Protein AF-A0A7Y2SP32-F1 (afdb_monomer)

pLDDT: mean 80.78, std 18.38, range [32.19, 97.75]

Structure (mmCIF, N/CA/C/O backbone):
data_AF-A0A7Y2SP32-F1
#
_entry.id   AF-A0A7Y2SP32-F1
#
loop_
_atom_site.group_PDB
_atom_site.id
_atom_site.type_symbol
_atom_site.label_atom_id
_atom_site.label_alt_id
_atom_site.label_comp_id
_atom_site.label_asym_id
_atom_site.label_entity_id
_atom_site.label_seq_id
_atom_site.pdbx_PDB_ins_code
_atom_site.Cartn_x
_atom_site.Cartn_y
_atom_site.Cartn_z
_atom_site.occupancy
_atom_site.B_iso_or_equiv
_atom_site.auth_seq_id
_atom_site.auth_comp_id
_atom_site.auth_asym_id
_atom_site.auth_atom_id
_atom_site.pdbx_PDB_model_num
ATOM 1 N N . MET A 1 1 ? 59.368 -7.830 -117.334 1.00 45.44 1 MET A N 1
ATOM 2 C CA . MET A 1 1 ? 60.168 -7.898 -116.094 1.00 45.44 1 MET A CA 1
ATOM 3 C C . MET A 1 1 ? 60.024 -6.565 -115.381 1.00 45.44 1 MET A C 1
ATOM 5 O O . MET A 1 1 ? 60.649 -5.606 -115.809 1.00 45.44 1 MET A O 1
ATOM 9 N N . THR A 1 2 ? 59.193 -6.497 -114.339 1.00 43.03 2 THR A N 1
ATOM 10 C CA . THR A 1 2 ? 59.169 -5.353 -113.416 1.00 43.03 2 THR A CA 1
ATOM 11 C C . THR A 1 2 ? 58.967 -5.885 -111.996 1.00 43.03 2 THR A C 1
ATOM 13 O O . THR A 1 2 ? 57.915 -6.411 -111.658 1.00 43.03 2 THR A O 1
ATOM 16 N N . LEU A 1 3 ? 60.082 -5.845 -111.267 1.00 46.28 3 LEU A N 1
ATOM 17 C CA . LEU A 1 3 ? 60.360 -5.918 -109.828 1.00 46.28 3 LEU A CA 1
ATOM 18 C C . LEU A 1 3 ? 59.193 -6.161 -108.850 1.00 46.28 3 LEU A C 1
ATOM 20 O O . LEU A 1 3 ? 58.381 -5.281 -108.582 1.00 46.28 3 LEU A O 1
ATOM 24 N N . PHE A 1 4 ? 59.235 -7.328 -108.206 1.00 51.97 4 PHE A N 1
ATOM 25 C CA . PHE A 1 4 ? 58.578 -7.614 -106.931 1.00 51.97 4 PHE A CA 1
ATOM 26 C C . PHE A 1 4 ? 59.480 -7.061 -105.808 1.00 51.97 4 PHE A C 1
ATOM 28 O O . PHE A 1 4 ? 60.613 -7.521 -105.658 1.00 51.97 4 PHE A O 1
ATOM 35 N N . GLN A 1 5 ? 59.037 -6.043 -105.062 1.00 58.94 5 GLN A N 1
ATOM 36 C CA . GLN A 1 5 ? 59.791 -5.529 -103.909 1.00 58.94 5 GLN A CA 1
ATOM 37 C C . GLN A 1 5 ? 59.700 -6.502 -102.716 1.00 58.94 5 GLN A C 1
ATOM 39 O O . GLN A 1 5 ? 58.598 -6.940 -102.381 1.00 58.94 5 GLN A O 1
ATOM 44 N N . PRO A 1 6 ? 60.815 -6.824 -102.030 1.00 54.59 6 PRO A N 1
ATOM 45 C CA . PRO A 1 6 ? 60.780 -7.611 -100.804 1.00 54.59 6 PRO A CA 1
ATOM 46 C C . PRO A 1 6 ? 60.393 -6.726 -99.607 1.00 54.59 6 PRO A C 1
ATOM 48 O O . PRO A 1 6 ? 61.141 -5.828 -99.215 1.00 54.59 6 PRO A O 1
ATOM 51 N N . PHE A 1 7 ? 59.237 -6.996 -98.997 1.00 56.47 7 PHE A N 1
ATOM 52 C CA . PHE A 1 7 ? 58.879 -6.432 -97.692 1.00 56.47 7 PHE A CA 1
ATOM 53 C C . PHE A 1 7 ? 59.910 -6.875 -96.639 1.00 56.47 7 PHE A C 1
ATOM 55 O O . PHE A 1 7 ? 60.102 -8.072 -96.413 1.00 56.47 7 PHE A O 1
ATOM 62 N N . HIS A 1 8 ? 60.585 -5.921 -95.991 1.00 68.19 8 HIS A N 1
ATOM 63 C CA . HIS A 1 8 ? 61.550 -6.205 -94.929 1.00 68.19 8 HIS A CA 1
ATOM 64 C C . HIS A 1 8 ? 60.809 -6.609 -93.641 1.00 68.19 8 HIS A C 1
ATOM 66 O O . HIS A 1 8 ? 59.943 -5.897 -93.140 1.00 68.19 8 HIS A O 1
ATOM 72 N N . SER A 1 9 ? 61.164 -7.763 -93.062 1.00 68.56 9 SER A N 1
ATOM 73 C CA . SER A 1 9 ? 60.551 -8.307 -91.829 1.00 68.56 9 SER A CA 1
ATOM 74 C C . SER A 1 9 ? 60.704 -7.419 -90.578 1.00 68.56 9 SER A C 1
ATOM 76 O O . SER A 1 9 ? 60.091 -7.691 -89.540 1.00 68.56 9 SER A O 1
ATOM 78 N N . ALA A 1 10 ? 61.556 -6.395 -90.648 1.00 72.25 10 ALA A N 1
ATOM 79 C CA . ALA A 1 10 ? 61.728 -5.377 -89.617 1.00 72.25 10 ALA A CA 1
ATOM 80 C C . ALA A 1 10 ? 60.571 -4.363 -89.644 1.00 72.25 10 ALA A C 1
ATOM 82 O O . ALA A 1 10 ? 59.935 -4.158 -88.613 1.00 72.25 10 ALA A O 1
ATOM 83 N N . ASP A 1 11 ? 60.210 -3.859 -90.826 1.00 76.44 11 ASP A N 1
ATOM 84 C CA . ASP A 1 11 ? 59.156 -2.851 -91.014 1.00 76.44 11 ASP A CA 1
ATOM 85 C C . ASP A 1 11 ? 57.781 -3.382 -90.591 1.00 76.44 11 ASP A C 1
ATOM 87 O O . ASP A 1 11 ? 57.001 -2.696 -89.932 1.00 76.44 11 ASP A O 1
ATOM 91 N N . VAL A 1 12 ? 57.498 -4.655 -90.891 1.00 77.50 12 VAL A N 1
ATOM 92 C CA . VAL A 1 12 ? 56.254 -5.317 -90.462 1.00 77.50 12 VAL A CA 1
ATOM 93 C C . VAL A 1 12 ? 56.204 -5.470 -88.936 1.00 77.50 12 VAL A C 1
ATOM 95 O O . VAL A 1 12 ? 55.158 -5.247 -88.328 1.00 77.50 12 VAL A O 1
ATOM 98 N N . ARG A 1 13 ? 57.324 -5.814 -88.284 1.00 79.62 13 ARG A N 1
ATOM 99 C CA . ARG A 1 13 ? 57.393 -5.922 -86.814 1.00 79.62 13 ARG A CA 1
ATOM 100 C C . ARG A 1 13 ? 57.235 -4.568 -86.131 1.00 79.62 13 ARG A C 1
ATOM 102 O O . ARG A 1 13 ? 56.581 -4.492 -85.091 1.00 79.62 13 ARG A O 1
ATOM 109 N N . GLU A 1 14 ? 57.799 -3.515 -86.707 1.00 82.88 14 GLU A N 1
ATOM 110 C CA . GLU A 1 14 ? 57.664 -2.158 -86.190 1.00 82.88 14 GLU A CA 1
ATOM 111 C C . GLU A 1 14 ? 56.228 -1.637 -86.337 1.00 82.88 14 GLU A C 1
ATOM 113 O O . GLU A 1 14 ? 55.655 -1.143 -85.360 1.00 82.88 14 GLU A O 1
ATOM 118 N N . ALA A 1 15 ? 55.601 -1.856 -87.498 1.00 80.25 15 ALA A N 1
ATOM 119 C CA . ALA A 1 15 ? 54.203 -1.511 -87.748 1.00 80.25 15 ALA A CA 1
ATOM 120 C C . ALA A 1 15 ? 53.242 -2.251 -86.798 1.00 80.25 15 ALA A C 1
ATOM 122 O O . ALA A 1 15 ? 52.386 -1.629 -86.164 1.00 80.25 15 ALA A O 1
ATOM 123 N N . VAL A 1 16 ? 53.427 -3.564 -86.611 1.00 85.12 16 VAL A N 1
ATOM 124 C CA . VAL A 1 16 ? 52.640 -4.361 -85.652 1.00 85.12 16 VAL A CA 1
ATOM 125 C C . VAL A 1 16 ? 52.886 -3.895 -84.213 1.00 85.12 16 VAL A C 1
ATOM 127 O O . VAL A 1 16 ? 51.941 -3.762 -83.435 1.00 85.12 16 VAL A O 1
ATOM 130 N N . GLY A 1 17 ? 54.131 -3.578 -83.846 1.00 86.94 17 GLY A N 1
ATOM 131 C CA . GLY A 1 17 ? 54.472 -3.033 -82.530 1.00 86.94 17 GLY A CA 1
ATOM 132 C C . GLY A 1 17 ? 53.805 -1.683 -82.252 1.00 86.94 17 GLY A C 1
ATOM 133 O O . GLY A 1 17 ? 53.307 -1.457 -81.146 1.00 86.94 17 GLY A O 1
ATOM 134 N N . HIS A 1 18 ? 53.738 -0.804 -83.254 1.00 89.12 18 HIS A N 1
ATOM 135 C CA . HIS A 1 18 ? 53.011 0.461 -83.173 1.00 89.12 18 HIS A CA 1
ATOM 136 C C . HIS A 1 18 ? 51.502 0.232 -82.994 1.00 89.12 18 HIS A C 1
ATOM 138 O O . HIS A 1 18 ? 50.888 0.832 -82.111 1.00 89.12 18 HIS A O 1
ATOM 144 N N . GLN A 1 19 ? 50.914 -0.699 -83.750 1.00 88.75 19 GLN A N 1
ATOM 145 C CA . GLN A 1 19 ? 49.490 -1.028 -83.667 1.00 88.75 19 GLN A CA 1
ATOM 146 C C . GLN A 1 19 ? 49.105 -1.658 -82.316 1.00 88.75 19 GLN A C 1
ATOM 148 O O . GLN A 1 19 ? 48.086 -1.291 -81.733 1.00 88.75 19 GLN A O 1
ATOM 153 N N . ILE A 1 20 ? 49.946 -2.537 -81.755 1.00 89.75 20 ILE A N 1
ATOM 154 C CA . ILE A 1 20 ? 49.746 -3.118 -80.415 1.00 89.75 20 ILE A CA 1
ATOM 155 C C . ILE A 1 20 ? 49.847 -2.043 -79.326 1.00 89.75 20 ILE A C 1
ATOM 157 O O . ILE A 1 20 ? 49.042 -2.049 -78.392 1.00 89.75 20 ILE A O 1
ATOM 161 N N . ARG A 1 21 ? 50.809 -1.111 -79.424 1.00 92.44 21 ARG A N 1
ATOM 162 C CA . ARG A 1 21 ? 50.914 0.021 -78.486 1.00 92.44 21 ARG A CA 1
ATOM 163 C C . ARG A 1 21 ? 49.684 0.924 -78.565 1.00 92.44 21 ARG A C 1
ATOM 165 O O . ARG A 1 21 ? 49.129 1.247 -77.519 1.00 92.44 21 ARG A O 1
ATOM 172 N N . GLY A 1 22 ? 49.222 1.251 -79.773 1.00 92.31 22 GLY A N 1
ATOM 173 C CA . GLY A 1 22 ? 47.998 2.026 -79.989 1.00 92.31 22 GLY A CA 1
ATOM 174 C C . GLY A 1 22 ? 46.764 1.343 -79.397 1.00 92.31 22 GLY A C 1
ATOM 175 O O . GLY A 1 22 ? 46.031 1.956 -78.627 1.00 92.31 22 GLY A O 1
ATOM 176 N N . TYR A 1 23 ? 46.582 0.045 -79.661 1.00 92.38 23 TYR A N 1
ATOM 177 C CA . TYR A 1 23 ? 45.478 -0.733 -79.094 1.00 92.38 23 TYR A CA 1
ATOM 178 C C . TYR A 1 23 ? 45.548 -0.827 -77.562 1.00 92.38 23 TYR A C 1
ATOM 180 O O . TYR A 1 23 ? 44.532 -0.684 -76.884 1.00 92.38 23 TYR A O 1
ATOM 188 N N . ARG A 1 24 ? 46.743 -1.033 -76.989 1.00 93.81 24 ARG A N 1
ATOM 189 C CA . ARG A 1 24 ? 46.937 -1.088 -75.531 1.00 93.81 24 ARG A CA 1
ATOM 190 C C . ARG A 1 24 ? 46.587 0.243 -74.869 1.00 93.81 24 ARG A C 1
ATOM 192 O O . ARG A 1 24 ? 45.892 0.226 -73.859 1.00 93.81 24 ARG A O 1
ATOM 199 N N . MET A 1 25 ? 47.029 1.359 -75.447 1.00 92.56 25 MET A N 1
ATOM 200 C CA . MET A 1 25 ? 46.707 2.701 -74.955 1.00 92.56 25 MET A CA 1
ATOM 201 C C . MET A 1 25 ? 45.206 2.986 -75.061 1.00 92.56 25 MET A C 1
ATOM 203 O O . MET A 1 25 ? 44.600 3.391 -74.077 1.00 92.56 25 MET A O 1
ATOM 207 N N . ALA A 1 26 ? 44.576 2.678 -76.199 1.00 92.00 26 ALA A N 1
ATOM 208 C CA . ALA A 1 26 ? 43.133 2.850 -76.378 1.00 92.00 26 ALA A CA 1
ATOM 209 C C . ALA A 1 26 ? 42.317 2.012 -75.379 1.00 92.00 26 ALA A C 1
ATOM 211 O O . ALA A 1 26 ? 41.352 2.496 -74.793 1.00 92.00 26 ALA A O 1
ATOM 212 N N . ARG A 1 27 ? 42.731 0.764 -75.124 1.00 93.56 27 ARG A N 1
ATOM 213 C CA . ARG A 1 27 ? 42.086 -0.106 -74.132 1.00 93.56 27 ARG A CA 1
ATOM 214 C C . ARG A 1 27 ? 42.298 0.384 -72.697 1.00 93.56 27 ARG A C 1
ATOM 216 O O . ARG A 1 27 ? 41.386 0.262 -71.884 1.00 93.56 27 ARG A O 1
ATOM 223 N N . GLN A 1 28 ? 43.478 0.913 -72.373 1.00 95.00 28 GLN A N 1
ATOM 224 C CA . GLN A 1 28 ? 43.745 1.525 -71.068 1.00 95.00 28 GLN A CA 1
ATOM 225 C C . GLN A 1 28 ? 42.902 2.781 -70.857 1.00 95.00 28 GLN A C 1
ATOM 227 O O . GLN A 1 28 ? 42.325 2.930 -69.784 1.00 95.00 28 GLN A O 1
ATOM 232 N N . GLN A 1 29 ? 42.776 3.623 -71.884 1.00 93.94 29 GLN A N 1
ATOM 233 C CA . GLN A 1 29 ? 41.938 4.815 -71.839 1.00 93.94 29 GLN A CA 1
ATOM 234 C C . GLN A 1 29 ? 40.465 4.445 -71.644 1.00 93.94 29 GLN A C 1
ATOM 236 O O . GLN A 1 29 ? 39.856 4.897 -70.685 1.00 93.94 29 GLN A O 1
ATOM 241 N N . ALA A 1 30 ? 39.928 3.518 -72.444 1.00 93.19 30 ALA A N 1
ATOM 242 C CA . ALA A 1 30 ? 38.546 3.058 -72.294 1.00 93.19 30 ALA A CA 1
ATOM 243 C C . ALA A 1 30 ? 38.266 2.465 -70.898 1.00 93.19 30 ALA A C 1
ATOM 245 O O . ALA A 1 30 ? 37.205 2.692 -70.321 1.00 93.19 30 ALA A O 1
ATOM 246 N N . ALA A 1 31 ? 39.225 1.730 -70.321 1.00 93.94 31 ALA A N 1
ATOM 247 C CA . ALA A 1 31 ? 39.107 1.219 -68.957 1.00 93.94 31 ALA A CA 1
ATOM 248 C C . ALA A 1 31 ? 39.168 2.332 -67.894 1.00 93.94 31 ALA A C 1
ATOM 250 O O . ALA A 1 31 ? 38.503 2.221 -66.864 1.00 93.94 31 ALA A O 1
ATOM 251 N N . ALA A 1 32 ? 39.957 3.387 -68.114 1.00 93.75 32 ALA A N 1
ATOM 252 C CA . ALA A 1 32 ? 40.012 4.551 -67.234 1.00 93.75 32 ALA A CA 1
ATOM 253 C C . ALA A 1 32 ? 38.702 5.351 -67.288 1.00 93.75 32 ALA A C 1
ATOM 255 O O . ALA A 1 32 ? 38.135 5.639 -66.235 1.00 93.75 32 ALA A O 1
ATOM 256 N N . ASP A 1 33 ? 38.179 5.602 -68.488 1.00 95.12 33 ASP A N 1
ATOM 257 C CA . ASP A 1 33 ? 36.913 6.306 -68.705 1.00 95.12 33 ASP A CA 1
ATOM 258 C C . ASP A 1 33 ? 35.748 5.530 -68.059 1.00 95.12 33 ASP A C 1
ATOM 260 O O . ASP A 1 33 ? 34.938 6.094 -67.322 1.00 95.12 33 ASP A O 1
ATOM 264 N N . GLN A 1 34 ? 35.712 4.202 -68.234 1.00 95.50 34 GLN A N 1
ATOM 265 C CA . GLN A 1 34 ? 34.709 3.347 -67.594 1.00 95.50 34 GLN A CA 1
ATOM 266 C C . GLN A 1 34 ? 34.819 3.365 -66.060 1.00 95.50 34 GLN A C 1
ATOM 268 O O . GLN A 1 34 ? 33.800 3.397 -65.372 1.00 95.50 34 GLN A O 1
ATOM 273 N N . ARG A 1 35 ? 36.038 3.364 -65.499 1.00 96.06 35 ARG A N 1
ATOM 274 C CA . ARG A 1 35 ? 36.241 3.481 -64.044 1.00 96.06 35 ARG A CA 1
ATOM 275 C C . ARG A 1 35 ? 35.763 4.825 -63.510 1.00 96.06 35 ARG A C 1
ATOM 277 O O . ARG A 1 35 ? 35.131 4.846 -62.461 1.00 96.06 35 ARG A O 1
ATOM 284 N N . GLN A 1 36 ? 36.043 5.918 -64.216 1.00 95.94 36 GLN A N 1
ATOM 285 C CA . GLN A 1 36 ? 35.578 7.250 -63.828 1.00 95.94 36 GLN A CA 1
ATOM 286 C C . GLN A 1 36 ? 34.051 7.336 -63.848 1.00 95.94 36 GLN A C 1
ATOM 288 O O . GLN A 1 36 ? 33.459 7.835 -62.896 1.00 95.94 36 GLN A O 1
ATOM 293 N N . PHE A 1 37 ? 33.410 6.780 -64.877 1.00 95.62 37 PHE A N 1
ATOM 294 C CA . PHE A 1 37 ? 31.953 6.736 -64.970 1.00 95.62 37 PHE A CA 1
ATOM 295 C C . PHE A 1 37 ? 31.308 5.930 -63.831 1.00 95.62 37 PHE A C 1
ATOM 297 O O . PHE A 1 37 ? 30.354 6.393 -63.209 1.00 95.62 37 PHE A O 1
ATOM 304 N N . LEU A 1 38 ? 31.849 4.747 -63.515 1.00 96.25 38 LEU A N 1
ATOM 305 C CA . LEU A 1 38 ? 31.359 3.935 -62.396 1.00 96.25 38 LEU A CA 1
ATOM 306 C C . LEU A 1 38 ? 31.604 4.610 -61.040 1.00 96.25 38 LEU A C 1
ATOM 308 O O . LEU A 1 38 ? 30.746 4.538 -60.168 1.00 96.25 38 LEU A O 1
ATOM 312 N N . ALA A 1 39 ? 32.744 5.284 -60.863 1.00 95.75 39 ALA A N 1
ATOM 313 C CA . ALA A 1 39 ? 33.034 6.035 -59.645 1.00 95.75 39 ALA A CA 1
ATOM 314 C C . ALA A 1 39 ? 32.066 7.214 -59.457 1.00 95.75 39 ALA A C 1
ATOM 316 O O . ALA A 1 39 ? 31.611 7.446 -58.341 1.00 95.75 39 ALA A O 1
ATOM 317 N N . ALA A 1 40 ? 31.710 7.914 -60.539 1.00 95.00 40 ALA A N 1
ATOM 318 C CA . ALA A 1 40 ? 30.721 8.987 -60.501 1.00 95.00 40 ALA A CA 1
ATOM 319 C C . ALA A 1 40 ? 29.329 8.468 -60.099 1.00 95.00 40 ALA A C 1
ATOM 321 O O . ALA A 1 40 ? 28.718 9.024 -59.193 1.00 95.00 40 ALA A O 1
ATOM 322 N N . GLN A 1 41 ? 28.868 7.359 -60.691 1.00 96.56 41 GLN A N 1
ATOM 323 C CA . GLN A 1 41 ? 27.5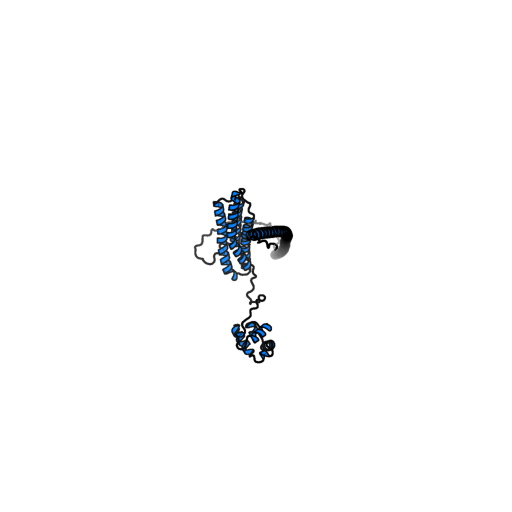97 6.734 -60.294 1.00 96.56 41 GLN A CA 1
ATOM 324 C C . GLN A 1 41 ? 27.610 6.220 -58.850 1.00 96.56 41 GLN A C 1
ATOM 326 O O . GLN A 1 41 ? 26.620 6.355 -58.138 1.00 96.56 41 GLN A O 1
ATOM 331 N N . ALA A 1 42 ? 28.719 5.629 -58.399 1.00 95.75 42 ALA A N 1
ATOM 332 C CA . ALA A 1 42 ? 28.845 5.167 -57.019 1.00 95.75 42 ALA A CA 1
ATOM 333 C C . ALA A 1 42 ? 28.791 6.336 -56.023 1.00 95.75 42 ALA A C 1
ATOM 335 O O . ALA A 1 42 ? 28.157 6.211 -54.979 1.00 95.75 42 ALA A O 1
ATOM 336 N N . ALA A 1 43 ? 29.412 7.473 -56.358 1.00 95.56 43 ALA A N 1
ATOM 337 C CA . ALA A 1 43 ? 29.337 8.688 -55.552 1.00 95.56 43 ALA A CA 1
ATOM 338 C C . ALA A 1 43 ? 27.908 9.252 -55.500 1.00 95.56 43 ALA A C 1
ATOM 340 O O . ALA A 1 43 ? 27.433 9.586 -54.421 1.00 95.56 43 ALA A O 1
ATOM 341 N N . GLU A 1 44 ? 27.200 9.282 -56.631 1.00 96.31 44 GLU A N 1
ATOM 342 C CA . GLU A 1 44 ? 25.799 9.718 -56.690 1.00 96.31 44 GLU A CA 1
ATOM 343 C C . GLU A 1 44 ? 24.883 8.817 -55.847 1.00 96.31 44 GLU A C 1
ATOM 345 O O . GLU A 1 44 ? 24.091 9.308 -55.044 1.00 96.31 44 GLU A O 1
ATOM 350 N N . LEU A 1 45 ? 25.040 7.492 -55.954 1.00 97.44 45 LEU A N 1
ATOM 351 C CA . LEU A 1 45 ? 24.303 6.541 -55.118 1.00 97.44 45 LEU A CA 1
ATOM 352 C C . LEU A 1 45 ? 24.631 6.706 -53.631 1.00 97.44 45 LEU A C 1
ATOM 354 O O . LEU A 1 45 ? 23.729 6.631 -52.800 1.00 97.44 45 LEU A O 1
ATOM 358 N N . HIS A 1 46 ? 25.899 6.934 -53.283 1.00 97.69 46 HIS A N 1
ATOM 359 C CA . HIS A 1 46 ? 26.295 7.204 -51.902 1.00 97.69 46 HIS A CA 1
ATOM 360 C C . HIS A 1 46 ? 25.636 8.474 -51.358 1.00 97.69 46 HIS A C 1
ATOM 362 O O . HIS A 1 46 ? 25.112 8.429 -50.249 1.00 97.69 46 HIS A O 1
ATOM 368 N N . ASP A 1 47 ? 25.597 9.561 -52.129 1.00 97.19 47 ASP A N 1
ATOM 369 C CA . ASP A 1 47 ? 24.922 10.800 -51.727 1.00 97.19 47 ASP A CA 1
ATOM 370 C C . ASP A 1 47 ? 23.412 10.592 -51.554 1.00 97.19 47 ASP A C 1
ATOM 372 O O . ASP A 1 47 ? 22.827 11.047 -50.569 1.00 97.19 47 ASP A O 1
ATOM 376 N N . MET A 1 48 ? 22.773 9.845 -52.461 1.00 97.06 48 MET A N 1
ATOM 377 C CA . MET A 1 48 ? 21.355 9.496 -52.339 1.00 97.06 48 MET A CA 1
ATOM 378 C C . MET A 1 48 ? 21.068 8.677 -51.076 1.00 97.06 48 MET A C 1
ATOM 380 O O . MET A 1 48 ? 20.107 8.966 -50.364 1.00 97.06 48 MET A O 1
ATOM 384 N N . VAL A 1 49 ? 21.895 7.669 -50.784 1.00 97.75 49 VAL A N 1
ATOM 385 C CA . VAL A 1 49 ? 21.750 6.836 -49.581 1.00 97.75 49 VAL A CA 1
ATOM 386 C C . VAL A 1 49 ? 22.025 7.650 -48.321 1.00 97.75 49 VAL A C 1
ATOM 388 O O . VAL A 1 49 ? 21.261 7.550 -47.366 1.00 97.75 49 VAL A O 1
ATOM 391 N N . ALA A 1 50 ? 23.067 8.484 -48.311 1.00 96.25 50 ALA A N 1
ATOM 392 C CA . ALA A 1 50 ? 23.387 9.350 -47.180 1.00 96.25 50 ALA A CA 1
ATOM 393 C C . ALA A 1 50 ? 22.232 10.309 -46.869 1.00 96.25 50 ALA A C 1
ATOM 395 O O . ALA A 1 50 ? 21.855 10.461 -45.708 1.00 96.25 50 ALA A O 1
ATOM 396 N N . LYS A 1 51 ? 21.618 10.889 -47.907 1.00 96.69 51 LYS A N 1
ATOM 397 C CA . LYS A 1 51 ? 20.430 11.727 -47.758 1.00 96.69 51 LYS A CA 1
ATOM 398 C C . LYS A 1 51 ? 19.239 10.943 -47.206 1.00 96.69 51 LYS A C 1
ATOM 400 O O . LYS A 1 51 ? 18.635 11.381 -46.237 1.00 96.69 51 LYS A O 1
ATOM 405 N N . ALA A 1 52 ? 18.938 9.771 -47.765 1.00 96.12 52 ALA A N 1
ATOM 406 C CA . ALA A 1 52 ? 17.828 8.944 -47.292 1.00 96.12 52 ALA A CA 1
ATOM 407 C C . ALA A 1 52 ? 18.004 8.501 -45.827 1.00 96.12 52 ALA A C 1
ATOM 409 O O . ALA A 1 52 ? 17.034 8.458 -45.075 1.00 96.12 52 ALA A O 1
ATOM 410 N N . LEU A 1 53 ? 19.236 8.195 -45.408 1.00 96.12 53 LEU A N 1
ATOM 411 C CA . LEU A 1 53 ? 19.543 7.868 -44.014 1.00 96.12 53 LEU A CA 1
ATOM 412 C C . LEU A 1 53 ? 19.378 9.079 -43.090 1.00 96.12 53 LEU A C 1
ATOM 414 O O . LEU A 1 53 ? 18.845 8.918 -41.998 1.00 96.12 53 LEU A O 1
ATOM 418 N N . ALA A 1 54 ? 19.795 10.271 -43.523 1.00 96.12 54 ALA A N 1
ATOM 419 C CA . ALA A 1 54 ? 19.599 11.500 -42.757 1.00 96.12 54 ALA A CA 1
ATOM 420 C C . ALA A 1 54 ? 18.108 11.848 -42.601 1.00 96.12 54 ALA A C 1
ATOM 422 O O . ALA A 1 54 ? 17.673 12.194 -41.505 1.00 96.12 54 ALA A O 1
ATOM 423 N N . ASP A 1 55 ? 17.320 11.693 -43.669 1.00 96.69 55 ASP A N 1
ATOM 424 C CA . ASP A 1 55 ? 15.869 11.897 -43.634 1.00 96.69 55 ASP A CA 1
ATOM 425 C C . ASP A 1 55 ? 15.206 10.888 -42.674 1.00 96.69 55 ASP A C 1
ATOM 427 O O . ASP A 1 55 ? 14.411 11.269 -41.818 1.00 96.69 55 ASP A O 1
ATOM 431 N N . MET A 1 56 ? 15.601 9.609 -42.731 1.00 97.19 56 MET A N 1
ATOM 432 C CA . MET A 1 56 ? 15.069 8.573 -41.837 1.00 97.19 56 MET A CA 1
ATOM 433 C C . MET A 1 56 ? 15.445 8.802 -40.364 1.00 97.19 56 MET A C 1
ATOM 435 O O . MET A 1 56 ? 14.626 8.551 -39.482 1.00 97.19 56 MET A O 1
ATOM 439 N N . ASP A 1 57 ? 16.658 9.279 -40.075 1.00 95.31 57 ASP A N 1
ATOM 440 C CA . ASP A 1 57 ? 17.085 9.629 -38.712 1.00 95.31 57 ASP A CA 1
ATOM 441 C C . ASP A 1 57 ? 16.299 10.835 -38.166 1.00 95.31 57 ASP A C 1
ATOM 443 O O . ASP A 1 57 ? 15.845 10.841 -37.016 1.00 95.31 57 ASP A O 1
ATOM 447 N N . SER A 1 58 ? 16.039 11.826 -39.024 1.00 95.62 58 SER A N 1
ATOM 448 C CA . SER A 1 58 ? 15.157 12.951 -38.704 1.00 95.62 58 SER A CA 1
ATOM 449 C C . SER A 1 58 ? 13.724 12.490 -38.408 1.00 95.62 58 SER A C 1
ATOM 451 O O . SER A 1 58 ? 13.120 12.940 -37.436 1.00 95.62 58 SER A O 1
ATOM 453 N N . ASP A 1 59 ? 13.173 11.569 -39.199 1.00 96.81 59 ASP A N 1
ATOM 454 C CA . ASP A 1 59 ? 11.819 11.046 -38.980 1.00 96.81 59 ASP A CA 1
ATOM 455 C C . ASP A 1 59 ? 11.729 10.206 -37.695 1.00 96.81 59 ASP A C 1
ATOM 457 O O . ASP A 1 59 ? 10.773 10.325 -36.922 1.00 96.81 59 ASP A O 1
ATOM 461 N N . LEU A 1 60 ? 12.742 9.375 -37.427 1.00 95.31 60 LEU A N 1
ATOM 462 C CA . LEU A 1 60 ? 12.811 8.560 -36.213 1.00 95.31 60 LEU A CA 1
ATOM 463 C C . LEU A 1 60 ? 12.942 9.423 -34.957 1.00 95.31 60 LEU A C 1
ATOM 465 O O . LEU A 1 60 ? 12.257 9.159 -33.965 1.00 95.31 60 LEU A O 1
ATOM 469 N N . SER A 1 61 ? 13.780 10.462 -34.989 1.00 95.44 61 SER A N 1
ATOM 470 C CA . SER A 1 61 ? 13.919 11.395 -33.867 1.00 95.44 61 SER A CA 1
ATOM 471 C C . SER A 1 61 ? 12.624 12.171 -33.616 1.00 95.44 61 SER A C 1
ATOM 473 O O . SER A 1 61 ? 12.155 12.200 -32.475 1.00 95.44 61 SER A O 1
ATOM 475 N N . ALA A 1 62 ? 11.968 12.674 -34.666 1.00 94.94 62 ALA A N 1
ATOM 476 C CA . ALA A 1 62 ? 10.668 13.333 -34.558 1.00 94.94 62 ALA A CA 1
ATOM 477 C C . ALA A 1 62 ? 9.581 12.399 -33.991 1.00 94.94 62 ALA A C 1
ATOM 479 O O . ALA A 1 62 ? 8.813 12.787 -33.106 1.00 94.94 62 ALA A O 1
ATOM 480 N N . SER A 1 63 ? 9.537 11.139 -34.437 1.00 94.12 63 SER A N 1
ATOM 481 C CA . SER A 1 63 ? 8.614 10.134 -33.897 1.00 94.12 63 SER A CA 1
ATOM 482 C C . SER A 1 63 ? 8.901 9.825 -32.424 1.00 94.12 63 SER A C 1
ATOM 484 O O . SER A 1 63 ? 7.968 9.700 -31.626 1.00 94.12 63 SER A O 1
ATOM 486 N N . ALA A 1 64 ? 10.173 9.711 -32.034 1.00 94.38 64 ALA A N 1
ATOM 487 C CA . ALA A 1 64 ? 10.560 9.465 -30.647 1.00 94.38 64 ALA A CA 1
ATOM 488 C C . ALA A 1 64 ? 10.172 10.638 -29.732 1.00 94.38 64 ALA A C 1
ATOM 490 O O . ALA A 1 64 ? 9.687 10.425 -28.620 1.00 94.38 64 ALA A O 1
ATOM 491 N N . GLU A 1 65 ? 10.338 11.878 -30.191 1.00 96.44 65 GLU A N 1
ATOM 492 C CA . GLU A 1 65 ? 9.880 13.070 -29.471 1.00 96.44 65 GLU A CA 1
ATOM 493 C C . GLU A 1 65 ? 8.356 13.113 -29.340 1.00 96.44 65 GLU A C 1
ATOM 495 O O . GLU A 1 65 ? 7.842 13.338 -28.243 1.00 96.44 65 GLU A O 1
ATOM 500 N N . ALA A 1 66 ? 7.620 12.810 -30.412 1.00 95.75 66 ALA A N 1
ATOM 501 C CA . ALA A 1 66 ? 6.163 12.731 -30.372 1.00 95.75 66 ALA A CA 1
ATOM 502 C C . ALA A 1 66 ? 5.671 11.677 -29.363 1.00 95.75 66 ALA A C 1
ATOM 504 O O . ALA A 1 66 ? 4.763 11.949 -28.574 1.00 95.75 66 ALA A O 1
ATOM 505 N N . GLN A 1 67 ? 6.305 10.499 -29.326 1.00 96.12 67 GLN A N 1
ATOM 506 C CA . GLN A 1 67 ? 5.997 9.452 -28.349 1.00 96.12 67 GLN A CA 1
ATOM 507 C C . GLN A 1 67 ? 6.300 9.889 -26.913 1.00 96.12 67 GLN A C 1
ATOM 509 O O . GLN A 1 67 ? 5.475 9.671 -26.026 1.00 96.12 67 GLN A O 1
ATOM 514 N N . ARG A 1 68 ? 7.445 10.542 -26.672 1.00 96.62 68 ARG A N 1
ATOM 515 C CA . ARG A 1 68 ? 7.787 11.084 -25.346 1.00 96.62 68 ARG A CA 1
ATOM 516 C C . ARG A 1 68 ? 6.759 12.112 -24.884 1.00 96.62 68 ARG A C 1
ATOM 518 O O . ARG A 1 68 ? 6.273 12.009 -23.762 1.00 96.62 68 ARG A O 1
ATOM 525 N N . ASN A 1 69 ? 6.375 13.043 -25.755 1.00 96.69 69 ASN A N 1
ATOM 526 C CA . ASN A 1 69 ? 5.371 14.060 -25.441 1.00 96.69 69 ASN A CA 1
ATOM 527 C C . ASN A 1 69 ? 4.000 13.435 -25.139 1.00 96.69 69 ASN A C 1
ATOM 529 O O . ASN A 1 69 ? 3.306 13.857 -24.210 1.00 96.69 69 ASN A O 1
ATOM 533 N N . HIS A 1 70 ? 3.621 12.393 -25.884 1.00 96.81 70 HIS A N 1
ATOM 534 C CA . HIS A 1 70 ? 2.379 11.666 -25.646 1.00 96.81 70 HIS A CA 1
ATOM 535 C C . HIS A 1 70 ? 2.381 10.950 -24.288 1.00 96.81 70 HIS A C 1
ATOM 537 O O . HIS A 1 70 ? 1.438 11.106 -23.511 1.00 96.81 70 HIS A O 1
ATOM 543 N N . LEU A 1 71 ? 3.456 10.223 -23.964 1.00 95.88 71 LEU A N 1
ATOM 544 C CA . LEU A 1 71 ? 3.597 9.552 -22.670 1.00 95.88 71 LEU A CA 1
ATOM 545 C C . LEU A 1 71 ? 3.616 10.551 -21.511 1.00 95.88 71 LEU A C 1
ATOM 547 O O . LEU A 1 71 ? 2.954 10.315 -20.504 1.00 95.88 71 LEU A O 1
ATOM 551 N N . GLN A 1 72 ? 4.301 11.685 -21.669 1.00 95.00 72 GLN A N 1
ATOM 552 C CA . GLN A 1 72 ? 4.316 12.740 -20.658 1.00 95.00 72 GLN A CA 1
ATOM 553 C C . GLN A 1 72 ? 2.904 13.272 -20.384 1.00 95.00 72 GLN A C 1
ATOM 555 O O . GLN A 1 72 ? 2.499 13.384 -19.232 1.00 95.00 72 GLN A O 1
ATOM 560 N N . THR A 1 73 ? 2.115 13.493 -21.439 1.00 97.50 73 THR A N 1
ATOM 561 C CA . THR A 1 73 ? 0.713 13.921 -21.314 1.00 97.50 73 THR A CA 1
ATOM 562 C C . THR A 1 73 ? -0.131 12.903 -20.540 1.00 97.50 73 THR A C 1
ATOM 564 O O . THR A 1 73 ? -0.936 13.282 -19.686 1.00 97.50 73 THR A O 1
ATOM 567 N N . ILE A 1 74 ? 0.057 11.604 -20.805 1.00 95.88 74 ILE A N 1
ATOM 568 C CA . ILE A 1 74 ? -0.642 10.530 -20.082 1.00 95.88 74 ILE A CA 1
ATOM 569 C C . ILE A 1 74 ? -0.250 10.535 -18.602 1.00 95.88 74 ILE A C 1
ATOM 571 O O . ILE A 1 74 ? -1.126 10.472 -17.743 1.00 95.88 74 ILE A O 1
ATOM 575 N N . VAL A 1 75 ? 1.046 10.636 -18.297 1.00 95.81 75 VAL A N 1
ATOM 576 C CA . VAL A 1 75 ? 1.552 10.663 -16.917 1.00 95.81 75 VAL A CA 1
ATOM 577 C C . VAL A 1 75 ? 1.009 11.869 -16.153 1.00 95.81 75 VAL A C 1
ATOM 579 O O . VAL A 1 75 ? 0.553 11.714 -15.021 1.00 95.81 75 VAL A O 1
ATOM 582 N N . ASP A 1 76 ? 0.999 13.052 -16.768 1.00 93.88 76 ASP A N 1
ATOM 583 C CA . ASP A 1 76 ? 0.479 14.268 -16.140 1.00 93.88 76 ASP A CA 1
ATOM 584 C C . ASP A 1 76 ? -1.031 14.168 -15.875 1.00 93.88 76 ASP A C 1
ATOM 586 O O . ASP A 1 76 ? -1.503 14.565 -14.807 1.00 93.88 76 ASP A O 1
ATOM 590 N N . THR A 1 77 ? -1.778 13.567 -16.807 1.00 95.75 77 THR A N 1
ATOM 591 C CA . THR A 1 77 ? -3.215 13.297 -16.637 1.00 95.75 77 THR A CA 1
ATOM 592 C C . THR A 1 77 ? -3.453 12.319 -15.489 1.00 95.75 77 THR A C 1
ATOM 594 O O . THR A 1 77 ? -4.206 12.624 -14.570 1.00 95.75 77 THR A O 1
ATOM 597 N N . LEU A 1 78 ? -2.740 11.190 -15.473 1.00 93.38 78 LEU A N 1
ATOM 598 C CA . LEU A 1 78 ? -2.859 10.190 -14.414 1.00 93.38 78 LEU A CA 1
ATOM 599 C C . LEU A 1 78 ? -2.513 10.783 -13.041 1.00 93.38 78 LEU A C 1
ATOM 601 O O . LEU A 1 78 ? -3.204 10.536 -12.055 1.00 93.38 78 LEU A O 1
ATOM 605 N N . ARG A 1 79 ? -1.453 11.596 -12.966 1.00 93.56 79 ARG A N 1
ATOM 606 C CA . ARG A 1 79 ? -1.042 12.271 -11.730 1.00 93.56 79 ARG A CA 1
ATOM 607 C C . ARG A 1 79 ? -2.137 13.198 -11.209 1.00 93.56 79 ARG A C 1
ATOM 609 O O . ARG A 1 79 ? -2.359 13.246 -9.999 1.00 93.56 79 ARG A O 1
ATOM 616 N N . LYS A 1 80 ? -2.804 13.926 -12.105 1.00 93.62 80 LYS A N 1
ATOM 617 C CA . LYS A 1 80 ? -3.936 14.784 -11.756 1.00 93.62 80 LYS A CA 1
ATOM 618 C C . LYS A 1 80 ? -5.116 13.962 -11.237 1.00 93.62 80 LYS A C 1
ATOM 620 O O . LYS A 1 80 ? -5.600 14.252 -10.149 1.00 93.62 80 LYS A O 1
ATOM 625 N N . ASP A 1 81 ? -5.506 12.906 -11.944 1.00 93.12 81 ASP A N 1
ATOM 626 C CA . ASP A 1 81 ? -6.637 12.056 -11.553 1.00 93.12 81 ASP A CA 1
ATOM 627 C C . ASP A 1 81 ? -6.410 11.397 -10.183 1.00 93.12 81 ASP A C 1
ATOM 629 O O . ASP A 1 81 ? -7.309 11.354 -9.342 1.00 93.12 81 ASP A O 1
ATOM 633 N N . VAL A 1 82 ? -5.183 10.937 -9.911 1.00 93.31 82 VAL A N 1
ATOM 634 C CA . VAL A 1 82 ? -4.805 10.394 -8.597 1.00 93.31 82 VAL A CA 1
ATOM 635 C C . VAL A 1 82 ? -4.883 11.469 -7.511 1.00 93.31 82 VAL A C 1
ATOM 637 O O . VAL A 1 82 ? -5.379 11.192 -6.418 1.00 93.31 82 VAL A O 1
ATOM 640 N N . ALA A 1 83 ? -4.425 12.693 -7.785 1.00 87.50 83 ALA A N 1
ATOM 641 C CA . ALA A 1 83 ? -4.520 13.796 -6.831 1.00 87.50 83 ALA A CA 1
ATOM 642 C C . ALA A 1 83 ? -5.983 14.151 -6.514 1.00 87.50 83 ALA A C 1
ATOM 644 O O . ALA A 1 83 ? -6.327 14.319 -5.341 1.00 87.50 83 ALA A O 1
ATOM 645 N N . ASP A 1 84 ? -6.846 14.189 -7.530 1.00 92.62 84 ASP A N 1
ATOM 646 C CA . ASP A 1 84 ? -8.276 14.458 -7.379 1.00 92.62 84 ASP A CA 1
ATOM 647 C C . ASP A 1 84 ? -8.975 13.343 -6.578 1.00 92.62 84 ASP A C 1
ATOM 649 O O . ASP A 1 84 ? -9.758 13.624 -5.664 1.00 92.62 84 ASP A O 1
ATOM 653 N N . LEU A 1 85 ? -8.631 12.074 -6.830 1.00 93.44 85 LEU A N 1
ATOM 654 C CA . LEU A 1 85 ? -9.151 10.925 -6.082 1.00 93.44 85 LEU A CA 1
ATOM 655 C C . LEU A 1 85 ? -8.728 10.971 -4.609 1.00 93.44 85 LEU A C 1
ATOM 657 O O . LEU A 1 85 ? -9.566 10.820 -3.717 1.00 93.44 85 LEU A O 1
ATOM 661 N N . LEU A 1 86 ? -7.443 11.211 -4.331 1.00 90.25 86 LEU A N 1
ATOM 662 C CA . LEU A 1 86 ? -6.937 11.324 -2.960 1.00 90.25 86 LEU A CA 1
ATOM 663 C C . LEU A 1 86 ? -7.575 12.504 -2.223 1.00 90.25 86 LEU A C 1
ATOM 665 O O . LEU A 1 86 ? -7.919 12.383 -1.043 1.00 90.25 86 LEU A O 1
ATOM 669 N N . HIS A 1 87 ? -7.783 13.627 -2.915 1.00 91.38 87 HIS A N 1
ATOM 670 C CA . HIS A 1 87 ? -8.505 14.761 -2.358 1.00 91.38 87 HIS A CA 1
ATOM 671 C C . HIS A 1 87 ? -9.937 14.361 -1.978 1.00 91.38 87 HIS A C 1
ATOM 673 O O . HIS A 1 87 ? -10.329 14.588 -0.831 1.00 91.38 87 HIS A O 1
ATOM 679 N N . GLY A 1 88 ? -10.661 13.689 -2.880 1.00 91.75 88 GLY A N 1
ATOM 680 C CA . GLY A 1 88 ? -12.015 13.177 -2.653 1.00 91.75 88 GLY A CA 1
ATOM 681 C C . GLY A 1 88 ? -12.119 12.180 -1.493 1.00 91.75 88 GLY A C 1
ATOM 682 O O . GLY A 1 88 ? -13.006 12.290 -0.650 1.00 91.75 88 GLY A O 1
ATOM 683 N N . LEU A 1 89 ? -11.172 11.246 -1.372 1.00 89.81 89 LEU A N 1
ATOM 684 C CA . LEU A 1 89 ? -11.126 10.325 -0.230 1.00 89.81 89 LEU A CA 1
ATOM 685 C C . LEU A 1 89 ? -10.855 11.061 1.087 1.00 89.81 89 LEU A C 1
ATOM 687 O O . LEU A 1 89 ? -11.433 10.731 2.124 1.00 89.81 89 LEU A O 1
ATOM 691 N N . SER A 1 90 ? -9.983 12.073 1.070 1.00 86.38 90 SER A N 1
ATOM 692 C CA . SER A 1 90 ? -9.665 12.853 2.270 1.00 86.38 90 SER A CA 1
ATOM 693 C C . SER A 1 90 ? -10.853 13.684 2.762 1.00 86.38 90 SER A C 1
ATOM 695 O O . SER A 1 90 ? -10.991 13.899 3.969 1.00 86.38 90 SER A O 1
ATOM 697 N N . THR A 1 91 ? -11.682 14.192 1.846 1.00 92.44 91 THR A N 1
ATOM 698 C CA . THR A 1 91 ? -12.873 14.981 2.173 1.00 92.44 91 THR A CA 1
ATOM 699 C C . THR A 1 91 ? -13.991 14.078 2.675 1.00 92.44 91 THR A C 1
ATOM 701 O O . THR A 1 91 ? -14.546 14.365 3.733 1.00 92.44 91 THR A O 1
ATOM 704 N N . ASP A 1 92 ? -14.244 12.949 2.009 1.00 92.06 92 ASP A N 1
ATOM 705 C CA . ASP A 1 92 ? -15.220 11.940 2.442 1.00 92.06 92 ASP A CA 1
ATOM 706 C C . ASP A 1 92 ? -14.875 11.379 3.830 1.00 92.06 92 ASP A C 1
ATOM 708 O O . ASP A 1 92 ? -15.714 11.358 4.731 1.00 92.06 92 ASP A O 1
ATOM 712 N N . ARG A 1 93 ? -13.603 11.033 4.070 1.00 92.25 93 ARG A N 1
ATOM 713 C CA . ARG A 1 93 ? -13.160 10.577 5.394 1.00 92.25 93 ARG A CA 1
ATOM 714 C C . ARG A 1 93 ? -13.419 11.626 6.478 1.00 92.25 93 ARG A C 1
ATOM 716 O O . ARG A 1 93 ? -13.895 11.268 7.552 1.00 92.25 93 ARG A O 1
ATOM 723 N N . ARG A 1 94 ? -13.125 12.905 6.209 1.00 89.50 94 ARG A N 1
ATOM 724 C CA . ARG A 1 94 ? -13.379 14.007 7.156 1.00 89.50 94 ARG A CA 1
ATOM 725 C C . ARG A 1 94 ? -14.872 14.186 7.434 1.00 89.50 94 ARG A C 1
ATOM 727 O O . ARG A 1 94 ? -15.242 14.334 8.598 1.00 89.50 94 ARG A O 1
ATOM 734 N N . ALA A 1 95 ? -15.711 14.115 6.402 1.00 88.00 95 ALA A N 1
ATOM 735 C CA . ALA A 1 95 ? -17.162 14.194 6.544 1.00 88.00 95 ALA A CA 1
ATOM 736 C C . ALA A 1 95 ? -17.696 13.063 7.438 1.00 88.00 95 ALA A C 1
ATOM 738 O O . ALA A 1 95 ? -18.312 13.337 8.462 1.00 88.00 95 ALA A O 1
ATOM 739 N N . ARG A 1 96 ? -17.327 11.805 7.158 1.00 90.62 96 ARG A N 1
ATOM 740 C CA . ARG A 1 96 ? -17.754 10.650 7.970 1.00 90.62 96 ARG A CA 1
ATOM 741 C C . ARG A 1 96 ? -17.318 10.750 9.428 1.00 90.62 96 ARG A C 1
ATOM 743 O O . ARG A 1 96 ? -18.072 10.389 10.327 1.00 90.62 96 ARG A O 1
ATOM 750 N N . THR A 1 97 ? -16.102 11.238 9.687 1.00 93.06 97 THR A N 1
ATOM 751 C CA . THR A 1 97 ? -15.645 11.440 11.070 1.00 93.06 97 THR A CA 1
ATOM 752 C C . THR A 1 97 ? -16.439 12.524 11.793 1.00 93.06 97 THR A C 1
ATOM 754 O O . THR A 1 97 ? -16.727 12.357 12.976 1.00 93.06 97 THR A O 1
ATOM 757 N N . ALA A 1 98 ? -16.818 13.600 11.097 1.00 86.81 98 ALA A N 1
ATOM 758 C CA . ALA A 1 98 ? -17.652 14.653 11.664 1.00 86.81 98 ALA A CA 1
ATOM 759 C C . ALA A 1 98 ? -19.069 14.137 11.959 1.00 86.81 98 ALA A C 1
ATOM 761 O O . ALA A 1 98 ? -19.578 14.365 13.056 1.00 86.81 98 ALA A O 1
ATOM 762 N N . ASP A 1 99 ? -19.653 13.357 11.046 1.00 92.94 99 ASP A N 1
ATOM 763 C CA . ASP A 1 99 ? -20.975 12.749 11.225 1.00 92.94 99 ASP A CA 1
ATOM 764 C C . ASP A 1 99 ? -21.008 11.807 12.437 1.00 92.94 99 ASP A C 1
ATOM 766 O O . ASP A 1 99 ? -21.887 11.923 13.291 1.00 92.94 99 ASP A O 1
ATOM 770 N N . LEU A 1 100 ? -20.011 10.925 12.580 1.00 91.31 100 LEU A N 1
ATOM 771 C CA . LEU A 1 100 ? -19.897 10.028 13.738 1.00 91.31 100 LEU A CA 1
ATOM 772 C C . LEU A 1 100 ? -19.732 10.794 15.058 1.00 91.31 100 LEU A C 1
ATOM 774 O O . LEU A 1 100 ? -20.308 10.414 16.079 1.00 91.31 100 LEU A O 1
ATOM 778 N N . GLN A 1 101 ? -18.950 11.878 15.063 1.00 90.25 101 GLN A N 1
ATOM 779 C CA . GLN A 1 101 ? -18.805 12.731 16.245 1.00 90.25 101 GLN A CA 1
ATOM 780 C C . GLN A 1 101 ? -20.124 13.417 16.604 1.00 90.25 101 GLN A C 1
ATOM 782 O O . GLN A 1 101 ? -20.492 13.460 17.780 1.00 90.25 101 GLN A O 1
ATOM 787 N N . GLN A 1 102 ? -20.853 13.911 15.604 1.00 93.00 102 GLN A N 1
ATOM 788 C CA . GLN A 1 102 ? -22.155 14.532 15.801 1.00 93.00 102 GLN A CA 1
ATOM 789 C C . GLN A 1 102 ? -23.182 13.527 16.338 1.00 93.00 102 GLN A C 1
ATOM 791 O O . GLN A 1 102 ? -23.907 13.860 17.277 1.00 93.00 102 GLN A O 1
ATOM 796 N N . GLN A 1 103 ? -23.204 12.300 15.810 1.00 93.38 103 GLN A N 1
ATOM 797 C CA . GLN A 1 103 ? -24.068 11.218 16.291 1.00 93.38 103 GLN A CA 1
ATOM 798 C C . GLN A 1 103 ? -23.781 10.879 17.755 1.00 93.38 103 GLN A C 1
ATOM 800 O O . GLN A 1 103 ? -24.686 10.955 18.581 1.00 93.38 103 GLN A O 1
ATOM 805 N N . ARG A 1 104 ? -22.517 10.638 18.126 1.00 93.00 104 ARG A N 1
ATOM 806 C CA . ARG A 1 104 ? -22.150 10.376 19.531 1.00 93.00 104 ARG A CA 1
ATOM 807 C C . ARG A 1 104 ? -22.513 11.538 20.454 1.00 93.00 104 ARG A C 1
ATOM 809 O O . ARG A 1 104 ? -22.975 11.332 21.573 1.00 93.00 104 ARG A O 1
ATOM 816 N N . ALA A 1 105 ? -22.317 12.777 20.005 1.00 92.12 105 ALA A N 1
ATOM 817 C CA . ALA A 1 105 ? -22.698 13.954 20.781 1.00 92.12 105 ALA A CA 1
ATOM 818 C C . ALA A 1 105 ? -24.222 14.084 20.946 1.00 92.12 105 ALA A C 1
ATOM 820 O O . ALA A 1 105 ? -24.679 14.671 21.929 1.00 92.12 105 ALA A O 1
ATOM 821 N N . GLN A 1 106 ? -25.004 13.587 19.985 1.00 94.56 106 GLN A N 1
ATOM 822 C CA . GLN A 1 106 ? -26.459 13.487 20.076 1.00 94.56 106 GLN A CA 1
ATOM 823 C C . GLN A 1 106 ? -26.857 12.405 21.088 1.00 94.56 106 GLN A C 1
ATOM 825 O O . GLN A 1 106 ? -27.541 12.718 22.055 1.00 94.56 106 GLN A O 1
ATOM 830 N N . GLU A 1 107 ? -26.323 11.190 20.953 1.00 94.56 107 GLU A N 1
ATOM 831 C CA . GLU A 1 107 ? -26.588 10.066 21.862 1.00 94.56 107 GLU A CA 1
ATOM 832 C C . GLU A 1 107 ? -26.255 10.410 23.319 1.00 94.56 107 GLU A C 1
ATOM 834 O O . GLU A 1 107 ? -27.037 10.132 24.224 1.00 94.56 107 GLU A O 1
ATOM 839 N N . LEU A 1 108 ? -25.125 11.082 23.566 1.00 97.06 108 LEU A N 1
ATOM 840 C CA . LEU A 1 108 ? -24.756 11.530 24.912 1.00 97.06 108 LEU A CA 1
ATOM 841 C C . LEU A 1 108 ? -25.717 12.586 25.468 1.00 97.06 108 LEU A C 1
ATOM 843 O O . LEU A 1 108 ? -25.940 12.625 26.680 1.00 97.06 108 LEU A O 1
ATOM 847 N N . ARG A 1 109 ? -26.265 13.463 24.618 1.00 97.00 109 ARG A N 1
ATOM 848 C CA . ARG A 1 109 ? -27.289 14.432 25.036 1.00 97.00 109 ARG A CA 1
ATOM 849 C C . ARG A 1 109 ? -28.588 13.718 25.388 1.00 97.00 109 ARG A C 1
ATOM 851 O O . ARG A 1 109 ? -29.135 13.986 26.455 1.00 97.00 109 ARG A O 1
ATOM 858 N N . ASP A 1 110 ? -29.013 12.776 24.557 1.00 96.81 110 ASP A N 1
ATOM 859 C CA . ASP A 1 110 ? -30.241 12.011 24.765 1.00 96.81 110 ASP A CA 1
ATOM 860 C C . ASP A 1 110 ? -30.142 11.138 26.025 1.00 96.81 110 ASP A C 1
ATOM 862 O O . ASP A 1 110 ? -31.046 11.148 26.861 1.00 96.81 110 ASP A O 1
ATOM 866 N N . LEU A 1 111 ? -29.001 10.473 26.243 1.00 94.94 111 LEU A N 1
ATOM 867 C CA . LEU A 1 111 ? -28.745 9.685 27.450 1.00 94.94 111 LEU A CA 1
ATOM 868 C C . LEU A 1 111 ? -28.751 10.560 28.709 1.00 94.94 111 LEU A C 1
ATOM 870 O O . LEU A 1 111 ? -29.364 10.195 29.711 1.00 94.94 111 LEU A O 1
ATOM 874 N N . ARG A 1 112 ? -28.101 11.732 28.670 1.00 96.75 112 ARG A N 1
ATOM 875 C CA . ARG A 1 112 ? -28.128 12.684 29.794 1.00 96.75 112 ARG A CA 1
ATOM 876 C C . ARG A 1 112 ? -29.543 13.148 30.100 1.00 96.75 112 ARG A C 1
ATOM 878 O O . ARG A 1 112 ? -29.903 13.216 31.272 1.00 96.75 112 ARG A O 1
ATOM 885 N N . GLN A 1 113 ? -30.339 13.433 29.072 1.00 96.50 113 GLN A N 1
ATOM 886 C CA . GLN A 1 113 ? -31.733 13.818 29.252 1.00 96.50 113 GLN A CA 1
ATOM 887 C C . GLN A 1 113 ? -32.547 12.676 29.869 1.00 96.50 113 GLN A C 1
ATOM 889 O O . GLN A 1 113 ? -33.331 12.908 30.785 1.00 96.50 113 GLN A O 1
ATOM 894 N N . HIS A 1 114 ? -32.329 11.440 29.418 1.00 96.62 114 HIS A N 1
ATOM 895 C CA . HIS A 1 114 ? -33.006 10.268 29.961 1.00 96.62 114 HIS A CA 1
ATOM 896 C C . HIS A 1 114 ? -32.674 10.046 31.444 1.00 96.62 114 HIS A C 1
ATOM 898 O O . HIS A 1 114 ? -33.578 9.866 32.257 1.00 96.62 114 HIS A O 1
ATOM 904 N N . VAL A 1 115 ? -31.393 10.142 31.819 1.00 97.12 115 VAL A N 1
ATOM 905 C CA . VAL A 1 115 ? -30.955 10.051 33.222 1.00 97.12 115 VAL A CA 1
ATOM 906 C C . VAL A 1 115 ? -31.546 11.185 34.059 1.00 97.12 115 VAL A C 1
ATOM 908 O O . VAL A 1 115 ? -32.006 10.939 35.170 1.00 97.12 115 VAL A O 1
ATOM 911 N N . ALA A 1 116 ? -31.567 12.415 33.538 1.00 94.31 116 ALA A N 1
ATOM 912 C CA . ALA A 1 116 ? -32.156 13.553 34.240 1.00 94.31 116 ALA A CA 1
ATOM 913 C C . ALA A 1 116 ? -33.652 13.339 34.519 1.00 94.31 116 ALA A C 1
ATOM 915 O O . ALA A 1 116 ? -34.100 13.593 35.636 1.00 94.31 116 ALA A O 1
ATOM 916 N N . ASN A 1 117 ? -34.398 12.816 33.541 1.00 96.31 117 ASN A N 1
ATOM 917 C CA . ASN A 1 117 ? -35.811 12.482 33.709 1.00 96.31 117 ASN A CA 1
ATOM 918 C C . ASN A 1 117 ? -36.000 11.382 34.767 1.00 96.31 117 ASN A C 1
ATOM 920 O O . ASN A 1 117 ? -36.757 11.579 35.710 1.00 96.31 117 ASN A O 1
ATOM 924 N N . TYR A 1 118 ? -35.242 10.282 34.678 1.00 94.75 118 TYR A N 1
ATOM 925 C CA . TYR A 1 118 ? -35.323 9.174 35.638 1.00 94.75 118 TYR A CA 1
ATOM 926 C C . TYR A 1 118 ? -35.004 9.607 37.077 1.00 94.75 118 TYR A C 1
ATOM 928 O O . TYR A 1 118 ? -35.680 9.209 38.023 1.00 94.75 118 TYR A O 1
ATOM 936 N N . LEU A 1 119 ? -33.978 10.446 37.262 1.00 94.62 119 LEU A N 1
ATOM 937 C CA . LEU A 1 119 ? -33.652 11.002 38.577 1.00 94.62 119 LEU A CA 1
ATOM 938 C C . LEU A 1 119 ? -34.753 11.938 39.091 1.00 94.62 119 LEU A C 1
ATOM 940 O O . LEU A 1 119 ? -35.032 11.936 40.291 1.00 94.62 119 LEU A O 1
ATOM 944 N N . GLY A 1 120 ? -35.378 12.706 38.194 1.00 95.19 120 GLY A N 1
ATOM 945 C CA . GLY A 1 120 ? -36.568 13.502 38.482 1.00 95.19 120 GLY A CA 1
ATOM 946 C C . GLY A 1 120 ? -37.703 12.640 39.028 1.00 95.19 120 GLY A C 1
ATOM 947 O O . GLY A 1 120 ? -38.161 12.882 40.145 1.00 95.19 120 GLY A O 1
ATOM 948 N N . ASP A 1 121 ? -38.075 11.590 38.301 1.00 95.44 121 ASP A N 1
ATOM 949 C CA . ASP A 1 121 ? -39.136 10.659 38.694 1.00 95.44 121 ASP A CA 1
ATOM 950 C C . ASP A 1 121 ? -38.839 9.999 40.051 1.00 95.44 121 ASP A C 1
ATOM 952 O O . ASP A 1 121 ? -39.663 10.044 40.964 1.00 95.44 121 ASP A O 1
ATOM 956 N N . LEU A 1 122 ? -37.615 9.492 40.249 1.00 94.56 122 LEU A N 1
ATOM 957 C CA . LEU A 1 122 ? -37.207 8.870 41.514 1.00 94.56 122 LEU A CA 1
ATOM 958 C C . LEU A 1 122 ? -37.278 9.853 42.698 1.00 94.56 122 LEU A C 1
ATOM 960 O O . LEU A 1 122 ? -37.611 9.479 43.825 1.00 94.56 122 LEU A O 1
ATOM 964 N N . SER A 1 123 ? -36.920 11.120 42.468 1.00 91.12 123 SER A N 1
ATOM 965 C CA . SER A 1 123 ? -37.000 12.164 43.493 1.00 91.12 123 SER A CA 1
ATOM 966 C C . SER A 1 123 ? -38.442 12.518 43.854 1.00 91.12 123 SER A C 1
ATOM 968 O O . SER A 1 123 ? -38.726 12.724 45.035 1.00 91.12 123 SER A O 1
ATOM 970 N N . ALA A 1 124 ? -39.346 12.517 42.871 1.00 93.44 124 ALA A N 1
ATOM 971 C CA . ALA A 1 124 ? -40.773 12.711 43.085 1.00 93.44 124 ALA A CA 1
ATOM 972 C C . ALA A 1 124 ? -41.364 11.542 43.890 1.00 93.44 124 ALA A C 1
ATOM 974 O O . ALA A 1 124 ? -41.978 11.771 44.929 1.00 93.44 124 ALA A O 1
ATOM 975 N N . GLU A 1 125 ? -41.056 10.295 43.515 1.00 94.62 125 GLU A N 1
ATOM 976 C CA . GLU A 1 125 ? -41.489 9.106 44.264 1.00 94.62 125 GLU A CA 1
ATOM 977 C C . GLU A 1 125 ? -41.009 9.132 45.723 1.00 94.62 125 GLU A C 1
ATOM 979 O O . GLU A 1 125 ? -41.752 8.801 46.652 1.00 94.62 125 GLU A O 1
ATOM 984 N N . ARG A 1 126 ? -39.758 9.551 45.959 1.00 93.06 126 ARG A N 1
ATOM 985 C CA . ARG A 1 126 ? -39.226 9.708 47.321 1.00 93.06 126 ARG A CA 1
ATOM 986 C C . ARG A 1 126 ? -39.956 10.792 48.109 1.00 93.06 126 ARG A C 1
ATOM 988 O O . ARG A 1 126 ? -40.176 10.599 49.306 1.00 93.06 126 ARG A O 1
ATOM 995 N N . ALA A 1 127 ? -40.318 11.904 47.473 1.00 91.62 127 ALA A N 1
ATOM 996 C CA . ALA A 1 127 ? -41.090 12.966 48.109 1.00 91.62 127 ALA A CA 1
ATOM 997 C C . ALA A 1 127 ? -42.497 12.479 48.493 1.00 91.62 127 ALA A C 1
ATOM 999 O O . ALA A 1 127 ? -42.918 12.699 49.630 1.00 91.62 127 ALA A O 1
ATOM 1000 N N . ASP A 1 128 ? -43.166 11.736 47.609 1.00 93.69 128 ASP A N 1
ATOM 1001 C CA . ASP A 1 128 ? -44.486 11.149 47.866 1.00 93.69 128 ASP A CA 1
ATOM 1002 C C . ASP A 1 128 ? -44.443 10.134 49.018 1.00 93.69 128 ASP A C 1
ATOM 1004 O O . ASP A 1 128 ? -45.273 10.172 49.931 1.00 93.69 128 ASP A O 1
ATOM 1008 N N . MET A 1 129 ? -43.429 9.258 49.040 1.00 90.75 129 MET A N 1
ATOM 1009 C CA . MET A 1 129 ? -43.225 8.319 50.148 1.00 90.75 129 MET A CA 1
ATOM 1010 C C . MET A 1 129 ? -42.970 9.037 51.476 1.00 90.75 129 MET A C 1
ATOM 1012 O O . MET A 1 129 ? -43.512 8.630 52.506 1.00 90.75 129 MET A O 1
ATOM 1016 N N . ALA A 1 130 ? -42.160 10.099 51.474 1.00 90.56 130 ALA A N 1
ATOM 1017 C CA . ALA A 1 130 ? -41.895 10.890 52.671 1.00 90.56 130 ALA A CA 1
ATOM 1018 C C . ALA A 1 130 ? -43.165 11.598 53.168 1.00 90.56 130 ALA A C 1
ATOM 1020 O O . ALA A 1 130 ? -43.444 11.569 54.368 1.00 90.56 130 ALA A O 1
ATOM 1021 N N . ALA A 1 131 ? -43.965 12.175 52.266 1.00 89.56 131 ALA A N 1
ATOM 1022 C CA . ALA A 1 131 ? -45.247 12.791 52.599 1.00 89.56 131 ALA A CA 1
ATOM 1023 C C . ALA A 1 131 ? -46.208 11.773 53.237 1.00 89.56 131 ALA A C 1
ATOM 1025 O O . ALA A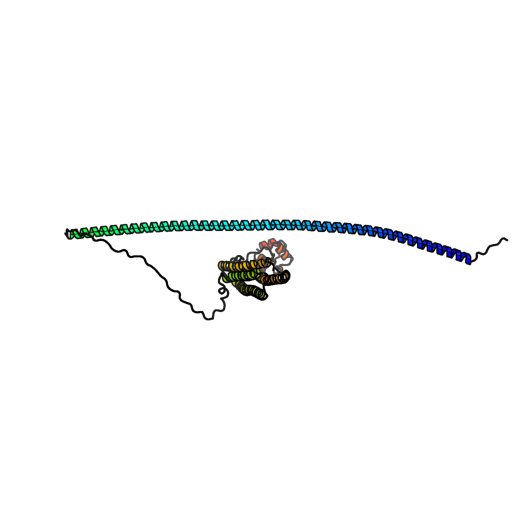 1 131 ? -46.713 12.001 54.336 1.00 89.56 131 ALA A O 1
ATOM 1026 N N . ALA A 1 132 ? -46.353 10.589 52.633 1.00 92.25 132 ALA A N 1
ATOM 1027 C CA . ALA A 1 132 ? -47.190 9.520 53.174 1.00 92.25 132 ALA A CA 1
ATOM 1028 C C . ALA A 1 132 ? -46.720 9.022 54.557 1.00 92.25 132 ALA A C 1
ATOM 1030 O O . ALA A 1 132 ? -47.539 8.651 55.402 1.00 92.25 132 ALA A O 1
ATOM 1031 N N . GLN A 1 133 ? -45.407 9.001 54.818 1.00 92.12 133 GLN A N 1
ATOM 1032 C CA . GLN A 1 133 ? -44.867 8.676 56.144 1.00 92.12 133 GLN A CA 1
ATOM 1033 C C . GLN A 1 133 ? -45.214 9.750 57.182 1.00 92.12 133 GLN A C 1
ATOM 1035 O O . GLN A 1 133 ? -45.616 9.409 58.298 1.00 92.12 133 GLN A O 1
ATOM 1040 N N . TRP A 1 134 ? -45.092 11.030 56.822 1.00 86.94 134 TRP A N 1
ATOM 1041 C CA . TRP A 1 134 ? -45.470 12.144 57.693 1.00 86.94 134 TRP A CA 1
ATOM 1042 C C . TRP A 1 134 ? -46.957 12.126 58.049 1.00 86.94 134 TRP A C 1
ATOM 1044 O O . TRP A 1 134 ? -47.290 12.308 59.223 1.00 86.94 134 TRP A O 1
ATOM 1054 N N . ASP A 1 135 ? -47.830 11.823 57.089 1.00 93.12 135 ASP A N 1
ATOM 1055 C CA . ASP A 1 135 ? -49.271 11.691 57.321 1.00 93.12 135 ASP A CA 1
ATOM 1056 C C . ASP A 1 135 ? -49.602 10.542 58.280 1.00 93.12 135 ASP A C 1
ATOM 1058 O O . ASP A 1 135 ? -50.407 10.700 59.197 1.00 93.12 135 ASP A O 1
ATOM 1062 N N . ARG A 1 136 ? -48.934 9.388 58.151 1.00 91.50 136 ARG A N 1
ATOM 1063 C CA . ARG A 1 136 ? -49.122 8.285 59.113 1.00 91.50 136 ARG A CA 1
ATOM 1064 C C . ARG A 1 136 ? -48.679 8.666 60.520 1.00 91.50 136 ARG A C 1
ATOM 1066 O O . ARG A 1 136 ? -49.377 8.360 61.483 1.00 91.50 136 ARG A O 1
ATOM 1073 N N . LEU A 1 137 ? -47.520 9.311 60.649 1.00 91.31 137 LEU A N 1
ATOM 1074 C CA . LEU A 1 137 ? -46.987 9.717 61.951 1.00 91.31 137 LEU A CA 1
ATOM 1075 C C . LEU A 1 137 ? -47.847 10.796 62.614 1.00 91.31 137 LEU A C 1
ATOM 1077 O O . LEU A 1 137 ? -47.972 10.802 63.839 1.00 91.31 137 LEU A O 1
ATOM 1081 N N . SER A 1 138 ? -48.422 11.717 61.837 1.00 90.62 138 SER A N 1
ATOM 1082 C CA . SER A 1 138 ? -49.328 12.736 62.367 1.00 90.62 138 SER A CA 1
ATOM 1083 C C . SER A 1 138 ? -50.629 12.104 62.867 1.00 90.62 138 SER A C 1
ATOM 1085 O O . SER A 1 138 ? -51.056 12.419 63.978 1.00 90.62 138 SER A O 1
ATOM 1087 N N . LEU A 1 139 ? -51.181 11.140 62.122 1.00 92.88 139 LEU A N 1
ATOM 1088 C CA . LEU A 1 139 ? -52.382 10.403 62.505 1.00 92.88 139 LEU A CA 1
ATOM 1089 C C . LEU A 1 139 ? -52.164 9.550 63.766 1.00 92.88 139 LEU A C 1
ATOM 1091 O O . LEU A 1 139 ? -52.977 9.605 64.686 1.00 92.88 139 LEU A O 1
ATOM 1095 N N . ASP A 1 140 ? -51.045 8.821 63.861 1.00 93.12 140 ASP A N 1
ATOM 1096 C CA . ASP A 1 140 ? -50.671 8.051 65.061 1.00 93.12 140 ASP A CA 1
ATOM 1097 C C . ASP A 1 140 ? -50.497 8.966 66.282 1.00 93.12 140 ASP A C 1
ATOM 1099 O O . ASP A 1 140 ? -51.036 8.687 67.353 1.00 93.12 140 ASP A O 1
ATOM 1103 N N . ARG A 1 141 ? -49.828 10.119 66.127 1.00 91.06 141 ARG A N 1
ATOM 1104 C CA . ARG A 1 141 ? -49.745 11.116 67.209 1.00 91.06 141 ARG A CA 1
ATOM 1105 C C . ARG A 1 141 ? -51.119 11.622 67.631 1.00 91.06 141 ARG A C 1
ATOM 1107 O O . ARG A 1 141 ? -51.345 11.793 68.825 1.00 91.06 141 ARG A O 1
ATOM 1114 N N . GLN A 1 142 ? -52.015 11.873 66.682 1.00 90.94 142 GLN A N 1
ATOM 1115 C CA . GLN A 1 142 ? -53.354 12.378 66.967 1.00 90.94 142 GLN A CA 1
ATOM 1116 C C . GLN A 1 142 ? -54.213 11.322 67.677 1.00 90.94 142 GLN A C 1
ATOM 1118 O O . GLN A 1 142 ? -54.877 11.657 68.656 1.00 90.94 142 GLN A O 1
ATOM 1123 N N . SER A 1 143 ? -54.124 10.053 67.261 1.00 90.12 143 SER A N 1
ATOM 1124 C CA . SER A 1 143 ? -54.752 8.918 67.952 1.00 90.12 143 SER A CA 1
ATOM 1125 C C . SER A 1 143 ? -54.234 8.798 69.378 1.00 90.12 143 SER A C 1
ATOM 1127 O O . SER A 1 143 ? -55.024 8.819 70.310 1.00 90.12 143 SER A O 1
ATOM 1129 N N . ARG A 1 144 ? -52.909 8.786 69.578 1.00 90.69 144 ARG A N 1
ATOM 1130 C CA . ARG A 1 144 ? -52.324 8.708 70.926 1.00 90.69 144 ARG A CA 1
ATOM 1131 C C . ARG A 1 144 ? -52.707 9.898 71.798 1.00 90.69 144 ARG A C 1
ATOM 1133 O O . ARG A 1 144 ? -52.960 9.723 72.982 1.00 90.69 144 ARG A O 1
ATOM 1140 N N . ALA A 1 145 ? -52.751 11.108 71.239 1.00 87.12 145 ALA A N 1
ATOM 1141 C CA . ALA A 1 145 ? -53.210 12.289 71.967 1.00 87.12 145 ALA A CA 1
ATOM 1142 C C . ALA A 1 145 ? -54.683 12.157 72.383 1.00 87.12 145 ALA A C 1
ATOM 1144 O O . ALA A 1 145 ? -55.036 12.543 73.496 1.00 87.12 145 ALA A O 1
ATOM 1145 N N . HIS A 1 146 ? -55.524 11.583 71.519 1.00 89.56 146 HIS A N 1
ATOM 1146 C CA . HIS A 1 146 ? -56.918 11.281 71.826 1.00 89.56 146 HIS A CA 1
ATOM 1147 C C . HIS A 1 146 ? -57.048 10.186 72.896 1.00 89.56 146 HIS A C 1
ATOM 1149 O O . HIS A 1 146 ? -57.787 10.374 73.856 1.00 89.56 146 HIS A O 1
ATOM 1155 N N . ASP A 1 147 ? -56.275 9.104 72.799 1.00 86.44 147 ASP A N 1
ATOM 1156 C CA . ASP A 1 147 ? -56.251 8.021 73.787 1.00 86.44 147 ASP A CA 1
ATOM 1157 C C . ASP A 1 147 ? -55.805 8.533 75.159 1.00 86.44 147 ASP A C 1
ATOM 1159 O O . ASP A 1 147 ? -56.453 8.259 76.163 1.00 86.44 147 ASP A O 1
ATOM 1163 N N . VAL A 1 148 ? -54.747 9.352 75.210 1.00 84.88 148 VAL A N 1
ATOM 1164 C CA . VAL A 1 148 ? -54.288 10.004 76.446 1.00 84.88 148 VAL A CA 1
ATOM 1165 C C . VAL A 1 148 ? -55.354 10.954 76.991 1.00 84.88 148 VAL A C 1
ATOM 1167 O O . VAL A 1 148 ? -55.590 10.962 78.196 1.00 84.88 148 VAL A O 1
ATOM 1170 N N . ALA A 1 149 ? -56.029 11.733 76.141 1.00 79.94 149 ALA A N 1
ATOM 1171 C CA . ALA A 1 149 ? -57.119 12.608 76.573 1.00 79.94 149 ALA A CA 1
ATOM 1172 C C . ALA A 1 149 ? -58.305 11.815 77.150 1.00 79.94 149 ALA A C 1
ATOM 1174 O O . ALA A 1 149 ? -58.837 12.196 78.192 1.00 79.94 149 ALA A O 1
ATOM 1175 N N . ASN A 1 150 ? -58.676 10.694 76.526 1.00 79.69 150 ASN A N 1
ATOM 1176 C CA . ASN A 1 150 ? -59.716 9.792 77.020 1.00 79.69 150 ASN A CA 1
ATOM 1177 C C . ASN A 1 150 ? -59.302 9.142 78.345 1.00 79.69 150 ASN A C 1
ATOM 1179 O O . ASN A 1 150 ? -60.081 9.140 79.291 1.00 79.69 150 ASN A O 1
ATOM 1183 N N . MET A 1 151 ? -58.055 8.685 78.458 1.00 75.38 151 MET A N 1
ATOM 1184 C CA . MET A 1 151 ? -57.508 8.088 79.678 1.00 75.38 151 MET A CA 1
ATOM 1185 C C . MET A 1 151 ? -57.462 9.106 80.833 1.00 75.38 151 MET A C 1
ATOM 1187 O O . MET A 1 151 ? -57.796 8.784 81.971 1.00 75.38 151 MET A O 1
ATOM 1191 N N . LEU A 1 152 ? -57.122 10.369 80.550 1.00 73.25 152 LEU A N 1
ATOM 1192 C CA . LEU A 1 152 ? -57.178 11.466 81.525 1.00 73.25 152 LEU A CA 1
ATOM 1193 C C . LEU A 1 152 ? -58.621 11.831 81.924 1.00 73.25 152 LEU A C 1
ATOM 1195 O O . LEU A 1 152 ? -58.861 12.180 83.084 1.00 73.25 152 LEU A O 1
ATOM 1199 N N . ALA A 1 153 ? -59.583 11.725 81.001 1.00 71.56 153 ALA A N 1
ATOM 1200 C CA . ALA A 1 153 ? -61.007 11.922 81.277 1.00 71.56 153 ALA A CA 1
ATOM 1201 C C . ALA A 1 153 ? -61.604 10.779 82.126 1.00 71.56 153 ALA A C 1
ATOM 1203 O O . ALA A 1 153 ? -62.338 11.041 83.085 1.00 71.56 153 ALA A O 1
ATOM 1204 N N . GLU A 1 154 ? -61.234 9.526 81.840 1.00 67.88 154 GLU A N 1
ATOM 1205 C CA . GLU A 1 154 ? -61.586 8.342 82.640 1.00 67.88 154 GLU A CA 1
ATOM 1206 C C . GLU A 1 154 ? -61.008 8.414 84.058 1.00 67.88 154 GLU A C 1
ATOM 1208 O O . GLU A 1 154 ? -61.680 8.046 85.018 1.00 67.88 154 GLU A O 1
ATOM 1213 N N . LEU A 1 155 ? -59.805 8.973 84.217 1.00 63.34 155 LEU A N 1
ATOM 1214 C CA . LEU A 1 155 ? -59.172 9.185 85.523 1.00 63.34 155 LEU A CA 1
ATOM 1215 C C . LEU A 1 155 ? -59.750 10.377 86.316 1.00 63.34 155 LEU A C 1
ATOM 1217 O O . LEU A 1 155 ? -59.299 10.639 87.429 1.00 63.34 155 LEU A O 1
ATOM 1221 N N . HIS A 1 156 ? -60.739 11.102 85.776 1.00 56.19 156 HIS A N 1
ATOM 1222 C CA . HIS A 1 156 ? -61.343 12.307 86.374 1.00 56.19 156 HIS A CA 1
ATOM 1223 C C . HIS A 1 156 ? -60.312 13.376 86.790 1.00 56.19 156 HIS A C 1
ATOM 1225 O O . HIS A 1 156 ? -60.530 14.134 87.738 1.00 56.19 156 HIS A O 1
ATOM 1231 N N . ILE A 1 157 ? -59.180 13.475 86.082 1.00 52.41 157 ILE A N 1
ATOM 1232 C CA . ILE A 1 157 ? -58.155 14.482 86.377 1.00 52.41 157 ILE A CA 1
ATOM 1233 C C . ILE A 1 157 ? -58.372 15.692 85.470 1.00 52.41 157 ILE A C 1
ATOM 1235 O O . ILE A 1 157 ? -57.822 15.811 84.379 1.00 52.41 157 ILE A O 1
ATOM 1239 N N . THR A 1 158 ? -59.158 16.651 85.948 1.00 44.53 158 THR A N 1
ATOM 1240 C CA . THR A 1 158 ? -59.190 18.000 85.378 1.00 44.53 158 THR A CA 1
ATOM 1241 C C . THR A 1 158 ? -57.933 18.773 85.782 1.00 44.53 158 THR A C 1
ATOM 1243 O O . THR A 1 158 ? -57.933 19.358 86.866 1.00 44.53 158 THR A O 1
ATOM 1246 N N . ARG A 1 159 ? -56.890 18.845 84.935 1.00 42.81 159 ARG A N 1
ATOM 1247 C CA . ARG A 1 159 ? -56.009 20.040 84.854 1.00 42.81 159 ARG A CA 1
ATOM 1248 C C . ARG A 1 159 ? -55.008 20.015 83.678 1.00 42.81 159 ARG A C 1
ATOM 1250 O O . ARG A 1 159 ? -54.470 18.951 83.395 1.00 42.81 159 ARG A O 1
ATOM 1257 N N . PRO A 1 160 ? -54.701 21.161 83.025 1.00 49.72 160 PRO A N 1
ATOM 1258 C CA . PRO A 1 160 ? -53.859 21.196 81.830 1.00 49.72 160 PRO A CA 1
ATOM 1259 C C . PRO A 1 160 ? -52.368 21.267 82.182 1.00 49.72 160 PRO A C 1
ATOM 1261 O O . PRO A 1 160 ? -51.989 21.913 83.161 1.00 49.72 160 PRO A O 1
ATOM 1264 N N . VAL A 1 161 ? -51.517 20.662 81.349 1.00 41.72 161 VAL A N 1
ATOM 1265 C CA . VAL A 1 161 ? -50.054 20.790 81.439 1.00 41.72 161 VAL A CA 1
ATOM 1266 C C . VAL A 1 161 ? -49.503 21.248 80.090 1.00 41.72 161 VAL A C 1
ATOM 1268 O O . VAL A 1 161 ? -49.774 20.653 79.051 1.00 41.72 161 VAL A O 1
ATOM 1271 N N . ALA A 1 162 ? -48.766 22.357 80.135 1.00 40.19 162 ALA A N 1
ATOM 1272 C CA . ALA A 1 162 ? -48.111 23.009 79.012 1.00 40.19 162 AL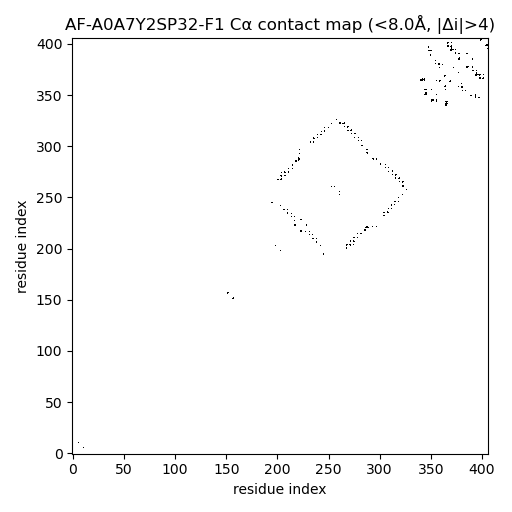A A CA 1
ATOM 1273 C C . ALA A 1 162 ? -46.804 22.296 78.610 1.00 40.19 162 ALA A C 1
ATOM 1275 O O . ALA A 1 162 ? -46.060 21.814 79.463 1.00 40.19 162 ALA A O 1
ATOM 1276 N N . LEU A 1 163 ? -46.529 22.276 77.304 1.00 47.03 163 LEU A N 1
ATOM 1277 C CA . LEU A 1 163 ? -45.310 21.764 76.660 1.00 47.03 163 LEU A CA 1
ATOM 1278 C C . LEU A 1 163 ? -44.101 22.703 76.855 1.00 47.03 163 LEU A C 1
ATOM 1280 O O . LEU A 1 163 ? -44.280 23.919 76.768 1.00 47.03 163 LEU A O 1
ATOM 1284 N N . PRO A 1 164 ? -42.863 22.176 76.936 1.00 44.78 164 PRO A N 1
ATOM 1285 C CA . PRO A 1 164 ? -41.667 22.879 76.480 1.00 44.78 164 PRO A CA 1
ATOM 1286 C C . PRO A 1 164 ? -41.126 22.299 75.147 1.00 44.78 164 PRO A C 1
ATOM 1288 O O . PRO A 1 164 ? -41.408 21.141 74.825 1.00 44.78 164 PRO A O 1
ATOM 1291 N N . PRO A 1 165 ? -40.358 23.075 74.352 1.00 56.75 165 PRO A N 1
ATOM 1292 C CA . PRO A 1 165 ? -39.961 22.692 72.999 1.00 56.75 165 PRO A CA 1
ATOM 1293 C C . PRO A 1 165 ? -38.547 22.074 72.897 1.00 56.75 165 PRO A C 1
ATOM 1295 O O . PRO A 1 165 ? -37.636 22.451 73.626 1.00 56.75 165 PRO A O 1
ATOM 1298 N N . THR A 1 166 ? -38.428 21.139 71.941 1.00 46.75 166 THR A N 1
ATOM 1299 C CA . THR A 1 166 ? -37.297 20.737 71.059 1.00 46.75 166 THR A CA 1
ATOM 1300 C C . THR A 1 166 ? -35.835 20.855 71.497 1.00 46.75 166 THR A C 1
ATOM 1302 O O . THR A 1 166 ? -35.380 21.948 71.794 1.00 46.75 166 THR A O 1
ATOM 1305 N N . LEU A 1 167 ? -35.078 19.772 71.250 1.00 41.38 167 LEU A N 1
ATOM 1306 C CA . LEU A 1 167 ? -33.763 19.682 70.564 1.00 41.38 167 LEU A CA 1
ATOM 1307 C C . LEU A 1 167 ? -33.548 18.192 70.144 1.00 41.38 167 LEU A C 1
ATOM 1309 O O . LEU A 1 167 ? -34.250 17.355 70.715 1.00 41.38 167 LEU A O 1
ATOM 1313 N N . PRO A 1 168 ? -32.631 17.791 69.222 1.00 47.41 168 PRO A N 1
ATOM 1314 C CA . PRO A 1 168 ? -31.533 18.548 68.602 1.00 47.41 168 PRO A CA 1
ATOM 1315 C C . PRO A 1 168 ? -31.403 18.407 67.061 1.00 47.41 168 PRO A C 1
ATOM 1317 O O . PRO A 1 168 ? -31.967 17.513 66.436 1.00 47.41 168 PRO A O 1
ATOM 1320 N N . ALA A 1 169 ? -30.565 19.258 66.461 1.00 45.59 169 ALA A N 1
ATOM 1321 C CA . ALA A 1 169 ? -29.899 18.983 65.187 1.00 45.59 169 ALA A CA 1
ATOM 1322 C C . ALA A 1 169 ? -28.462 18.509 65.477 1.00 45.59 169 ALA A C 1
ATOM 1324 O O . ALA A 1 169 ? -27.778 19.130 66.293 1.00 45.59 169 ALA A O 1
ATOM 1325 N N . MET A 1 170 ? -28.001 17.439 64.820 1.00 37.88 170 MET A N 1
ATOM 1326 C CA . MET A 1 170 ? -26.576 17.080 64.747 1.00 37.88 170 MET A CA 1
ATOM 1327 C C . MET A 1 170 ? -26.047 17.257 63.314 1.00 37.88 170 MET A C 1
ATOM 1329 O O . MET A 1 170 ? -26.826 17.093 62.371 1.00 37.88 170 MET A O 1
ATOM 1333 N N . PRO A 1 171 ? -24.757 17.615 63.146 1.00 50.69 171 PRO A N 1
ATOM 1334 C CA . PRO A 1 171 ? -24.178 18.024 61.874 1.00 50.69 171 PRO A CA 1
ATOM 1335 C C . PRO A 1 171 ? -23.463 16.884 61.126 1.00 50.69 171 PRO A C 1
ATOM 1337 O O . PRO A 1 171 ? -23.304 15.772 61.627 1.00 50.69 171 PRO A O 1
ATOM 1340 N N . ALA A 1 172 ? -23.067 17.224 59.898 1.00 40.25 172 ALA A N 1
ATOM 1341 C CA . ALA A 1 172 ? -22.473 16.397 58.855 1.00 40.25 172 ALA A CA 1
ATOM 1342 C C . ALA A 1 172 ? -21.136 15.719 59.219 1.00 40.25 172 ALA A C 1
ATOM 1344 O O . ALA A 1 172 ? -20.356 16.211 60.029 1.00 40.25 172 ALA A O 1
ATOM 1345 N N . THR A 1 173 ? -20.886 14.592 58.552 1.00 34.62 173 THR A N 1
ATOM 1346 C CA . THR A 1 173 ? -19.651 13.799 58.556 1.00 34.62 173 THR A CA 1
ATOM 1347 C C . THR A 1 173 ? -18.576 14.407 57.650 1.00 34.62 173 THR A C 1
ATOM 1349 O O . THR A 1 173 ? -18.822 14.556 56.454 1.00 34.62 173 THR A O 1
ATOM 1352 N N . ASP A 1 174 ? -17.378 14.634 58.194 1.00 32.19 174 ASP A N 1
ATOM 1353 C CA . ASP A 1 174 ? -16.133 14.831 57.440 1.00 32.19 174 ASP A CA 1
ATOM 1354 C C . ASP A 1 174 ? -15.281 13.545 57.465 1.00 32.19 174 ASP A C 1
ATOM 1356 O O . ASP A 1 174 ? -15.048 12.943 58.514 1.00 32.19 174 ASP A O 1
ATOM 1360 N N . THR A 1 175 ? -14.805 13.135 56.289 1.00 37.72 175 THR A N 1
ATOM 1361 C CA . THR A 1 175 ? -13.698 12.182 56.048 1.00 37.72 175 THR A CA 1
ATOM 1362 C C . THR A 1 175 ? -12.332 12.857 56.262 1.00 37.72 175 THR A C 1
ATOM 1364 O O . THR A 1 175 ? -12.242 14.061 56.019 1.00 37.72 175 THR A O 1
ATOM 1367 N N . PRO A 1 176 ? -11.243 12.130 56.616 1.00 44.50 176 PRO A N 1
ATOM 1368 C CA . PRO A 1 176 ? -10.276 11.728 55.571 1.00 44.50 176 PRO A CA 1
ATOM 1369 C C . PRO A 1 176 ? -9.437 10.435 55.806 1.00 44.50 176 PRO A C 1
ATOM 1371 O O . PRO A 1 176 ? -9.018 10.109 56.910 1.00 44.50 176 PRO A O 1
ATOM 1374 N N . THR A 1 177 ? -9.176 9.751 54.685 1.00 35.50 177 THR A N 1
ATOM 1375 C CA . THR A 1 177 ? -7.894 9.268 54.103 1.00 35.50 177 THR A CA 1
ATOM 1376 C C . THR A 1 177 ? -6.734 8.705 54.955 1.00 35.50 177 THR A C 1
ATOM 1378 O O . THR A 1 177 ? -6.107 9.432 55.719 1.00 35.50 177 THR A O 1
ATOM 1381 N N . SER A 1 178 ? -6.318 7.461 54.643 1.00 34.16 178 SER A N 1
ATOM 1382 C CA . SER A 1 178 ? -4.942 6.874 54.664 1.00 34.16 178 SER A CA 1
ATOM 1383 C C . SER A 1 178 ? -5.065 5.337 54.582 1.00 34.16 178 SER A C 1
ATOM 1385 O O . SER A 1 178 ? -6.011 4.807 55.148 1.00 34.16 178 SER A O 1
ATOM 1387 N N . SER A 1 179 ? -4.230 4.496 53.967 1.00 35.31 179 SER A N 1
ATOM 1388 C CA . SER A 1 179 ? -2.981 4.586 53.201 1.00 35.31 179 SER A CA 1
ATOM 1389 C C . SER A 1 179 ? -2.794 3.244 52.463 1.00 35.31 179 SER A C 1
ATOM 1391 O O . SER A 1 179 ? -3.311 2.216 52.896 1.00 35.31 179 SER A O 1
ATOM 1393 N N . VAL A 1 180 ? -2.051 3.261 51.357 1.00 37.78 180 VAL A N 1
ATOM 1394 C CA . VAL A 1 180 ? -1.676 2.103 50.517 1.00 37.78 180 VAL A CA 1
ATOM 1395 C C . VAL A 1 180 ? -0.585 1.251 51.198 1.00 37.78 180 VAL A C 1
ATOM 1397 O O . VAL A 1 180 ? 0.331 1.849 51.768 1.00 37.78 180 VAL A O 1
ATOM 1400 N N . PRO A 1 181 ? -0.591 -0.098 51.105 1.00 37.28 181 PRO A N 1
ATOM 1401 C CA . PRO A 1 181 ? 0.572 -0.919 51.428 1.00 37.28 181 PRO A CA 1
ATOM 1402 C C . PRO A 1 181 ? 1.436 -1.228 50.192 1.00 37.28 181 PRO A C 1
ATOM 1404 O O . PRO A 1 181 ? 0.942 -1.484 49.096 1.00 37.28 181 PRO A O 1
ATOM 1407 N N . VAL A 1 182 ? 2.747 -1.202 50.428 1.00 36.00 182 VAL A N 1
ATOM 1408 C CA . VAL A 1 182 ? 3.856 -1.583 49.541 1.00 36.00 182 VAL A CA 1
ATOM 1409 C C . VAL A 1 182 ? 3.838 -3.095 49.278 1.00 36.00 182 VAL A C 1
ATOM 1411 O O . VAL A 1 182 ? 3.666 -3.866 50.219 1.00 36.00 182 VAL A O 1
ATOM 1414 N N . ALA A 1 183 ? 4.044 -3.511 48.025 1.00 33.25 183 ALA A N 1
ATOM 1415 C CA . ALA A 1 183 ? 4.176 -4.915 47.628 1.00 33.25 183 ALA A CA 1
ATOM 1416 C C . ALA A 1 183 ? 5.654 -5.310 47.423 1.00 33.25 183 ALA A C 1
ATOM 1418 O O . ALA A 1 183 ? 6.423 -4.568 46.810 1.00 33.25 183 ALA A O 1
ATOM 1419 N N . GLU A 1 184 ? 6.016 -6.478 47.960 1.00 35.62 184 GLU A N 1
ATOM 1420 C CA . GLU A 1 184 ? 7.285 -7.208 47.795 1.00 35.62 184 GLU A CA 1
ATOM 1421 C C . GLU A 1 184 ? 7.474 -7.764 46.364 1.00 35.62 184 GLU A C 1
ATOM 1423 O O . GLU A 1 184 ? 6.489 -7.930 45.641 1.00 35.62 184 GLU A O 1
ATOM 1428 N N . PRO A 1 185 ? 8.717 -8.076 45.935 1.00 38.66 185 PRO A N 1
ATOM 1429 C CA . PRO A 1 185 ? 8.979 -8.617 44.603 1.00 38.66 185 PRO A CA 1
ATOM 1430 C C . PRO A 1 185 ? 8.723 -10.136 44.557 1.00 38.66 185 PRO A C 1
ATOM 1432 O O . PRO A 1 185 ? 9.110 -10.836 45.497 1.00 38.66 185 PRO A O 1
ATOM 1435 N N . PRO A 1 186 ? 8.128 -10.687 43.481 1.00 40.97 186 PRO A N 1
ATOM 1436 C CA . PRO A 1 186 ? 7.943 -12.125 43.372 1.00 40.97 186 PRO A CA 1
ATOM 1437 C C . PRO A 1 186 ? 9.215 -12.831 42.889 1.00 40.97 186 PRO A C 1
ATOM 1439 O O . PRO A 1 186 ? 9.962 -12.349 42.035 1.00 40.97 186 PRO A O 1
ATOM 1442 N N . THR A 1 187 ? 9.428 -14.000 43.482 1.00 33.69 187 THR A N 1
ATOM 1443 C CA . THR A 1 187 ? 10.405 -15.022 43.124 1.00 33.69 187 THR A CA 1
ATOM 1444 C C . THR A 1 187 ? 10.022 -15.725 41.823 1.00 33.69 187 THR A C 1
ATOM 1446 O O . THR A 1 187 ? 8.848 -15.959 41.555 1.00 33.69 187 THR A O 1
ATOM 1449 N N . SER A 1 188 ? 11.053 -16.078 41.061 1.00 43.47 188 SER A N 1
ATOM 1450 C CA . SER A 1 188 ? 11.069 -16.954 39.888 1.00 43.47 188 SER A CA 1
ATOM 1451 C C . SER A 1 188 ? 10.312 -18.268 40.098 1.00 43.47 188 SER A C 1
ATOM 1453 O O . SER A 1 188 ? 10.631 -18.963 41.060 1.00 43.47 188 SER A O 1
ATOM 1455 N N . ASP A 1 189 ? 9.353 -18.562 39.210 1.00 36.97 189 ASP A N 1
ATOM 1456 C CA . ASP A 1 189 ? 9.037 -19.883 38.624 1.00 36.97 189 ASP A CA 1
ATOM 1457 C C . ASP A 1 189 ? 7.670 -19.826 37.892 1.00 36.97 189 ASP A C 1
ATOM 1459 O O . ASP A 1 189 ? 6.700 -20.399 38.369 1.00 36.97 189 ASP A O 1
ATOM 1463 N N . GLU A 1 190 ? 7.573 -19.134 36.745 1.00 35.00 190 GLU A N 1
ATOM 1464 C CA . GLU A 1 190 ? 6.482 -19.294 35.748 1.00 35.00 190 GLU A CA 1
ATOM 1465 C C . GLU A 1 190 ? 6.993 -18.938 34.330 1.00 35.00 190 GLU A C 1
ATOM 1467 O O . GLU A 1 190 ? 6.575 -17.967 33.703 1.00 35.00 190 GLU A O 1
ATOM 1472 N N . ASP A 1 191 ? 7.941 -19.723 33.815 1.00 43.03 191 ASP A N 1
ATOM 1473 C CA . ASP A 1 191 ? 8.292 -19.718 32.389 1.00 43.03 191 ASP A CA 1
ATOM 1474 C C . ASP A 1 191 ? 7.275 -20.591 31.631 1.00 43.03 191 ASP A C 1
ATOM 1476 O O . ASP A 1 191 ? 7.307 -21.810 31.775 1.00 43.03 191 ASP A O 1
ATOM 1480 N N . ASP A 1 192 ? 6.335 -19.962 30.903 1.00 38.19 192 ASP A N 1
ATOM 1481 C CA . ASP A 1 192 ? 5.825 -20.410 29.578 1.00 38.19 192 ASP A CA 1
ATOM 1482 C C . ASP A 1 192 ? 4.584 -19.632 29.054 1.00 38.19 192 ASP A C 1
ATOM 1484 O O . ASP A 1 192 ? 4.081 -19.934 27.971 1.00 38.19 192 ASP A O 1
ATOM 1488 N N . LEU A 1 193 ? 4.093 -18.579 29.733 1.00 38.22 193 LEU A N 1
ATOM 1489 C CA . LEU A 1 193 ? 2.961 -17.752 29.240 1.00 38.22 193 LEU A CA 1
ATOM 1490 C C . LEU A 1 193 ? 3.187 -16.223 29.263 1.00 38.22 193 LEU A C 1
ATOM 1492 O O . LEU A 1 193 ? 2.245 -15.454 29.057 1.00 38.22 193 LEU A O 1
ATOM 1496 N N . ASP A 1 194 ? 4.425 -15.755 29.447 1.00 44.69 194 ASP A N 1
ATOM 1497 C CA . ASP A 1 194 ? 4.690 -14.379 29.906 1.00 44.69 194 ASP A CA 1
ATOM 1498 C C . ASP A 1 194 ? 5.318 -13.418 28.869 1.00 44.69 194 ASP A C 1
ATOM 1500 O O . ASP A 1 194 ? 6.010 -12.458 29.206 1.00 44.69 194 ASP A O 1
ATOM 1504 N N . MET A 1 195 ? 5.084 -13.629 27.567 1.00 44.06 195 MET A N 1
ATOM 1505 C CA . MET A 1 195 ? 5.472 -12.635 26.544 1.00 44.06 195 MET A CA 1
ATOM 1506 C C . MET A 1 195 ? 4.354 -11.637 26.216 1.00 44.06 195 MET A C 1
ATOM 1508 O O . MET A 1 195 ? 4.634 -10.459 25.988 1.00 44.06 195 MET A O 1
ATOM 1512 N N . VAL A 1 196 ? 3.091 -12.076 26.237 1.00 43.28 196 VAL A N 1
ATOM 1513 C CA . VAL A 1 196 ? 1.920 -11.225 25.945 1.00 43.28 196 VAL A CA 1
ATOM 1514 C C . VAL A 1 196 ? 1.608 -10.267 27.107 1.00 43.28 196 VAL A C 1
ATOM 1516 O O . VAL A 1 196 ? 1.048 -9.199 26.875 1.00 43.28 196 VAL A O 1
ATOM 1519 N N . GLN A 1 197 ? 2.021 -10.582 28.343 1.00 47.12 197 GLN A N 1
ATOM 1520 C CA . GLN A 1 197 ? 1.877 -9.668 29.487 1.00 47.12 197 GLN A CA 1
ATOM 1521 C C . GLN A 1 197 ? 3.027 -8.654 29.615 1.00 47.12 197 GLN A C 1
ATOM 1523 O O . GLN A 1 197 ? 2.810 -7.546 30.109 1.00 47.12 197 GLN A O 1
ATOM 1528 N N . ARG A 1 198 ? 4.235 -8.979 29.127 1.00 50.41 198 ARG A N 1
ATOM 1529 C CA . ARG A 1 198 ? 5.436 -8.129 29.270 1.00 50.41 198 ARG A CA 1
ATOM 1530 C C . ARG A 1 198 ? 5.306 -6.765 28.589 1.00 50.41 198 ARG A C 1
ATOM 1532 O O . ARG A 1 198 ? 5.887 -5.780 29.038 1.00 50.41 198 ARG A O 1
ATOM 1539 N N . PHE A 1 199 ? 4.495 -6.699 27.540 1.00 51.16 199 PHE A N 1
ATOM 1540 C CA . PHE A 1 199 ? 4.005 -5.455 26.971 1.00 51.16 199 PHE A CA 1
ATOM 1541 C C . PHE A 1 199 ? 2.481 -5.470 27.075 1.00 51.16 199 PHE A C 1
ATOM 1543 O O . PHE A 1 199 ? 1.806 -5.993 26.195 1.00 51.16 199 PHE A O 1
ATOM 1550 N N . GLY A 1 200 ? 1.920 -4.889 28.143 1.00 54.75 200 GLY A N 1
ATOM 1551 C CA . GLY A 1 200 ? 0.476 -4.628 28.203 1.00 54.75 200 GLY A CA 1
ATOM 1552 C C . GLY A 1 200 ? -0.018 -3.893 26.942 1.00 54.75 200 GLY A C 1
ATOM 1553 O O . GLY A 1 200 ? 0.789 -3.363 26.186 1.00 54.75 200 GLY A O 1
ATOM 1554 N N . GLN A 1 201 ? -1.333 -3.817 26.709 1.00 51.47 201 GLN A N 1
ATOM 1555 C CA . GLN A 1 201 ? -1.958 -3.351 25.447 1.00 51.47 201 GLN A CA 1
ATOM 1556 C C . GLN A 1 201 ? -1.326 -2.109 24.769 1.00 51.47 201 GLN A C 1
ATOM 1558 O O . GLN A 1 201 ? -1.323 -2.010 23.546 1.00 51.47 201 GLN A O 1
ATOM 1563 N N . ALA A 1 202 ? -0.780 -1.159 25.536 1.00 59.62 202 ALA A N 1
ATOM 1564 C CA . ALA A 1 202 ? -0.146 0.058 25.021 1.00 59.62 202 ALA A CA 1
ATOM 1565 C C . ALA A 1 202 ? 1.387 -0.033 24.835 1.00 59.62 202 ALA A C 1
ATOM 1567 O O . ALA A 1 202 ? 1.978 0.862 24.237 1.00 59.62 202 ALA A O 1
ATOM 1568 N N . GLY A 1 203 ? 2.045 -1.079 25.337 1.00 80.69 203 GLY A N 1
ATOM 1569 C CA . GLY A 1 203 ? 3.500 -1.167 25.484 1.00 80.69 203 GLY A CA 1
ATOM 1570 C C . GLY A 1 203 ? 4.257 -1.202 24.158 1.00 80.69 203 GLY A C 1
ATOM 1571 O O . GLY A 1 203 ? 5.149 -0.384 23.952 1.00 80.69 203 GLY A O 1
ATOM 1572 N N . LEU A 1 204 ? 3.879 -2.092 23.234 1.00 85.56 204 LEU A N 1
ATOM 1573 C CA . LEU A 1 204 ? 4.554 -2.207 21.931 1.00 85.56 204 LEU A CA 1
ATOM 1574 C C . LEU A 1 204 ? 4.283 -1.004 21.024 1.00 85.56 204 LEU A C 1
ATOM 1576 O O . LEU A 1 204 ? 5.192 -0.514 20.358 1.00 85.56 204 LEU A O 1
ATOM 1580 N N . VAL A 1 205 ? 3.049 -0.492 21.024 1.00 86.38 205 VAL A N 1
ATOM 1581 C CA . VAL A 1 205 ? 2.688 0.698 20.239 1.00 86.38 205 VAL A CA 1
ATOM 1582 C C . VAL A 1 205 ? 3.427 1.930 20.765 1.00 86.38 205 VAL A C 1
ATOM 1584 O O . VAL A 1 205 ? 4.003 2.677 19.976 1.00 86.38 205 VAL A O 1
ATOM 1587 N N . ALA A 1 206 ? 3.471 2.119 22.089 1.00 84.31 206 ALA A N 1
ATOM 1588 C CA . ALA A 1 206 ? 4.215 3.210 22.712 1.00 84.31 206 ALA A CA 1
ATOM 1589 C C . ALA A 1 206 ? 5.725 3.076 22.480 1.00 84.31 206 ALA A C 1
ATOM 1591 O O . ALA A 1 206 ? 6.386 4.075 22.205 1.00 84.31 206 ALA A O 1
ATOM 1592 N N . TYR A 1 207 ? 6.266 1.857 22.533 1.00 86.50 207 TYR A N 1
ATOM 1593 C CA . TYR A 1 207 ? 7.668 1.593 22.225 1.00 86.50 207 TYR A CA 1
ATOM 1594 C C . TYR A 1 207 ? 8.005 1.940 20.768 1.00 86.50 207 TYR A C 1
ATOM 1596 O O . TYR A 1 207 ? 8.956 2.680 20.521 1.00 86.50 207 TYR A O 1
ATOM 1604 N N . ALA A 1 208 ? 7.180 1.508 19.808 1.00 89.62 208 ALA A N 1
ATOM 1605 C CA . ALA A 1 208 ? 7.352 1.845 18.395 1.00 89.62 208 ALA A CA 1
ATOM 1606 C C . ALA A 1 208 ? 7.261 3.357 18.140 1.00 89.62 208 ALA A C 1
ATOM 1608 O O . ALA A 1 208 ? 8.059 3.920 17.387 1.00 89.62 208 ALA A O 1
ATOM 1609 N N . GLN A 1 209 ? 6.328 4.038 18.810 1.00 90.50 209 GLN A N 1
ATOM 1610 C CA . GLN A 1 209 ? 6.213 5.491 18.755 1.00 90.50 209 GLN A CA 1
ATOM 1611 C C . GLN A 1 209 ? 7.443 6.186 19.357 1.00 90.50 209 GLN A C 1
ATOM 1613 O O . GLN A 1 209 ? 7.944 7.149 18.775 1.00 90.50 209 GLN A O 1
ATOM 1618 N N . MET A 1 210 ? 7.946 5.708 20.498 1.00 89.69 210 MET A N 1
ATOM 1619 C CA . MET A 1 210 ? 9.141 6.249 21.145 1.00 89.69 210 MET A CA 1
ATOM 1620 C C . MET A 1 210 ? 10.369 6.091 20.246 1.00 89.69 210 MET A C 1
ATOM 1622 O O . MET A 1 210 ? 11.079 7.069 20.029 1.00 89.69 210 MET A O 1
ATOM 1626 N N . ALA A 1 211 ? 10.591 4.897 19.687 1.00 89.31 211 ALA A N 1
ATOM 1627 C CA . ALA A 1 211 ? 11.694 4.629 18.768 1.00 89.31 211 ALA A CA 1
ATOM 1628 C C . ALA A 1 211 ? 11.642 5.580 17.563 1.00 89.31 211 ALA A C 1
ATOM 1630 O O . ALA A 1 211 ? 12.624 6.262 17.273 1.00 89.31 211 ALA A O 1
ATOM 1631 N N . ARG A 1 212 ? 10.466 5.722 16.935 1.00 92.38 212 ARG A N 1
ATOM 1632 C CA . ARG A 1 212 ? 10.248 6.669 15.834 1.00 92.38 212 ARG A CA 1
ATOM 1633 C C . ARG A 1 212 ? 10.600 8.107 16.224 1.00 92.38 212 ARG A C 1
ATOM 1635 O O . ARG A 1 212 ? 11.357 8.757 15.513 1.00 92.38 212 ARG A O 1
ATOM 1642 N N . VAL A 1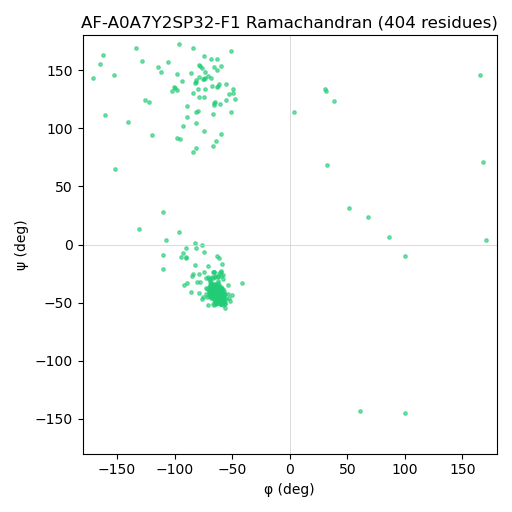 213 ? 10.072 8.610 17.342 1.00 90.81 213 VAL A N 1
ATOM 1643 C CA . VAL A 1 213 ? 10.321 9.995 17.791 1.00 90.81 213 VAL A CA 1
ATOM 1644 C C . VAL A 1 213 ? 11.799 10.225 18.102 1.00 90.81 213 VAL A C 1
ATOM 1646 O O . VAL A 1 213 ? 12.338 11.272 17.749 1.00 90.81 213 VAL A O 1
ATOM 1649 N N . THR A 1 214 ? 12.463 9.260 18.736 1.00 88.25 214 THR A N 1
ATOM 1650 C CA . THR A 1 214 ? 13.893 9.347 19.043 1.00 88.25 214 THR A CA 1
ATOM 1651 C C . THR A 1 214 ? 14.731 9.405 17.771 1.00 88.25 214 THR A C 1
ATOM 1653 O O . THR A 1 214 ? 15.583 10.282 17.663 1.00 88.25 214 THR A O 1
ATOM 1656 N N . ILE A 1 215 ? 14.460 8.535 16.792 1.00 90.62 215 ILE A N 1
ATOM 1657 C CA . ILE A 1 215 ? 15.177 8.521 15.509 1.00 90.62 215 ILE A CA 1
ATOM 1658 C C . ILE A 1 215 ? 14.992 9.855 14.778 1.00 90.62 215 ILE A C 1
ATOM 1660 O O . ILE A 1 215 ? 15.970 10.489 14.388 1.00 90.62 215 ILE A O 1
ATOM 1664 N N . LEU A 1 216 ? 13.749 10.326 14.645 1.00 90.00 216 LEU A N 1
ATOM 1665 C CA . LEU A 1 216 ? 13.460 11.562 13.913 1.00 90.00 216 LEU A CA 1
ATOM 1666 C C . LEU A 1 216 ? 14.066 12.793 14.577 1.00 90.00 216 LEU A C 1
ATOM 1668 O O . LEU A 1 216 ? 14.600 13.644 13.879 1.00 90.00 216 LEU A O 1
ATOM 1672 N N . ARG A 1 217 ? 14.065 12.868 15.913 1.00 88.19 217 ARG A N 1
ATOM 1673 C CA . ARG A 1 217 ? 14.692 13.982 16.636 1.00 88.19 217 ARG A CA 1
ATOM 1674 C C . ARG A 1 217 ? 16.187 14.093 16.344 1.00 88.19 217 ARG A C 1
ATOM 1676 O O . ARG A 1 217 ? 16.712 15.199 16.283 1.00 88.19 217 ARG A O 1
ATOM 1683 N N . VAL A 1 218 ? 16.877 12.962 16.201 1.00 86.25 218 VAL A N 1
ATOM 1684 C CA . VAL A 1 218 ? 18.301 12.967 15.849 1.00 86.25 218 VAL A CA 1
ATOM 1685 C C . VAL A 1 218 ? 18.485 13.467 14.413 1.00 86.25 218 VAL A C 1
ATOM 1687 O O . VAL A 1 218 ? 19.336 14.319 14.175 1.00 86.25 218 VAL A O 1
ATOM 1690 N N . LEU A 1 219 ? 17.640 13.016 13.483 1.00 85.50 219 LEU A N 1
ATOM 1691 C CA . LEU A 1 219 ? 17.703 13.406 12.069 1.00 85.50 219 LEU A CA 1
ATOM 1692 C C . LEU A 1 219 ? 17.271 14.861 11.807 1.00 85.50 219 LEU A C 1
ATOM 1694 O O . LEU A 1 219 ? 17.770 15.495 10.882 1.00 85.50 219 LEU A O 1
ATOM 1698 N N . GLU A 1 220 ? 16.393 15.432 12.634 1.00 82.94 220 GLU A N 1
ATOM 1699 C CA . GLU A 1 220 ? 16.027 16.858 12.585 1.00 82.94 220 GLU A CA 1
ATOM 1700 C C . GLU A 1 220 ? 17.232 17.783 12.837 1.00 82.94 220 GLU A C 1
ATOM 1702 O O . GLU A 1 220 ? 17.241 18.926 12.376 1.00 82.94 220 GLU A O 1
ATOM 1707 N N . GLY A 1 221 ? 18.262 17.295 13.537 1.00 75.25 221 GLY A N 1
ATOM 1708 C CA . GLY A 1 221 ? 19.505 18.024 13.796 1.00 75.25 221 GLY A CA 1
ATOM 1709 C C . GLY A 1 221 ? 20.449 18.137 12.591 1.00 75.25 221 GLY A C 1
ATOM 1710 O O . GLY A 1 221 ? 21.448 18.852 12.684 1.00 75.25 221 GLY A O 1
ATOM 1711 N N . GLY A 1 222 ? 20.147 17.470 11.471 1.00 74.75 222 GLY A N 1
ATOM 1712 C CA . GLY A 1 222 ? 21.012 17.376 10.293 1.00 74.75 222 GLY A CA 1
ATOM 1713 C C . GLY A 1 222 ? 21.768 16.046 10.232 1.00 74.75 222 GLY A C 1
ATOM 1714 O O . GLY A 1 222 ? 21.232 15.008 10.610 1.00 74.75 222 GLY A O 1
ATOM 1715 N N . ALA A 1 223 ? 23.008 16.065 9.726 1.00 78.75 223 ALA A N 1
ATOM 1716 C CA . ALA A 1 223 ? 23.831 14.855 9.661 1.00 78.75 223 ALA A CA 1
ATOM 1717 C C . ALA A 1 223 ? 24.175 14.376 11.086 1.00 78.75 223 ALA A C 1
ATOM 1719 O O . ALA A 1 223 ? 24.779 15.151 11.836 1.00 78.75 223 ALA A O 1
ATOM 1720 N N . PRO A 1 224 ? 23.807 13.139 11.462 1.00 83.94 224 PRO A N 1
ATOM 1721 C CA . PRO A 1 224 ? 24.165 12.579 12.758 1.00 83.94 224 PRO A CA 1
ATOM 1722 C C . PRO A 1 224 ? 25.682 12.373 12.887 1.00 83.94 224 PRO A C 1
ATOM 1724 O O . PRO A 1 224 ? 26.387 12.196 11.897 1.00 83.94 224 PRO A O 1
ATOM 1727 N N . SER A 1 225 ? 26.195 12.406 14.118 1.00 86.81 225 SER A N 1
ATOM 1728 C CA . SER A 1 225 ? 27.549 11.935 14.435 1.00 86.81 225 SER A CA 1
ATOM 1729 C C . SER A 1 225 ? 27.620 10.406 14.436 1.00 86.81 225 SER A C 1
ATOM 1731 O O . SER A 1 225 ? 26.602 9.749 14.629 1.00 86.81 225 SER A O 1
ATOM 1733 N N . ASP A 1 226 ? 28.819 9.829 14.343 1.00 86.38 226 ASP A N 1
ATOM 1734 C CA . ASP A 1 226 ? 29.023 8.370 14.370 1.00 86.38 226 ASP A CA 1
ATOM 1735 C C . ASP A 1 226 ? 28.314 7.691 15.565 1.00 86.38 226 ASP A C 1
ATOM 1737 O O . ASP A 1 226 ? 27.617 6.690 15.409 1.00 86.38 226 ASP A O 1
ATOM 1741 N N . ASP A 1 227 ? 28.403 8.281 16.765 1.00 88.19 227 ASP A N 1
ATOM 1742 C CA . ASP A 1 227 ? 27.701 7.786 17.961 1.00 88.19 227 ASP A CA 1
ATOM 1743 C C . ASP A 1 227 ? 26.168 7.822 17.809 1.00 88.19 227 ASP A C 1
ATOM 1745 O O . ASP A 1 227 ? 25.457 6.934 18.287 1.00 88.19 227 ASP A O 1
ATOM 1749 N N . GLN A 1 228 ? 25.647 8.852 17.140 1.00 88.94 228 GLN A N 1
ATOM 1750 C CA . GLN A 1 228 ? 24.221 9.008 16.868 1.00 88.94 228 GLN A CA 1
ATOM 1751 C C . GLN A 1 228 ? 23.744 8.020 15.800 1.00 88.94 228 GLN A C 1
ATOM 1753 O O . GLN A 1 228 ? 22.652 7.474 15.942 1.00 88.94 228 GLN A O 1
ATOM 1758 N N . GLU A 1 229 ? 24.552 7.739 14.776 1.00 88.75 229 GLU A N 1
ATOM 1759 C CA . GLU A 1 229 ? 24.267 6.699 13.781 1.00 88.75 229 GLU A CA 1
ATOM 1760 C C . GLU A 1 229 ? 24.175 5.318 14.436 1.00 88.75 229 GLU A C 1
ATOM 1762 O O . GLU A 1 229 ? 23.203 4.589 14.220 1.00 88.75 229 GLU A O 1
ATOM 1767 N N . ILE A 1 230 ? 25.127 4.990 15.319 1.00 88.81 230 ILE A N 1
ATOM 1768 C CA . ILE A 1 230 ? 25.105 3.752 16.110 1.00 88.81 230 ILE A CA 1
ATOM 1769 C C . ILE A 1 230 ? 23.836 3.691 16.968 1.00 88.81 230 ILE A C 1
ATOM 1771 O O . ILE A 1 230 ? 23.170 2.654 17.026 1.00 88.81 230 ILE A O 1
ATOM 1775 N N . GLN A 1 231 ? 23.466 4.800 17.614 1.00 88.69 231 GLN A N 1
ATOM 1776 C CA . GLN A 1 231 ? 22.261 4.863 18.436 1.00 88.69 231 GLN A CA 1
ATOM 1777 C C . GLN A 1 231 ? 20.983 4.678 17.606 1.00 88.69 231 GLN A C 1
ATOM 1779 O O . GLN A 1 231 ? 20.095 3.943 18.037 1.00 88.69 231 GLN A O 1
ATOM 1784 N N . ILE A 1 232 ? 20.877 5.305 16.430 1.00 91.06 232 ILE A N 1
ATOM 1785 C CA . ILE A 1 232 ? 19.739 5.134 15.515 1.00 91.06 232 ILE A CA 1
ATOM 1786 C C . ILE A 1 232 ? 19.636 3.673 15.067 1.00 91.06 232 ILE A C 1
ATOM 1788 O O . ILE A 1 232 ? 18.554 3.089 15.159 1.00 91.06 232 ILE A O 1
ATOM 1792 N N . GLY A 1 233 ? 20.751 3.070 14.643 1.00 89.88 233 GLY A N 1
ATOM 1793 C CA . GLY A 1 233 ? 20.806 1.657 14.267 1.00 89.88 233 GLY A CA 1
ATOM 1794 C C . GLY A 1 233 ? 20.312 0.755 15.398 1.00 89.88 233 GLY A C 1
ATOM 1795 O O . GLY A 1 233 ? 19.415 -0.057 15.190 1.00 89.88 233 GLY A O 1
ATOM 1796 N N . ALA A 1 234 ? 20.781 0.985 16.627 1.00 89.94 234 ALA A N 1
ATOM 1797 C CA . ALA A 1 234 ? 20.337 0.237 17.802 1.00 89.94 234 ALA A CA 1
ATOM 1798 C C . ALA A 1 234 ? 18.836 0.410 18.111 1.00 89.94 234 ALA A C 1
ATOM 1800 O O . ALA A 1 234 ? 18.201 -0.530 18.587 1.00 89.94 234 ALA A O 1
ATOM 1801 N N . GLN A 1 235 ? 18.243 1.581 17.842 1.00 90.31 235 GLN A N 1
ATOM 1802 C CA . GLN A 1 235 ? 16.794 1.781 17.989 1.00 90.31 235 GLN A CA 1
ATOM 1803 C C . GLN A 1 235 ? 15.999 0.994 16.939 1.00 90.31 235 GLN A C 1
ATOM 1805 O O . GLN A 1 235 ? 14.970 0.412 17.275 1.00 90.31 235 GLN A O 1
ATOM 1810 N N . VAL A 1 236 ? 16.466 0.946 15.687 1.00 92.56 236 VAL A N 1
ATOM 1811 C CA . VAL A 1 236 ? 15.828 0.163 14.610 1.00 92.56 236 VAL A CA 1
ATOM 1812 C C . VAL A 1 236 ? 15.964 -1.341 14.856 1.00 92.56 236 VAL A C 1
ATOM 1814 O O . VAL A 1 236 ? 14.983 -2.083 14.746 1.00 92.56 236 VAL A O 1
ATOM 1817 N N . ASP A 1 237 ? 17.154 -1.787 15.247 1.00 90.94 237 ASP A N 1
ATOM 1818 C CA . ASP A 1 237 ? 17.418 -3.188 15.565 1.00 90.94 237 ASP A CA 1
ATOM 1819 C C . ASP A 1 237 ? 16.630 -3.609 16.820 1.00 90.94 237 ASP A C 1
ATOM 1821 O O . ASP A 1 237 ? 16.016 -4.675 16.846 1.00 90.94 237 ASP A O 1
ATOM 1825 N N . GLY A 1 238 ? 16.553 -2.739 17.835 1.00 88.06 238 GLY A N 1
ATOM 1826 C CA . GLY A 1 238 ? 15.737 -2.942 19.033 1.00 88.06 238 GLY A CA 1
ATOM 1827 C C . GLY A 1 238 ? 14.235 -2.973 18.742 1.00 88.06 238 GLY A C 1
ATOM 1828 O O . GLY A 1 238 ? 13.516 -3.789 19.318 1.00 88.06 238 GLY A O 1
ATOM 1829 N N . LEU A 1 239 ? 13.750 -2.143 17.813 1.00 90.88 239 LEU A N 1
ATOM 1830 C CA . LEU A 1 239 ? 12.366 -2.195 17.343 1.00 90.88 239 LEU A CA 1
ATOM 1831 C C . LEU A 1 239 ? 12.038 -3.575 16.770 1.00 90.88 239 LEU A C 1
ATOM 1833 O O . LEU A 1 239 ? 11.079 -4.211 17.206 1.00 90.88 239 LEU A O 1
ATOM 1837 N N . SER A 1 240 ? 12.864 -4.060 15.846 1.00 91.00 240 SER A N 1
ATOM 1838 C CA . SER A 1 240 ? 12.679 -5.376 15.229 1.00 91.00 240 SER A CA 1
ATOM 1839 C C . SER A 1 240 ? 12.806 -6.499 16.259 1.00 91.00 240 SER A C 1
ATOM 1841 O O . SER A 1 240 ? 11.918 -7.343 16.364 1.00 91.00 240 SER A O 1
ATOM 1843 N N . GLY A 1 241 ? 13.837 -6.453 17.105 1.00 88.94 241 GLY A N 1
ATOM 1844 C CA . GLY A 1 241 ? 14.095 -7.463 18.131 1.00 88.94 241 GLY A CA 1
ATOM 1845 C C . GLY A 1 241 ? 12.997 -7.588 19.191 1.00 88.94 241 GLY A C 1
ATOM 1846 O O . GLY A 1 241 ? 12.817 -8.669 19.741 1.00 88.94 241 GLY A O 1
ATOM 1847 N N . ASN A 1 242 ? 12.233 -6.525 19.459 1.00 87.94 242 ASN A N 1
ATOM 1848 C CA . ASN A 1 242 ? 11.099 -6.581 20.386 1.00 87.94 242 ASN A CA 1
ATOM 1849 C C . ASN A 1 242 ? 9.782 -6.973 19.702 1.00 87.94 242 ASN A C 1
ATOM 1851 O O . ASN A 1 242 ? 8.946 -7.633 20.318 1.00 87.94 242 ASN A O 1
ATOM 1855 N N . VAL A 1 243 ? 9.577 -6.577 18.443 1.00 91.88 243 VAL A N 1
ATOM 1856 C CA . VAL A 1 243 ? 8.306 -6.805 17.739 1.00 91.88 243 VAL A CA 1
ATOM 1857 C C . VAL A 1 243 ? 8.256 -8.185 17.078 1.00 91.88 243 VAL A C 1
ATOM 1859 O O . VAL A 1 243 ? 7.228 -8.852 17.173 1.00 91.88 243 VAL A O 1
ATOM 1862 N N . GLN A 1 244 ? 9.337 -8.663 16.456 1.00 91.50 244 GLN A N 1
ATOM 1863 C CA . GLN A 1 244 ? 9.328 -9.947 15.739 1.00 91.50 244 GLN A CA 1
ATOM 1864 C C . GLN A 1 244 ? 9.000 -11.153 16.638 1.00 91.50 244 GLN A C 1
ATOM 1866 O O . GLN A 1 244 ? 8.163 -11.964 16.239 1.00 91.50 244 GLN A O 1
ATOM 1871 N N . PRO A 1 245 ? 9.557 -11.294 17.863 1.00 88.38 245 PRO A N 1
ATOM 1872 C CA . PRO A 1 245 ? 9.195 -12.412 18.736 1.00 88.38 245 PRO A CA 1
ATOM 1873 C C . PRO A 1 245 ? 7.715 -12.381 19.130 1.00 88.38 245 PRO A C 1
ATOM 1875 O O . PRO A 1 245 ? 7.067 -13.424 19.181 1.00 88.38 245 PRO A O 1
ATOM 1878 N N . PHE A 1 246 ? 7.163 -11.181 19.340 1.00 90.00 246 PHE A N 1
ATOM 1879 C CA . PHE A 1 246 ? 5.736 -11.000 19.589 1.00 90.00 246 PHE A CA 1
ATOM 1880 C C . PHE A 1 246 ? 4.893 -11.444 18.387 1.00 90.00 246 PHE A C 1
ATOM 1882 O O . PHE A 1 246 ? 3.939 -12.195 18.569 1.00 90.00 246 PHE A O 1
ATOM 1889 N N . LEU A 1 247 ? 5.251 -11.038 17.163 1.00 92.12 247 LEU A N 1
ATOM 1890 C CA . LEU A 1 247 ? 4.533 -11.456 15.954 1.00 92.12 247 LEU A CA 1
ATOM 1891 C C . LEU A 1 247 ? 4.618 -12.967 15.733 1.00 92.12 247 LEU A C 1
ATOM 1893 O O . LEU A 1 247 ? 3.613 -13.591 15.404 1.00 92.12 247 LEU A O 1
ATOM 1897 N N . ALA A 1 248 ? 5.787 -13.569 15.955 1.00 89.44 248 ALA A N 1
ATOM 1898 C CA . ALA A 1 248 ? 5.971 -15.010 15.832 1.00 89.44 248 ALA A CA 1
ATOM 1899 C C . ALA A 1 248 ? 5.088 -15.788 16.821 1.00 89.44 248 ALA A C 1
ATOM 1901 O O . ALA A 1 248 ? 4.459 -16.779 16.442 1.00 89.44 248 ALA A O 1
ATOM 1902 N N . GLU A 1 249 ? 5.007 -15.331 18.073 1.00 87.38 249 GLU A N 1
ATOM 1903 C CA . GLU A 1 249 ? 4.161 -15.957 19.091 1.00 87.38 249 GLU A CA 1
ATOM 1904 C C . GLU A 1 249 ? 2.671 -15.737 18.817 1.00 87.38 249 GLU A C 1
ATOM 1906 O O . GLU A 1 249 ? 1.871 -16.674 18.893 1.00 87.38 249 GLU A O 1
ATOM 1911 N N . LEU A 1 250 ? 2.297 -14.526 18.406 1.00 89.38 250 LEU A N 1
ATOM 1912 C CA . LEU A 1 250 ? 0.939 -14.200 17.989 1.00 89.38 250 LEU A CA 1
ATOM 1913 C C . LEU A 1 250 ? 0.496 -15.107 16.840 1.00 89.38 250 LEU A C 1
ATOM 1915 O O . LEU A 1 250 ? -0.552 -15.738 16.930 1.00 89.38 250 LEU A O 1
ATOM 1919 N N . MET A 1 251 ? 1.313 -15.253 15.795 1.00 89.69 251 MET A N 1
ATOM 1920 C CA . MET A 1 251 ? 0.984 -16.091 14.638 1.00 89.69 251 MET A CA 1
ATOM 1921 C C . MET A 1 251 ? 0.900 -17.584 14.985 1.00 89.69 251 MET A C 1
ATOM 1923 O O . MET A 1 251 ? 0.201 -18.336 14.308 1.00 89.69 251 MET A O 1
ATOM 1927 N N . ARG A 1 252 ? 1.556 -18.030 16.062 1.00 88.81 252 ARG A N 1
ATOM 1928 C CA . ARG A 1 252 ? 1.442 -19.403 16.573 1.00 88.81 252 ARG A CA 1
ATOM 1929 C C . ARG A 1 252 ? 0.148 -19.631 17.361 1.00 88.81 252 ARG A C 1
ATOM 1931 O O . ARG A 1 252 ? -0.382 -20.742 17.356 1.00 88.81 252 ARG A O 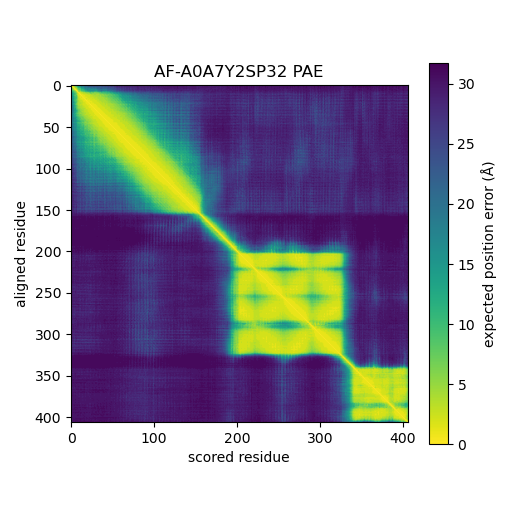1
ATOM 1938 N N . THR A 1 253 ? -0.358 -18.606 18.044 1.00 87.00 253 THR A N 1
ATOM 1939 C CA . THR A 1 253 ? -1.419 -18.748 19.055 1.00 87.00 253 THR A CA 1
ATOM 1940 C C . THR A 1 253 ? -2.770 -18.169 18.648 1.00 87.00 253 THR A C 1
ATOM 1942 O O . THR A 1 253 ? -3.788 -18.641 19.159 1.00 87.00 253 THR A O 1
ATOM 1945 N N . PHE A 1 254 ? -2.826 -17.240 17.685 1.00 83.94 254 PHE A N 1
ATOM 1946 C CA . PHE A 1 254 ? -4.046 -16.488 17.354 1.00 83.94 254 PHE A CA 1
ATOM 1947 C C . PHE A 1 254 ? -5.234 -17.349 16.905 1.00 83.94 254 PHE A C 1
ATOM 1949 O O . PHE A 1 254 ? -6.391 -16.955 17.067 1.00 83.94 254 PHE A O 1
ATOM 1956 N N . GLY A 1 255 ? -4.976 -18.562 16.404 1.00 82.31 255 GLY A N 1
ATOM 1957 C CA . GLY A 1 255 ? -6.018 -19.542 16.093 1.00 82.31 255 GLY A CA 1
ATOM 1958 C C . GLY A 1 255 ? -6.886 -19.916 17.303 1.00 82.31 255 GLY A C 1
ATOM 1959 O O . GLY A 1 255 ? -8.052 -20.256 17.128 1.00 82.31 255 GLY A O 1
ATOM 1960 N N . ARG A 1 256 ? -6.352 -19.794 18.526 1.00 85.00 256 ARG A N 1
ATOM 1961 C CA . ARG A 1 256 ? -7.048 -20.079 19.792 1.00 85.00 256 ARG A CA 1
ATOM 1962 C C . ARG A 1 256 ? -7.774 -18.866 20.382 1.00 85.00 256 ARG A C 1
ATOM 1964 O O . ARG A 1 256 ? -8.526 -19.035 21.334 1.00 85.00 256 ARG A O 1
ATOM 1971 N N . PHE A 1 257 ? -7.540 -17.669 19.847 1.00 83.31 257 PHE A N 1
ATOM 1972 C CA . PHE A 1 257 ? -8.137 -16.435 20.356 1.00 83.31 257 PHE A CA 1
ATOM 1973 C C . PHE A 1 257 ? -9.607 -16.323 19.957 1.00 83.31 257 PHE A C 1
ATOM 1975 O O . PHE A 1 257 ? -9.990 -16.662 18.832 1.00 83.31 257 PHE A O 1
ATOM 1982 N N . SER A 1 258 ? -10.414 -15.801 20.877 1.00 82.88 258 SER A N 1
ATOM 1983 C CA . SER A 1 258 ? -11.774 -15.346 20.603 1.00 82.88 258 SER A CA 1
ATOM 1984 C C . SER A 1 258 ? -11.775 -14.178 19.602 1.00 82.88 258 SER A C 1
ATOM 1986 O O . SER A 1 258 ? -10.762 -13.489 19.457 1.00 82.88 258 SER A O 1
ATOM 1988 N N . PRO A 1 259 ? -12.901 -13.897 18.920 1.00 81.44 259 PRO A N 1
ATOM 1989 C CA . PRO A 1 259 ? -12.992 -12.762 18.000 1.00 81.44 259 PRO A CA 1
ATOM 1990 C C . PRO A 1 259 ? -12.590 -11.425 18.642 1.00 81.44 259 PRO A C 1
ATOM 1992 O O . PRO A 1 259 ? -11.809 -10.683 18.061 1.00 81.44 259 PRO A O 1
ATOM 1995 N N . ALA A 1 260 ? -13.022 -11.167 19.882 1.00 80.19 260 ALA A N 1
ATOM 1996 C CA . ALA A 1 260 ? -12.667 -9.946 20.608 1.00 80.19 260 ALA A CA 1
ATOM 1997 C C . ALA A 1 260 ? -11.159 -9.845 20.905 1.00 80.19 260 ALA A C 1
ATOM 1999 O O . ALA A 1 260 ? -10.580 -8.764 20.820 1.00 80.19 260 ALA A O 1
ATOM 2000 N N . GLU A 1 261 ? -10.505 -10.965 21.227 1.00 83.00 261 GLU A N 1
ATOM 2001 C CA . GLU A 1 261 ? -9.052 -11.008 21.431 1.00 83.00 261 GLU A CA 1
ATOM 2002 C C . GLU A 1 261 ? -8.290 -10.821 20.115 1.00 83.00 261 GLU A C 1
ATOM 2004 O O . GLU A 1 261 ? -7.263 -10.143 20.101 1.00 83.00 261 GLU A O 1
ATOM 2009 N N . ARG A 1 262 ? -8.792 -11.364 18.996 1.00 84.19 262 ARG A N 1
ATOM 2010 C CA . ARG A 1 262 ? -8.212 -11.126 17.664 1.00 84.19 262 ARG A CA 1
ATOM 2011 C C . ARG A 1 262 ? -8.325 -9.664 17.255 1.00 84.19 262 ARG A C 1
ATOM 2013 O O . ARG A 1 262 ? -7.324 -9.101 16.822 1.00 84.19 262 ARG A O 1
ATOM 2020 N N . ASP A 1 263 ? -9.482 -9.041 17.467 1.00 84.56 263 ASP A N 1
ATOM 2021 C CA . ASP A 1 263 ? -9.688 -7.611 17.214 1.00 84.56 263 ASP A CA 1
ATOM 2022 C C . ASP A 1 263 ? -8.728 -6.764 18.060 1.00 84.56 263 ASP A C 1
ATOM 2024 O O . ASP A 1 263 ? -8.050 -5.865 17.556 1.00 84.56 263 ASP A O 1
ATOM 2028 N N . GLN A 1 264 ? -8.603 -7.095 19.348 1.00 84.31 264 GLN A N 1
ATOM 2029 C CA . GLN A 1 264 ? -7.695 -6.411 20.263 1.00 84.31 264 GLN A CA 1
ATOM 2030 C C . GLN A 1 264 ? -6.228 -6.543 19.828 1.00 84.31 264 GLN A C 1
ATOM 2032 O O . GLN A 1 264 ? -5.497 -5.551 19.814 1.00 84.31 264 GLN A O 1
ATOM 2037 N N . MET A 1 265 ? -5.778 -7.749 19.476 1.00 85.50 265 MET A N 1
ATOM 2038 C CA . MET A 1 265 ? -4.418 -7.969 18.979 1.00 85.50 265 MET A CA 1
ATOM 2039 C C . MET A 1 265 ? -4.197 -7.287 17.625 1.00 85.50 265 MET A C 1
ATOM 2041 O O . MET A 1 265 ? -3.123 -6.732 17.384 1.00 85.50 265 MET A O 1
ATOM 2045 N N . GLY A 1 266 ? -5.224 -7.258 16.774 1.00 89.25 266 GLY A N 1
ATOM 2046 C CA . GLY A 1 266 ? -5.230 -6.542 15.503 1.00 89.25 266 GLY A CA 1
ATOM 2047 C C . GLY A 1 266 ? -4.957 -5.054 15.690 1.00 89.25 266 GLY A C 1
ATOM 2048 O O . GLY A 1 266 ? -4.084 -4.507 15.021 1.00 89.25 266 GLY A O 1
ATOM 2049 N N . GLU A 1 267 ? -5.611 -4.405 16.655 1.00 87.56 267 GLU A N 1
ATOM 2050 C CA . GLU A 1 267 ? -5.361 -2.992 16.970 1.00 87.56 267 GLU A CA 1
ATOM 2051 C C . GLU A 1 267 ? -3.919 -2.722 17.423 1.00 87.56 267 GLU A C 1
ATOM 2053 O O . GLU A 1 267 ? -3.329 -1.708 17.031 1.00 87.56 267 GLU A O 1
ATOM 2058 N N . ILE A 1 268 ? -3.315 -3.632 18.195 1.00 88.38 268 ILE A N 1
ATOM 2059 C CA . ILE A 1 268 ? -1.911 -3.518 18.619 1.00 88.38 268 ILE A CA 1
ATOM 2060 C C . ILE A 1 268 ? -0.987 -3.619 17.402 1.00 88.38 268 ILE A C 1
ATOM 2062 O O . ILE A 1 268 ? -0.160 -2.729 17.185 1.00 88.38 268 ILE A O 1
ATOM 2066 N N . VAL A 1 269 ? -1.153 -4.659 16.578 1.00 92.75 269 VAL A N 1
ATOM 2067 C CA . VAL A 1 269 ? -0.341 -4.878 15.370 1.00 92.75 269 VAL A CA 1
ATOM 2068 C C . VAL A 1 269 ? -0.472 -3.695 14.410 1.00 92.75 269 VAL A C 1
ATOM 2070 O O . VAL A 1 269 ? 0.539 -3.156 13.963 1.00 92.75 269 VAL A O 1
ATOM 2073 N N . LEU A 1 270 ? -1.689 -3.203 14.170 1.00 91.75 270 LEU A N 1
ATOM 2074 C CA . LEU A 1 270 ? -1.941 -2.019 13.342 1.00 91.75 270 LEU A CA 1
ATOM 2075 C C . LEU A 1 270 ? -1.374 -0.736 13.956 1.00 91.75 270 LEU A C 1
ATOM 2077 O O . LEU A 1 270 ? -0.942 0.170 13.242 1.00 91.75 270 LEU A O 1
ATOM 2081 N N . GLY A 1 271 ? -1.390 -0.605 15.282 1.00 90.50 271 GLY A N 1
ATOM 2082 C CA . GLY A 1 271 ? -0.755 0.498 16.001 1.00 90.50 271 GLY A CA 1
ATOM 2083 C C . GLY A 1 271 ? 0.755 0.536 15.772 1.00 90.50 271 GLY A C 1
ATOM 2084 O O . GLY A 1 271 ? 1.301 1.589 15.430 1.00 90.50 271 GLY A O 1
ATOM 2085 N N . VAL A 1 272 ? 1.422 -0.613 15.894 1.00 93.25 272 VAL A N 1
ATOM 2086 C CA . VAL A 1 272 ? 2.855 -0.749 15.603 1.00 93.25 272 VAL A CA 1
ATOM 2087 C C . VAL A 1 272 ? 3.113 -0.487 14.120 1.00 93.25 272 VAL A C 1
ATOM 2089 O O . VAL A 1 272 ? 3.899 0.402 13.796 1.00 93.25 272 VAL A O 1
ATOM 2092 N N . GLN A 1 273 ? 2.385 -1.153 13.218 1.00 94.88 273 GLN A N 1
ATOM 2093 C CA . GLN A 1 273 ? 2.509 -0.991 11.766 1.00 94.88 273 GLN A CA 1
ATOM 2094 C C . GLN A 1 273 ? 2.391 0.473 11.334 1.00 94.88 273 GLN A C 1
ATOM 2096 O O . GLN A 1 273 ? 3.238 0.958 10.587 1.00 94.88 273 GLN A O 1
ATOM 2101 N N . ARG A 1 274 ? 1.404 1.220 11.849 1.00 94.94 274 ARG A N 1
ATOM 2102 C CA . ARG A 1 274 ? 1.251 2.658 11.563 1.00 94.94 274 ARG A CA 1
ATOM 2103 C C . ARG A 1 274 ? 2.494 3.464 11.938 1.00 94.94 274 ARG A C 1
ATOM 2105 O O . ARG A 1 274 ? 2.897 4.328 11.164 1.00 94.94 274 ARG A O 1
ATOM 2112 N N . ASN A 1 275 ? 3.104 3.184 13.090 1.00 94.56 275 ASN A N 1
ATOM 2113 C CA . ASN A 1 275 ? 4.324 3.868 13.520 1.00 94.56 275 ASN A CA 1
ATOM 2114 C C . ASN A 1 275 ? 5.526 3.499 12.641 1.00 94.56 275 ASN A C 1
ATOM 2116 O O . ASN A 1 275 ? 6.267 4.393 12.241 1.00 94.56 275 ASN A O 1
ATOM 2120 N N . VAL A 1 276 ? 5.699 2.221 12.291 1.00 94.12 276 VAL A N 1
ATOM 2121 C CA . VAL A 1 276 ? 6.819 1.784 11.436 1.00 94.12 276 VAL A CA 1
ATOM 2122 C C . VAL A 1 276 ? 6.678 2.326 10.008 1.00 94.12 276 VAL A C 1
ATOM 2124 O O . VAL A 1 276 ? 7.649 2.818 9.437 1.00 94.12 276 VAL A O 1
ATOM 2127 N N . VAL A 1 277 ? 5.464 2.327 9.447 1.00 94.94 277 VAL A N 1
ATOM 2128 C CA . VAL A 1 277 ? 5.179 2.926 8.131 1.00 94.94 277 VAL A CA 1
ATOM 2129 C C . VAL A 1 277 ? 5.421 4.434 8.148 1.00 94.94 277 VAL A C 1
ATOM 2131 O O . VAL A 1 277 ? 5.996 4.970 7.201 1.00 94.94 277 VAL A O 1
ATOM 2134 N N . ALA A 1 278 ? 4.997 5.128 9.210 1.00 92.94 278 ALA A N 1
ATOM 2135 C CA . ALA A 1 278 ? 5.251 6.558 9.359 1.00 92.94 278 ALA A CA 1
ATOM 2136 C C . ALA A 1 278 ? 6.755 6.850 9.409 1.00 92.94 278 ALA A C 1
ATOM 2138 O O . ALA A 1 278 ? 7.225 7.673 8.629 1.00 92.94 278 ALA A O 1
ATOM 2139 N N . LEU A 1 279 ? 7.507 6.109 10.231 1.00 92.62 279 LEU A N 1
ATOM 2140 C CA . LEU A 1 279 ? 8.963 6.222 10.304 1.00 92.62 279 LEU A CA 1
ATOM 2141 C C . LEU A 1 279 ? 9.601 6.009 8.926 1.00 92.62 279 LEU A C 1
ATOM 2143 O O . LEU A 1 279 ? 10.365 6.855 8.479 1.00 92.62 279 LEU A O 1
ATOM 2147 N N . SER A 1 280 ? 9.245 4.932 8.220 1.00 93.19 280 SER A N 1
ATOM 2148 C CA . SER A 1 280 ? 9.798 4.649 6.891 1.00 93.19 280 SER A CA 1
ATOM 2149 C C . SER A 1 280 ? 9.555 5.785 5.896 1.00 93.19 280 SER A C 1
ATOM 2151 O O . SER A 1 280 ? 10.450 6.079 5.113 1.00 93.19 280 SER A O 1
ATOM 2153 N N . ARG A 1 281 ? 8.376 6.422 5.909 1.00 92.50 281 ARG A N 1
ATOM 2154 C CA . ARG A 1 281 ? 8.063 7.565 5.029 1.00 92.50 281 ARG A CA 1
ATOM 2155 C C . ARG A 1 281 ? 8.811 8.829 5.433 1.00 92.50 281 ARG A C 1
ATOM 2157 O O . ARG A 1 281 ? 9.253 9.585 4.581 1.00 92.50 281 ARG A O 1
ATOM 2164 N N . GLU A 1 282 ? 8.953 9.071 6.726 1.00 92.12 282 GLU A N 1
ATOM 2165 C CA . GLU A 1 282 ? 9.619 10.274 7.227 1.00 92.12 282 GLU A CA 1
ATOM 2166 C C . GLU A 1 282 ? 11.130 10.226 7.033 1.00 92.12 282 GLU A C 1
ATOM 2168 O O . GLU A 1 282 ? 11.742 11.267 6.806 1.00 92.12 282 GLU A O 1
ATOM 2173 N N . LEU A 1 283 ? 11.714 9.025 7.028 1.00 89.31 283 LEU A N 1
ATOM 2174 C CA . LEU A 1 283 ? 13.086 8.808 6.580 1.00 89.31 283 LEU A CA 1
ATOM 2175 C C . LEU A 1 283 ? 13.271 9.228 5.108 1.00 89.31 283 LEU A C 1
ATOM 2177 O O . LEU A 1 283 ? 14.290 9.828 4.781 1.00 89.31 283 LEU A O 1
ATOM 2181 N N . GLU A 1 284 ? 12.283 9.002 4.230 1.00 86.12 284 GLU A N 1
ATOM 2182 C CA . GLU A 1 284 ? 12.341 9.442 2.821 1.00 86.12 284 GLU A CA 1
ATOM 2183 C C . GLU A 1 284 ? 12.289 10.962 2.670 1.00 86.12 284 GLU A C 1
ATOM 2185 O O . GLU A 1 284 ? 12.913 11.526 1.771 1.00 86.12 284 GLU A O 1
ATOM 2190 N N . THR A 1 285 ? 11.525 11.627 3.535 1.00 86.25 285 THR A N 1
ATOM 2191 C CA . THR A 1 285 ? 11.322 13.080 3.492 1.00 86.25 285 THR A CA 1
ATOM 2192 C C . THR A 1 285 ? 12.250 13.842 4.435 1.00 86.25 285 THR A C 1
ATOM 2194 O O . THR A 1 285 ? 12.029 15.030 4.673 1.00 86.25 285 THR A O 1
ATOM 2197 N N . SER A 1 286 ? 13.250 13.169 5.009 1.00 80.25 286 SER A N 1
ATOM 2198 C CA . SER A 1 286 ? 14.154 13.754 5.996 1.00 80.25 286 SER A CA 1
ATOM 2199 C C . SER A 1 286 ? 14.937 14.936 5.394 1.00 80.25 286 SER A C 1
ATOM 2201 O O . SER A 1 286 ? 15.357 14.865 4.233 1.00 80.25 286 SER A O 1
ATOM 2203 N N . PRO A 1 287 ? 15.115 16.049 6.131 1.00 77.88 287 PRO A N 1
ATOM 2204 C CA . PRO A 1 287 ? 15.849 17.204 5.628 1.00 77.88 287 PRO A CA 1
ATOM 2205 C C . PRO A 1 287 ? 17.315 16.851 5.342 1.00 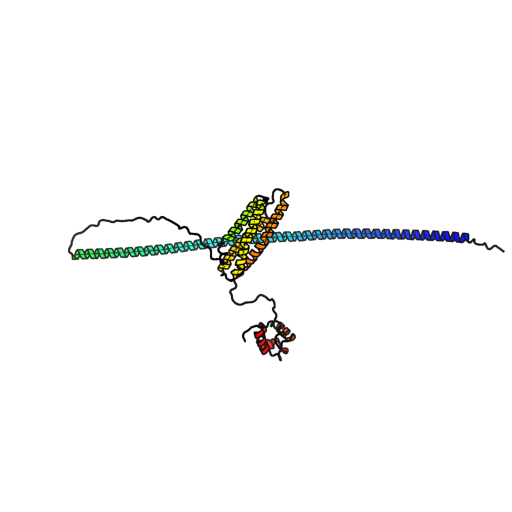77.88 287 PRO A C 1
ATOM 2207 O O . PRO A 1 287 ? 17.991 16.210 6.142 1.00 77.88 287 PRO A O 1
ATOM 2210 N N . TRP A 1 288 ? 17.824 17.301 4.193 1.00 76.31 288 TRP A N 1
ATOM 2211 C CA . TRP A 1 288 ? 19.214 17.068 3.799 1.00 76.31 288 TRP A CA 1
ATOM 2212 C C . TRP A 1 288 ? 20.189 17.843 4.696 1.00 76.31 288 TRP A C 1
ATOM 2214 O O . TRP A 1 288 ? 19.909 18.998 5.035 1.00 76.31 288 TRP A O 1
ATOM 2224 N N . PRO A 1 289 ? 21.366 17.278 5.019 1.00 79.56 289 PRO A N 1
ATOM 2225 C CA . PRO A 1 289 ? 22.380 18.016 5.752 1.00 79.56 289 PRO A CA 1
ATOM 2226 C C . PRO A 1 289 ? 22.883 19.230 4.962 1.00 79.56 289 PRO A C 1
ATOM 2228 O O . PRO A 1 289 ? 22.935 19.226 3.732 1.00 79.56 289 PRO A O 1
ATOM 2231 N N . THR A 1 290 ? 23.295 20.283 5.668 1.00 79.88 290 THR A N 1
ATOM 2232 C CA . THR A 1 290 ? 23.731 21.550 5.051 1.00 79.88 290 THR A CA 1
ATOM 2233 C C . THR A 1 290 ? 25.000 21.394 4.204 1.00 79.88 290 THR A C 1
ATOM 2235 O O . THR A 1 290 ? 25.216 22.161 3.269 1.00 79.88 290 THR A O 1
ATOM 2238 N N . SER A 1 291 ? 25.845 20.406 4.518 1.00 80.00 291 SER A N 1
ATOM 2239 C CA . SER A 1 291 ? 27.091 20.133 3.796 1.00 80.00 291 SER A CA 1
ATOM 2240 C C . SER A 1 291 ? 26.866 19.158 2.631 1.00 80.00 291 SER A C 1
ATOM 2242 O O . SER A 1 291 ? 26.525 18.000 2.882 1.00 80.00 291 SER A O 1
ATOM 2244 N N . PRO A 1 292 ? 27.141 19.551 1.369 1.00 78.62 292 PRO A N 1
ATOM 2245 C CA . PRO A 1 292 ? 27.018 18.659 0.212 1.00 78.62 292 PRO A CA 1
ATOM 2246 C C . PRO A 1 292 ? 27.904 17.411 0.285 1.00 78.62 292 PRO A C 1
ATOM 2248 O O . PRO A 1 292 ? 27.558 16.374 -0.273 1.00 78.62 292 PRO A O 1
ATOM 2251 N N . ALA A 1 293 ? 29.033 17.489 0.997 1.00 80.38 293 ALA A N 1
ATOM 2252 C CA . ALA A 1 293 ? 29.937 16.355 1.179 1.00 80.38 293 ALA A CA 1
ATOM 2253 C C . ALA A 1 293 ? 29.311 15.220 2.011 1.00 80.38 293 ALA A C 1
ATOM 2255 O O . ALA A 1 293 ? 29.719 14.077 1.864 1.00 80.38 293 ALA A O 1
ATOM 2256 N N . GLN A 1 294 ? 28.310 15.525 2.844 1.00 81.06 294 GLN A N 1
ATOM 2257 C CA . GLN A 1 294 ? 27.624 14.556 3.708 1.00 81.06 294 GLN A CA 1
ATOM 2258 C C . GLN A 1 294 ? 26.368 13.960 3.053 1.00 81.06 294 GLN A C 1
ATOM 2260 O O . GLN A 1 294 ? 25.763 13.048 3.606 1.00 81.06 294 GLN A O 1
ATOM 2265 N N . HIS A 1 295 ? 25.944 14.461 1.884 1.00 84.50 295 HIS A N 1
ATOM 2266 C CA . HIS A 1 295 ? 24.693 14.033 1.238 1.00 84.50 295 HIS A CA 1
ATOM 2267 C C . HIS A 1 295 ? 24.703 12.561 0.835 1.00 84.50 295 HIS A C 1
ATOM 2269 O O . HIS A 1 295 ? 23.680 11.892 0.945 1.00 84.50 295 HIS A O 1
ATOM 2275 N N . GLU A 1 296 ? 25.835 12.067 0.342 1.00 85.00 296 GLU A N 1
ATOM 2276 C CA . GLU A 1 296 ? 25.954 10.684 -0.121 1.00 85.00 296 GLU A CA 1
ATOM 2277 C C . GLU A 1 296 ? 25.943 9.697 1.050 1.00 85.00 296 GLU A C 1
ATOM 2279 O O . GLU A 1 296 ? 25.204 8.714 1.012 1.00 85.00 296 GLU A O 1
ATOM 2284 N N . ASP A 1 297 ? 26.696 9.992 2.109 1.00 83.88 297 ASP A N 1
ATOM 2285 C CA . ASP A 1 297 ? 26.753 9.144 3.302 1.00 83.88 297 ASP A CA 1
ATOM 2286 C C . ASP A 1 297 ? 25.408 9.149 4.041 1.00 83.88 297 ASP A C 1
ATOM 2288 O O . ASP A 1 297 ? 24.873 8.086 4.353 1.00 83.88 297 ASP A O 1
ATOM 2292 N N . PHE A 1 298 ? 24.777 10.321 4.180 1.00 87.50 298 PHE A N 1
ATOM 2293 C CA . PHE A 1 298 ? 23.433 10.438 4.747 1.00 87.50 298 PHE A CA 1
ATOM 2294 C C . PHE A 1 298 ? 22.394 9.650 3.937 1.00 87.50 298 PHE A C 1
ATOM 2296 O O . PHE A 1 298 ? 21.565 8.944 4.509 1.00 87.50 298 PHE A O 1
ATOM 2303 N N . ARG A 1 299 ? 22.456 9.705 2.597 1.00 87.81 299 ARG A N 1
ATOM 2304 C CA . ARG A 1 299 ? 21.565 8.917 1.730 1.00 87.81 299 ARG A CA 1
ATOM 2305 C C . ARG A 1 299 ? 21.753 7.417 1.955 1.00 87.81 299 ARG A C 1
ATOM 2307 O O . ARG A 1 299 ? 20.760 6.703 2.057 1.00 87.81 299 ARG A O 1
ATOM 2314 N N . ARG A 1 300 ? 23.000 6.940 2.041 1.00 89.25 300 ARG A N 1
ATOM 2315 C CA . ARG A 1 300 ? 23.295 5.521 2.309 1.00 89.25 300 ARG A CA 1
ATOM 2316 C C . ARG A 1 300 ? 22.791 5.084 3.675 1.00 89.25 300 ARG A C 1
ATOM 2318 O O . ARG A 1 300 ? 22.203 4.014 3.764 1.00 89.25 300 ARG A O 1
ATOM 2325 N N . MET A 1 301 ? 22.975 5.909 4.702 1.00 89.94 301 MET A N 1
ATOM 2326 C CA . MET A 1 301 ? 22.455 5.636 6.040 1.00 89.94 301 MET A CA 1
ATOM 2327 C C . MET A 1 301 ? 20.927 5.496 6.015 1.00 89.94 301 MET A C 1
ATOM 2329 O O . MET A 1 301 ? 20.396 4.502 6.498 1.00 89.94 301 MET A O 1
ATOM 2333 N N . ILE A 1 302 ? 20.209 6.452 5.416 1.00 91.50 302 ILE A N 1
ATOM 2334 C CA . ILE A 1 302 ? 18.743 6.389 5.299 1.00 91.50 302 ILE A CA 1
ATOM 2335 C C . ILE A 1 302 ? 18.297 5.122 4.554 1.00 91.50 302 ILE A C 1
ATOM 2337 O O . ILE A 1 302 ? 17.342 4.464 4.973 1.00 91.50 302 ILE A O 1
ATOM 2341 N N . GLU A 1 303 ? 18.996 4.753 3.480 1.00 92.25 303 GLU A N 1
ATOM 2342 C CA . GLU A 1 303 ? 18.699 3.540 2.717 1.00 92.25 303 GLU A CA 1
ATOM 2343 C C . GLU A 1 303 ? 18.951 2.258 3.528 1.00 92.25 303 GLU A C 1
ATOM 2345 O O . GLU A 1 303 ? 18.129 1.343 3.481 1.00 92.25 303 GLU A O 1
ATOM 2350 N N . ASP A 1 304 ? 20.029 2.203 4.318 1.00 93.62 304 ASP A N 1
ATOM 2351 C CA . ASP A 1 304 ? 20.328 1.085 5.224 1.00 93.62 304 ASP A CA 1
ATOM 2352 C C . ASP A 1 304 ? 19.233 0.925 6.288 1.00 93.62 304 ASP A C 1
ATOM 2354 O O . ASP A 1 304 ? 18.691 -0.165 6.477 1.00 93.62 304 ASP A O 1
ATOM 2358 N N . LEU A 1 305 ? 18.818 2.024 6.927 1.00 93.56 305 LEU A N 1
ATOM 2359 C CA . LEU A 1 305 ? 17.743 2.002 7.925 1.00 93.56 305 LEU A CA 1
ATOM 2360 C C . LEU A 1 305 ? 16.423 1.503 7.329 1.00 93.56 305 LEU A C 1
ATOM 2362 O O . LEU A 1 305 ? 15.717 0.708 7.950 1.00 93.56 305 LEU A O 1
ATOM 2366 N N . ARG A 1 306 ? 16.094 1.923 6.104 1.00 93.00 306 ARG A N 1
ATOM 2367 C CA . ARG A 1 306 ? 14.912 1.423 5.391 1.00 93.00 306 ARG A CA 1
ATOM 2368 C C . ARG A 1 306 ? 15.010 -0.065 5.078 1.00 93.00 306 ARG A C 1
ATOM 2370 O O . ARG A 1 306 ? 14.038 -0.787 5.294 1.00 93.00 306 ARG A O 1
ATOM 2377 N N . HIS A 1 307 ? 16.163 -0.524 4.594 1.00 94.69 307 HIS A N 1
ATOM 2378 C CA . HIS A 1 307 ? 16.400 -1.941 4.322 1.00 94.69 307 HIS A CA 1
ATOM 2379 C C . HIS A 1 307 ? 16.230 -2.792 5.586 1.00 94.69 307 HIS A C 1
ATOM 2381 O O . HIS A 1 307 ? 15.624 -3.861 5.522 1.00 94.69 307 HIS A O 1
ATOM 2387 N N . ARG A 1 308 ? 16.681 -2.296 6.745 1.00 94.00 308 ARG A N 1
ATOM 2388 C CA . ARG A 1 308 ? 16.492 -2.959 8.046 1.00 94.00 308 ARG A CA 1
ATOM 2389 C C . ARG A 1 308 ? 15.034 -3.003 8.505 1.00 94.00 308 ARG A C 1
ATOM 2391 O O . ARG A 1 308 ? 14.625 -3.985 9.115 1.00 94.00 308 ARG A O 1
ATOM 2398 N N . LEU A 1 309 ? 14.236 -1.974 8.206 1.00 94.88 309 LEU A N 1
ATOM 2399 C CA . LEU A 1 309 ? 12.811 -1.918 8.572 1.00 94.88 309 LEU A CA 1
ATOM 2400 C C . LEU A 1 309 ? 11.902 -2.743 7.646 1.00 94.88 309 LEU A C 1
ATOM 2402 O O . LEU A 1 309 ? 10.827 -3.174 8.067 1.00 94.88 309 LEU A O 1
ATOM 2406 N N . ALA A 1 310 ? 12.310 -2.971 6.396 1.00 94.38 310 ALA A N 1
ATOM 2407 C CA . ALA A 1 310 ? 11.535 -3.707 5.397 1.00 94.38 310 ALA A CA 1
ATOM 2408 C C . ALA A 1 310 ? 11.032 -5.102 5.844 1.00 94.38 310 ALA A C 1
ATOM 2410 O O . ALA A 1 310 ? 9.838 -5.365 5.666 1.00 94.38 310 ALA A O 1
ATOM 2411 N N . PRO A 1 311 ? 11.853 -5.998 6.436 1.00 95.12 311 PRO A N 1
ATOM 2412 C CA . PRO A 1 311 ? 11.370 -7.307 6.887 1.00 95.12 311 PRO A CA 1
ATOM 2413 C C . PRO A 1 311 ? 10.296 -7.187 7.972 1.00 95.12 311 PRO A C 1
ATOM 2415 O O . PRO A 1 311 ? 9.264 -7.852 7.890 1.00 95.12 311 PRO A O 1
ATOM 2418 N N . LEU A 1 312 ? 10.487 -6.279 8.934 1.00 94.69 312 LEU A N 1
ATOM 2419 C CA . LEU A 1 312 ? 9.519 -6.037 10.000 1.00 94.69 312 LEU A CA 1
ATOM 2420 C C . LEU A 1 312 ? 8.179 -5.530 9.446 1.00 94.69 312 LEU A C 1
ATOM 2422 O O . LEU A 1 312 ? 7.120 -5.973 9.885 1.00 94.69 312 LEU A O 1
ATOM 2426 N N . LEU A 1 313 ? 8.209 -4.621 8.466 1.00 94.31 313 LEU A N 1
ATOM 2427 C CA . LEU A 1 313 ? 7.001 -4.127 7.796 1.00 94.31 313 LEU A CA 1
ATOM 2428 C C . LEU A 1 313 ? 6.224 -5.248 7.099 1.00 94.31 313 LEU A C 1
ATOM 2430 O O . LEU A 1 313 ? 4.997 -5.274 7.184 1.00 94.31 313 LEU A O 1
ATOM 2434 N N . ASN A 1 314 ? 6.929 -6.172 6.444 1.00 94.75 314 ASN A N 1
ATOM 2435 C CA . ASN A 1 314 ? 6.313 -7.321 5.789 1.00 94.75 314 ASN A CA 1
ATOM 2436 C C . ASN A 1 314 ? 5.660 -8.275 6.805 1.00 94.75 314 ASN A C 1
ATOM 2438 O O . ASN A 1 314 ? 4.529 -8.706 6.605 1.00 94.75 314 ASN A O 1
ATOM 2442 N N . GLU A 1 315 ? 6.329 -8.569 7.923 1.00 94.12 315 GLU A N 1
ATOM 2443 C CA . GLU A 1 315 ? 5.755 -9.399 8.993 1.00 94.12 315 GLU A CA 1
ATOM 2444 C C . GLU A 1 315 ? 4.526 -8.752 9.645 1.00 94.12 315 GLU A C 1
ATOM 2446 O O . GLU A 1 315 ? 3.526 -9.428 9.889 1.00 94.12 315 GLU A O 1
ATOM 2451 N N . LEU A 1 316 ? 4.573 -7.438 9.886 1.00 94.06 316 LEU A N 1
ATOM 2452 C CA . LEU A 1 316 ? 3.444 -6.679 10.426 1.00 94.06 316 LEU A CA 1
ATOM 2453 C C . LEU A 1 316 ? 2.238 -6.695 9.482 1.00 94.06 316 LEU A C 1
ATOM 2455 O O . LEU A 1 316 ? 1.109 -6.796 9.954 1.00 94.06 316 LEU A O 1
ATOM 2459 N N . ASP A 1 317 ? 2.463 -6.610 8.170 1.00 92.31 317 ASP A N 1
ATOM 2460 C CA . ASP A 1 317 ? 1.393 -6.672 7.171 1.00 92.31 317 ASP A CA 1
ATOM 2461 C C . ASP A 1 317 ? 0.735 -8.057 7.125 1.00 92.31 317 ASP A C 1
ATOM 2463 O O . ASP A 1 317 ? -0.488 -8.170 7.204 1.00 92.31 317 ASP A O 1
ATOM 2467 N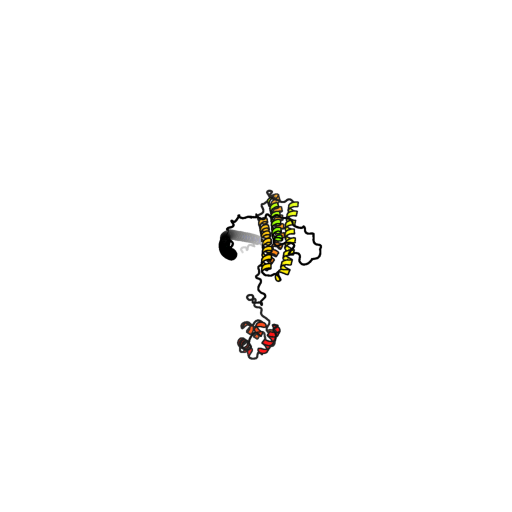 N . VAL A 1 318 ? 1.543 -9.121 7.116 1.00 91.56 318 VAL A N 1
ATOM 2468 C CA . VAL A 1 318 ? 1.045 -10.504 7.183 1.00 91.56 318 VAL A CA 1
ATOM 2469 C C . VAL A 1 318 ? 0.235 -10.740 8.461 1.00 91.56 318 VAL A C 1
ATOM 2471 O O . VAL A 1 318 ? -0.862 -11.297 8.401 1.00 91.56 318 VAL A O 1
ATOM 2474 N N . ALA A 1 319 ? 0.736 -10.294 9.616 1.00 90.38 319 ALA A N 1
ATOM 2475 C CA . ALA A 1 319 ? 0.036 -10.445 10.889 1.00 90.38 319 ALA A CA 1
ATOM 2476 C C . ALA A 1 319 ? -1.267 -9.628 10.939 1.00 90.38 319 ALA A C 1
ATOM 2478 O O . ALA A 1 319 ? -2.293 -10.132 11.395 1.00 90.38 319 ALA A O 1
ATOM 2479 N N . ALA A 1 320 ? -1.260 -8.391 10.432 1.00 89.38 320 ALA A N 1
ATOM 2480 C CA . ALA A 1 320 ? -2.455 -7.554 10.360 1.00 89.38 320 ALA A CA 1
ATOM 2481 C C . ALA A 1 320 ? -3.543 -8.196 9.488 1.00 89.38 320 ALA A C 1
ATOM 2483 O O . ALA A 1 320 ? -4.705 -8.241 9.891 1.00 89.38 320 ALA A O 1
ATOM 2484 N N . GLN A 1 321 ? -3.168 -8.744 8.329 1.00 88.25 321 GLN A N 1
ATOM 2485 C CA . GLN A 1 321 ? -4.091 -9.456 7.443 1.00 88.25 321 GLN A CA 1
ATOM 2486 C C . GLN A 1 321 ? -4.655 -10.718 8.102 1.00 88.25 321 GLN A C 1
ATOM 2488 O O . GLN A 1 321 ? -5.855 -10.963 8.017 1.00 88.25 321 GLN A O 1
ATOM 2493 N N . ALA A 1 322 ? -3.821 -11.493 8.800 1.00 86.25 322 ALA A N 1
ATOM 2494 C CA . ALA A 1 322 ? -4.257 -12.705 9.492 1.00 86.25 322 ALA A CA 1
ATOM 2495 C C . ALA A 1 322 ? -5.254 -12.424 10.631 1.00 86.25 322 ALA A C 1
ATOM 2497 O O . ALA A 1 322 ? -6.162 -13.220 10.860 1.00 86.25 322 ALA A O 1
ATOM 2498 N N . LEU A 1 323 ? -5.101 -11.295 11.330 1.00 84.88 323 LEU A N 1
ATOM 2499 C CA . LEU A 1 323 ? -5.989 -10.885 12.423 1.00 84.88 323 LEU A CA 1
ATOM 2500 C C . LEU A 1 323 ? -7.287 -10.231 11.931 1.00 84.88 323 LEU A C 1
ATOM 2502 O O . LEU A 1 323 ? -8.316 -10.385 12.580 1.00 84.88 323 LEU A O 1
ATOM 2506 N N . GLN A 1 324 ? -7.245 -9.515 10.802 1.00 77.38 324 GLN A N 1
ATOM 2507 C CA . GLN A 1 324 ? -8.426 -8.902 10.176 1.00 77.38 324 GLN A CA 1
ATOM 2508 C C . GLN A 1 324 ? -9.228 -9.872 9.308 1.00 77.38 324 GLN A C 1
ATOM 2510 O O . GLN A 1 324 ? -10.377 -9.581 8.968 1.00 77.38 324 GLN A O 1
ATOM 2515 N N . ALA A 1 325 ? -8.631 -10.999 8.915 1.00 74.81 325 ALA A N 1
ATOM 2516 C CA . ALA A 1 325 ? -9.355 -12.060 8.244 1.00 74.81 325 ALA A CA 1
ATOM 2517 C C . ALA A 1 325 ? -10.548 -12.461 9.130 1.00 74.81 325 ALA A C 1
ATOM 2519 O O . ALA A 1 325 ? -10.341 -12.781 10.306 1.00 74.81 325 ALA A O 1
ATOM 2520 N N . PRO A 1 326 ? -11.790 -12.426 8.607 1.00 55.25 326 PRO A N 1
ATOM 2521 C CA . PRO A 1 326 ? -12.960 -12.824 9.370 1.00 55.25 326 PRO A CA 1
ATOM 2522 C C . PRO A 1 326 ? -12.702 -14.174 10.032 1.00 55.25 326 PRO A C 1
ATOM 2524 O O . PRO A 1 326 ? -12.256 -15.115 9.374 1.00 55.25 326 PRO A O 1
ATOM 2527 N N . ALA A 1 327 ? -12.967 -14.268 11.337 1.00 51.06 327 ALA A N 1
ATOM 2528 C CA . ALA A 1 327 ? -13.088 -15.559 11.987 1.00 51.06 327 ALA A CA 1
ATOM 2529 C C . ALA A 1 327 ? -14.305 -16.247 11.364 1.00 51.06 327 ALA A C 1
ATOM 2531 O O . ALA A 1 327 ? -15.433 -16.060 11.819 1.00 51.06 327 ALA A O 1
ATOM 2532 N N . GLU A 1 328 ? -14.086 -16.979 10.274 1.00 38.94 328 GLU A N 1
ATOM 2533 C CA . GLU A 1 328 ? -15.093 -17.890 9.765 1.00 38.94 328 GLU A CA 1
ATOM 2534 C C . GLU A 1 328 ? -15.514 -18.792 10.934 1.00 38.94 328 GLU A C 1
ATOM 2536 O O . GLU A 1 328 ? -14.650 -19.307 11.661 1.00 38.94 328 GLU A O 1
ATOM 2541 N N . PRO A 1 329 ? -16.826 -18.937 11.190 1.00 38.97 329 PRO A N 1
ATOM 2542 C CA . PRO A 1 329 ? -17.283 -19.921 12.148 1.00 38.97 329 PRO A CA 1
ATOM 2543 C C . PRO A 1 329 ? -16.717 -21.272 11.719 1.00 38.97 329 PRO A C 1
ATOM 2545 O O . PRO A 1 329 ? -16.719 -21.611 10.539 1.00 38.97 329 PRO A O 1
ATOM 2548 N N . VAL A 1 330 ? -16.240 -22.053 12.686 1.00 49.41 330 VAL A N 1
ATOM 2549 C CA . VAL A 1 330 ? -15.977 -23.475 12.471 1.00 49.41 330 VAL A CA 1
ATOM 2550 C C . VAL A 1 330 ? -17.306 -24.112 12.067 1.00 49.41 330 VAL A C 1
ATOM 2552 O O . VAL A 1 330 ? -18.157 -24.403 12.903 1.00 49.41 330 VAL A O 1
ATOM 2555 N N . SER A 1 331 ? -17.519 -24.236 10.766 1.00 42.50 331 SER A N 1
ATOM 2556 C CA . SER A 1 331 ? -18.592 -24.963 10.101 1.00 42.50 331 SER A CA 1
ATOM 2557 C C . SER A 1 331 ? -18.099 -25.201 8.680 1.00 42.50 331 SER A C 1
ATOM 2559 O O . SER A 1 331 ? -17.888 -24.236 7.965 1.00 42.50 331 SER A O 1
ATOM 2561 N N . GLU A 1 332 ? -17.832 -26.471 8.372 1.00 38.50 332 GLU A N 1
ATOM 2562 C CA . GLU A 1 332 ? -17.697 -27.113 7.053 1.00 38.50 332 GLU A CA 1
ATOM 2563 C C . GLU A 1 332 ? -17.162 -26.310 5.842 1.00 38.50 332 GLU A C 1
ATOM 2565 O O . GLU A 1 332 ? -17.655 -25.240 5.507 1.00 38.50 332 GLU A O 1
ATOM 2570 N N . PRO A 1 333 ? -16.198 -26.872 5.086 1.00 40.38 333 PRO A N 1
ATOM 2571 C CA . PRO A 1 333 ? -15.610 -26.190 3.943 1.00 40.38 333 PRO A CA 1
ATOM 2572 C C . PRO A 1 333 ? -16.651 -26.022 2.824 1.00 40.38 333 PRO A C 1
ATOM 2574 O O . PRO A 1 333 ? -17.031 -26.997 2.178 1.00 40.38 333 PRO A O 1
ATOM 2577 N N . GLU A 1 334 ? -17.061 -24.784 2.551 1.00 35.56 334 GLU A N 1
ATOM 2578 C CA . GLU A 1 334 ? -17.813 -24.407 1.348 1.00 35.56 334 GLU A CA 1
ATOM 2579 C C . GLU A 1 334 ? -16.997 -23.459 0.442 1.00 35.56 334 GLU A C 1
ATOM 2581 O O . GLU A 1 334 ? -16.041 -22.819 0.882 1.00 35.56 334 GLU A O 1
ATOM 2586 N N . PRO A 1 335 ? -17.257 -23.468 -0.878 1.00 42.12 335 PRO A N 1
ATOM 2587 C CA . PRO A 1 335 ? -16.197 -23.657 -1.856 1.00 42.12 335 PRO A CA 1
ATOM 2588 C C . PRO A 1 335 ? -15.663 -22.363 -2.479 1.00 42.12 335 PRO A C 1
ATOM 2590 O O . PRO A 1 335 ? -16.388 -21.538 -3.036 1.00 42.12 335 PRO A O 1
ATOM 2593 N N . THR A 1 336 ? -14.335 -22.285 -2.516 1.00 33.91 336 THR A N 1
ATOM 2594 C CA . THR A 1 336 ? -13.541 -21.435 -3.405 1.00 33.91 336 THR A CA 1
ATOM 2595 C C . THR A 1 336 ? -13.998 -21.571 -4.859 1.00 33.91 336 THR A C 1
ATOM 2597 O O . THR A 1 336 ? -14.125 -22.677 -5.389 1.00 33.91 336 THR A O 1
ATOM 2600 N N . GLN A 1 337 ? -14.164 -20.440 -5.547 1.00 35.16 337 GLN A N 1
ATOM 2601 C CA . GLN A 1 337 ? -14.363 -20.394 -6.993 1.00 35.16 337 GLN A CA 1
ATOM 2602 C C . GLN A 1 337 ? -13.284 -21.205 -7.737 1.00 35.16 337 GLN A C 1
ATOM 2604 O O . GLN A 1 337 ? -12.101 -20.870 -7.734 1.00 35.16 337 GLN A O 1
ATOM 2609 N N . ALA A 1 338 ? -13.743 -22.285 -8.372 1.00 37.41 338 ALA A N 1
ATOM 2610 C CA . ALA A 1 338 ? -13.219 -22.939 -9.569 1.00 37.41 338 ALA A CA 1
ATOM 2611 C C . ALA A 1 338 ? -11.692 -22.908 -9.788 1.00 37.41 338 ALA A C 1
ATOM 2613 O O . ALA A 1 338 ? -11.194 -22.401 -10.792 1.00 37.41 338 ALA A O 1
ATOM 2614 N N . ARG A 1 339 ? -10.949 -23.626 -8.942 1.00 35.19 339 ARG A N 1
ATOM 2615 C CA . ARG A 1 339 ? -9.932 -24.537 -9.488 1.00 35.19 339 ARG A CA 1
ATOM 2616 C C . ARG A 1 339 ? -10.637 -25.868 -9.700 1.00 35.19 339 ARG A C 1
ATOM 2618 O O . ARG A 1 339 ? -11.041 -26.494 -8.728 1.00 35.19 339 ARG A O 1
ATOM 2625 N N . SER A 1 340 ? -10.858 -26.269 -10.952 1.00 48.81 340 SER A N 1
ATOM 2626 C CA . SER A 1 340 ? -11.489 -27.553 -11.275 1.00 48.81 340 SER A CA 1
ATOM 2627 C C . SER A 1 340 ? -10.564 -28.698 -10.854 1.00 48.81 340 SER A C 1
ATOM 2629 O O . SER A 1 340 ? -9.753 -29.183 -11.645 1.00 48.81 340 SER A O 1
ATOM 2631 N N . TYR A 1 341 ? -10.646 -29.095 -9.590 1.00 59.12 341 TYR A N 1
ATOM 2632 C CA . TYR A 1 341 ? -10.063 -30.338 -9.117 1.00 59.12 341 TYR A CA 1
ATOM 2633 C C . TYR A 1 341 ? -10.812 -31.487 -9.804 1.00 59.12 341 TYR A C 1
ATOM 2635 O O . TYR A 1 341 ? -12.038 -31.567 -9.723 1.00 59.12 341 TYR A O 1
ATOM 2643 N N . ARG A 1 342 ? -10.082 -32.312 -10.560 1.00 76.88 342 ARG A N 1
ATOM 2644 C CA . ARG A 1 342 ? -10.604 -33.476 -11.282 1.00 76.88 342 ARG A CA 1
ATOM 2645 C C . ARG A 1 342 ? -9.850 -34.709 -10.802 1.00 76.88 342 ARG A C 1
ATOM 2647 O O . ARG A 1 342 ? -8.627 -34.760 -10.928 1.00 76.88 342 ARG A O 1
ATOM 2654 N N . ASP A 1 343 ? -10.583 -35.686 -10.294 1.00 83.56 343 ASP A N 1
ATOM 2655 C CA . ASP A 1 343 ? -10.048 -36.983 -9.911 1.00 83.56 343 ASP A CA 1
ATOM 2656 C C . ASP A 1 343 ? -9.837 -37.873 -11.131 1.00 83.56 343 ASP A C 1
ATOM 2658 O O . ASP A 1 343 ? -10.506 -37.764 -12.163 1.00 83.56 343 ASP A O 1
ATOM 2662 N N . ASN A 1 344 ? -8.908 -38.814 -10.999 1.00 86.81 344 ASN A N 1
ATOM 2663 C CA . ASN A 1 344 ? -8.716 -39.840 -12.006 1.00 86.81 344 ASN A CA 1
ATOM 2664 C C . ASN A 1 344 ? -9.743 -40.972 -11.832 1.00 86.81 344 ASN A C 1
ATOM 2666 O O . ASN A 1 344 ? -9.442 -42.014 -11.248 1.00 86.81 344 ASN A O 1
ATOM 2670 N N . LEU A 1 345 ? -10.951 -40.782 -12.370 1.00 86.25 345 LEU A N 1
ATOM 2671 C CA . LEU A 1 345 ? -12.041 -41.763 -12.289 1.00 86.25 345 LEU A CA 1
ATOM 2672 C C . LEU A 1 345 ? -11.694 -43.129 -12.909 1.00 86.25 345 LEU A C 1
ATOM 2674 O O . LEU A 1 345 ? -12.346 -44.112 -12.566 1.00 86.25 345 LEU A O 1
ATOM 2678 N N . THR A 1 346 ? -10.646 -43.237 -13.742 1.00 87.62 346 THR A N 1
ATOM 2679 C CA . THR A 1 346 ? -10.150 -44.542 -14.230 1.00 87.62 346 THR A CA 1
ATOM 2680 C C . THR A 1 346 ? -9.615 -45.474 -13.136 1.00 87.62 346 THR A C 1
ATOM 2682 O O . THR A 1 346 ? -9.392 -46.655 -13.394 1.00 87.62 346 THR A O 1
ATOM 2685 N N . THR A 1 347 ? -9.444 -44.979 -11.907 1.00 86.31 347 THR A N 1
ATOM 2686 C CA . THR A 1 347 ? -9.095 -45.800 -10.735 1.00 86.31 347 THR A CA 1
ATOM 2687 C C . THR A 1 347 ? -10.220 -46.775 -10.354 1.00 86.31 347 THR A C 1
ATOM 2689 O O . THR A 1 347 ? -9.959 -47.811 -9.746 1.00 86.31 347 THR A O 1
ATOM 2692 N N . ILE A 1 348 ? -11.468 -46.481 -10.734 1.00 87.44 348 ILE A N 1
ATOM 2693 C CA . ILE A 1 348 ? -12.630 -47.339 -10.482 1.00 87.44 348 ILE A CA 1
ATOM 2694 C C . ILE A 1 348 ? -12.734 -48.408 -11.567 1.00 87.44 348 ILE A C 1
ATOM 2696 O O . ILE A 1 348 ? -12.722 -48.123 -12.769 1.00 87.44 348 ILE A O 1
ATOM 2700 N N . HIS A 1 349 ? -12.883 -49.661 -11.143 1.00 82.69 349 HIS A N 1
ATOM 2701 C CA . HIS A 1 349 ? -12.906 -50.790 -12.058 1.00 82.69 349 HIS A CA 1
ATOM 2702 C C . HIS A 1 349 ? -14.125 -50.728 -12.991 1.00 82.69 349 HIS A C 1
ATOM 2704 O O . HIS A 1 349 ? -15.273 -50.686 -12.551 1.00 82.69 349 HIS A O 1
ATOM 2710 N N . GLY A 1 350 ? -13.865 -50.726 -14.300 1.00 82.75 350 GLY A N 1
ATOM 2711 C CA . GLY A 1 350 ? -14.886 -50.589 -15.343 1.00 82.75 350 GLY A CA 1
ATOM 2712 C C . GLY A 1 350 ? -15.010 -49.180 -15.935 1.00 82.75 350 GLY A C 1
ATOM 2713 O O . GLY A 1 350 ? -15.638 -49.040 -16.984 1.00 82.75 350 GLY A O 1
ATOM 2714 N N . ILE A 1 351 ? -14.366 -48.157 -15.356 1.00 87.19 351 ILE A N 1
ATOM 2715 C CA . ILE A 1 351 ? -14.302 -46.811 -15.944 1.00 87.19 351 ILE A CA 1
ATOM 2716 C C . ILE A 1 351 ? -13.035 -46.680 -16.796 1.00 87.19 351 ILE A C 1
ATOM 2718 O O . ILE A 1 351 ? -11.931 -46.487 -16.300 1.00 87.19 351 ILE A O 1
ATOM 2722 N N . GLY A 1 352 ? -13.189 -46.770 -18.117 1.00 83.06 352 GLY A N 1
ATOM 2723 C CA . GLY A 1 352 ? -12.113 -46.454 -19.063 1.00 83.06 352 GLY A CA 1
ATOM 2724 C C . GLY A 1 352 ? -12.013 -44.951 -19.381 1.00 83.06 352 GLY A C 1
ATOM 2725 O O . GLY A 1 352 ? -12.961 -44.205 -19.118 1.00 83.06 352 GLY A O 1
ATOM 2726 N N . PRO A 1 353 ? -10.937 -44.491 -20.054 1.00 83.12 353 PRO A N 1
ATOM 2727 C CA . PRO A 1 353 ? -10.744 -43.078 -20.415 1.00 83.12 353 PRO A CA 1
ATOM 2728 C C . PRO A 1 353 ? -11.919 -42.458 -21.190 1.00 83.12 353 PRO A C 1
ATOM 2730 O O . PRO A 1 353 ? -12.273 -41.299 -20.988 1.00 83.12 353 PRO A O 1
ATOM 2733 N N . ALA A 1 354 ? -12.573 -43.248 -22.049 1.00 81.44 354 ALA A N 1
ATOM 2734 C CA . ALA A 1 354 ? -13.739 -42.811 -22.817 1.00 81.44 354 ALA A CA 1
ATOM 2735 C C . ALA A 1 354 ? -14.988 -42.580 -21.945 1.00 81.44 354 ALA A C 1
ATOM 2737 O O . ALA A 1 354 ? -15.806 -41.716 -22.260 1.00 81.44 354 ALA A O 1
ATOM 2738 N N . LEU A 1 355 ? -15.142 -43.346 -20.861 1.00 85.62 355 LEU A N 1
ATOM 2739 C CA . LEU A 1 355 ? -16.237 -43.188 -19.903 1.00 85.62 355 LEU A CA 1
ATOM 2740 C C . LEU A 1 355 ? -15.951 -42.025 -18.954 1.00 85.62 355 LEU A C 1
ATOM 2742 O O . LEU A 1 355 ? -16.833 -41.197 -18.752 1.00 85.62 355 LEU A O 1
ATOM 2746 N N . GLN A 1 356 ? -14.707 -41.881 -18.484 1.00 86.12 356 GLN A N 1
ATOM 2747 C CA . GLN A 1 356 ? -14.288 -40.710 -17.710 1.00 86.12 356 GLN A CA 1
ATOM 2748 C C . GLN A 1 356 ? -14.538 -39.408 -18.480 1.00 86.12 356 GLN A C 1
ATOM 2750 O O . GLN A 1 356 ? -15.142 -38.494 -17.939 1.00 86.12 356 GLN A O 1
ATOM 2755 N N . GLN A 1 357 ? -14.185 -39.332 -19.768 1.00 83.06 357 GLN A N 1
ATOM 2756 C CA . GLN A 1 357 ? -14.442 -38.124 -20.559 1.00 83.06 357 GLN A CA 1
ATOM 2757 C C . GLN A 1 357 ? -15.943 -37.802 -20.689 1.00 83.06 357 GLN A C 1
ATOM 2759 O O . GLN A 1 357 ? -16.324 -36.636 -20.808 1.00 83.06 357 GLN A O 1
ATOM 2764 N N . ARG A 1 358 ? -16.811 -38.821 -20.692 1.00 83.81 358 ARG A N 1
ATOM 2765 C CA . ARG A 1 358 ? -18.270 -38.630 -20.705 1.00 83.81 358 ARG A CA 1
ATOM 2766 C C . ARG A 1 358 ? -18.781 -38.136 -19.356 1.00 83.81 358 ARG A C 1
ATOM 2768 O O . ARG A 1 358 ? -19.586 -37.212 -19.344 1.00 83.81 358 ARG A O 1
ATOM 2775 N N . LEU A 1 359 ? -18.279 -38.699 -18.260 1.00 86.00 359 LEU A N 1
ATOM 2776 C CA . LEU A 1 359 ? -18.580 -38.246 -16.901 1.00 86.00 359 LEU A CA 1
ATOM 2777 C C . LEU A 1 359 ? -18.112 -36.798 -16.693 1.00 86.00 359 LEU A C 1
ATOM 2779 O O . LEU A 1 359 ? -18.910 -35.961 -16.284 1.00 86.00 359 LEU A O 1
ATOM 2783 N N . ASP A 1 360 ? -16.898 -36.463 -17.138 1.00 85.25 360 ASP A N 1
ATOM 2784 C CA . ASP A 1 360 ? -16.361 -35.099 -17.112 1.00 85.25 360 ASP A CA 1
ATOM 2785 C C . ASP A 1 360 ? -17.267 -34.118 -17.878 1.00 85.25 360 ASP A C 1
ATOM 2787 O O . ASP A 1 360 ? -17.546 -33.017 -17.406 1.00 85.25 360 ASP A O 1
ATOM 2791 N N . ARG A 1 361 ? -17.763 -34.512 -19.063 1.00 84.12 361 ARG A N 1
ATOM 2792 C CA . ARG A 1 361 ? -18.706 -33.700 -19.860 1.00 84.12 361 ARG A CA 1
ATOM 2793 C C . ARG A 1 361 ? -20.073 -33.551 -19.198 1.00 84.12 361 ARG A C 1
ATOM 2795 O O . ARG A 1 361 ? -20.741 -32.551 -19.441 1.00 84.12 361 ARG A O 1
ATOM 2802 N N . ALA A 1 362 ? -20.479 -34.525 -18.390 1.00 82.44 362 ALA A N 1
ATOM 2803 C CA . ALA A 1 362 ? -21.683 -34.461 -17.571 1.00 82.44 362 ALA A CA 1
ATOM 2804 C C . ALA A 1 362 ? -21.471 -33.689 -16.253 1.00 82.44 362 ALA A C 1
ATOM 2806 O O . ALA A 1 362 ? -22.407 -33.567 -15.470 1.00 82.44 362 ALA A O 1
ATOM 2807 N N . GLY A 1 363 ? -20.267 -33.154 -16.012 1.00 83.62 363 GLY A N 1
ATOM 2808 C CA . GLY A 1 363 ? -19.925 -32.398 -14.806 1.00 83.62 363 GLY A CA 1
ATOM 2809 C C . GLY A 1 363 ? -19.473 -33.258 -13.623 1.00 83.62 363 GLY A C 1
ATOM 2810 O O . GLY A 1 363 ? -19.252 -32.717 -12.546 1.00 83.62 363 GLY A O 1
ATOM 2811 N N . ILE A 1 364 ? -19.298 -34.568 -13.818 1.00 88.12 364 ILE A N 1
ATOM 2812 C CA . ILE A 1 364 ? -18.866 -35.530 -12.798 1.00 88.12 364 ILE A CA 1
ATOM 2813 C C . ILE A 1 364 ? -17.365 -35.751 -12.967 1.00 88.12 364 ILE A C 1
ATOM 2815 O O . ILE A 1 364 ? -16.925 -36.587 -13.752 1.00 88.12 364 ILE A O 1
ATOM 2819 N N . CYS A 1 365 ? -16.588 -34.950 -12.250 1.00 88.19 365 CYS A N 1
ATOM 2820 C CA . CYS A 1 365 ? -15.133 -34.896 -12.336 1.00 88.19 365 CYS A CA 1
ATOM 2821 C C . CYS A 1 365 ? -14.435 -35.464 -11.090 1.00 88.19 365 CYS A C 1
ATOM 2823 O O . CYS A 1 365 ? -13.216 -35.580 -11.114 1.00 88.19 365 CYS A O 1
ATOM 2825 N N . THR A 1 366 ? -15.149 -35.776 -9.999 1.00 88.75 366 THR A N 1
ATOM 2826 C CA . THR A 1 366 ? -14.551 -36.231 -8.723 1.00 88.75 366 THR A CA 1
ATOM 2827 C C . THR A 1 366 ? -15.164 -37.532 -8.195 1.00 88.75 366 THR A C 1
ATOM 2829 O O . THR A 1 366 ? -16.306 -37.865 -8.525 1.00 88.75 366 THR A O 1
ATOM 2832 N N . TYR A 1 367 ? -14.436 -38.268 -7.345 1.00 88.31 367 TYR A N 1
ATOM 2833 C CA . TYR A 1 367 ? -14.947 -39.475 -6.679 1.00 88.31 367 TYR A CA 1
ATOM 2834 C C . TYR A 1 367 ? -16.167 -39.152 -5.813 1.00 88.31 367 TYR A C 1
ATOM 2836 O O . TYR A 1 367 ? -17.124 -39.917 -5.789 1.00 88.31 367 TYR A O 1
ATOM 2844 N N . ILE A 1 368 ? -16.175 -37.982 -5.169 1.00 84.75 368 ILE A N 1
ATOM 2845 C CA . ILE A 1 368 ? -17.302 -37.500 -4.359 1.00 84.75 368 ILE A CA 1
ATOM 2846 C C . ILE A 1 368 ? -18.546 -37.301 -5.232 1.00 84.75 368 ILE A C 1
ATOM 2848 O O . ILE A 1 368 ? -19.623 -37.785 -4.896 1.00 84.75 368 ILE A O 1
ATOM 2852 N N . GLN A 1 369 ? -18.406 -36.637 -6.382 1.00 85.12 369 GLN A N 1
ATOM 2853 C CA . GLN A 1 369 ? -19.526 -36.418 -7.302 1.00 85.12 369 GLN A CA 1
ATOM 2854 C C . GLN A 1 369 ? -20.069 -37.740 -7.851 1.00 85.12 369 GLN A C 1
ATOM 2856 O O . GLN A 1 369 ? -21.282 -37.917 -7.943 1.00 85.12 369 GLN A O 1
ATOM 2861 N N . LEU A 1 370 ? -19.188 -38.692 -8.165 1.00 87.44 370 LEU A N 1
ATOM 2862 C CA . LEU A 1 370 ? -19.585 -40.020 -8.625 1.00 87.44 370 LEU A CA 1
ATOM 2863 C C . LEU A 1 370 ? -20.282 -40.835 -7.517 1.00 87.44 370 LEU A C 1
ATOM 2865 O O . LEU A 1 370 ? -21.271 -41.504 -7.793 1.00 87.44 370 LEU A O 1
ATOM 2869 N N . ALA A 1 371 ? -19.817 -40.735 -6.268 1.00 87.12 371 ALA A N 1
ATOM 2870 C CA . ALA A 1 371 ? -20.386 -41.408 -5.096 1.00 87.12 371 ALA A CA 1
ATOM 2871 C C . ALA A 1 371 ? -21.770 -40.874 -4.678 1.00 87.12 371 ALA A C 1
ATOM 2873 O O . ALA A 1 371 ? -22.576 -41.619 -4.110 1.00 87.12 371 ALA A O 1
ATOM 2874 N N . LEU A 1 372 ? -22.026 -39.588 -4.938 1.00 86.25 372 LEU A N 1
ATOM 2875 C CA . LEU A 1 372 ? -23.293 -38.905 -4.656 1.00 86.25 372 LEU A CA 1
ATOM 2876 C C . LEU A 1 372 ? -24.293 -38.978 -5.819 1.00 86.25 372 LEU A C 1
ATOM 2878 O O . LEU A 1 372 ? -25.462 -38.641 -5.640 1.00 86.25 372 LEU A O 1
ATOM 2882 N N . SER A 1 373 ? -23.857 -39.408 -7.004 1.00 85.06 373 SER A N 1
ATOM 2883 C CA . SER A 1 373 ? -24.730 -39.531 -8.172 1.00 85.06 373 SER A CA 1
ATOM 2884 C C . SER A 1 373 ? -25.664 -40.734 -8.048 1.00 85.06 373 SER A C 1
ATOM 2886 O O . SER A 1 373 ? -25.271 -41.801 -7.573 1.00 85.06 373 SER A O 1
ATOM 2888 N N . SER A 1 374 ? -26.903 -40.591 -8.523 1.00 85.62 374 SER A N 1
ATOM 2889 C CA . SER A 1 374 ? -27.823 -41.725 -8.593 1.00 85.62 374 SER A CA 1
ATOM 2890 C C . SER A 1 374 ? -27.468 -42.651 -9.770 1.00 85.62 374 SER A C 1
ATOM 2892 O O . SER A 1 374 ? -26.951 -42.189 -10.798 1.00 85.62 374 SER A O 1
ATOM 2894 N N . PRO A 1 375 ? -27.777 -43.959 -9.687 1.00 84.31 375 PRO A N 1
ATOM 2895 C CA . PRO A 1 375 ? -27.594 -44.867 -10.816 1.00 84.31 375 PRO A CA 1
ATOM 2896 C C . PRO A 1 375 ? -28.368 -44.432 -12.070 1.00 84.31 375 PRO A C 1
ATOM 2898 O O . PRO A 1 375 ? -27.944 -44.708 -13.192 1.00 84.31 375 PRO A O 1
ATOM 2901 N N . GLU A 1 376 ? -29.506 -43.754 -11.905 1.00 81.38 376 GLU A N 1
ATOM 2902 C CA . GLU A 1 376 ? -30.306 -43.226 -13.013 1.00 81.38 376 GLU A CA 1
ATOM 2903 C C . GLU A 1 376 ? -29.608 -42.049 -13.704 1.00 81.38 376 GLU A C 1
ATOM 2905 O O . GLU A 1 376 ? -29.510 -42.028 -14.935 1.00 81.38 376 GLU A O 1
ATOM 2910 N N . ASP A 1 377 ? -29.044 -41.119 -12.931 1.00 82.62 377 ASP A N 1
ATOM 2911 C CA . ASP A 1 377 ? -28.326 -39.954 -13.456 1.00 82.62 377 ASP A CA 1
ATOM 2912 C C . ASP A 1 377 ? -27.053 -40.358 -14.193 1.00 82.62 377 ASP A C 1
ATOM 2914 O O . ASP A 1 377 ? -26.762 -39.842 -15.274 1.00 82.62 377 ASP A O 1
ATOM 2918 N N . LEU A 1 378 ? -26.326 -41.343 -13.666 1.00 84.69 378 LEU A N 1
ATOM 2919 C CA . LEU A 1 378 ? -25.134 -41.872 -14.320 1.00 84.69 378 LEU A CA 1
ATOM 2920 C C . LEU A 1 378 ? -25.478 -42.609 -15.618 1.00 84.69 378 LEU A C 1
ATOM 2922 O O . LEU A 1 378 ? -24.815 -42.404 -16.635 1.00 84.69 378 LEU A O 1
ATOM 2926 N N . ARG A 1 379 ? -26.559 -43.400 -15.651 1.00 84.94 379 ARG A N 1
ATOM 2927 C CA . ARG A 1 379 ? -27.038 -44.010 -16.906 1.00 84.94 379 ARG A CA 1
ATOM 2928 C C . ARG A 1 379 ? -27.436 -42.953 -17.931 1.00 84.94 379 ARG A C 1
ATOM 2930 O O . ARG A 1 379 ? -27.107 -43.088 -19.110 1.00 84.94 379 ARG A O 1
ATOM 2937 N N . LYS A 1 380 ? -28.088 -41.877 -17.487 1.00 82.25 380 LYS A N 1
ATOM 2938 C CA . LYS A 1 380 ? -28.471 -40.747 -18.339 1.00 82.25 380 LYS A CA 1
ATOM 2939 C C . LYS A 1 380 ? -27.250 -39.993 -18.878 1.00 82.25 380 LYS A C 1
ATOM 2941 O O . LYS A 1 380 ? -27.222 -39.663 -20.060 1.00 82.25 380 LYS A O 1
ATOM 2946 N N . ALA A 1 381 ? -26.232 -39.776 -18.046 1.00 82.38 381 ALA A N 1
ATOM 2947 C CA . ALA A 1 381 ? -24.977 -39.124 -18.418 1.00 82.38 381 ALA A CA 1
ATOM 2948 C C . ALA A 1 381 ? -24.150 -39.948 -19.422 1.00 82.38 381 ALA A C 1
ATOM 2950 O O . ALA A 1 38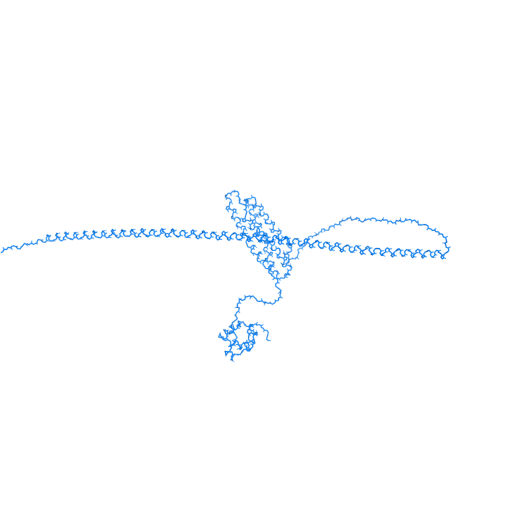1 ? -23.509 -39.399 -20.320 1.00 82.38 381 ALA A O 1
ATOM 2951 N N . LEU A 1 382 ? -24.173 -41.276 -19.297 1.00 81.62 382 LEU A N 1
ATOM 2952 C CA . LEU A 1 382 ? -23.407 -42.183 -20.153 1.00 81.62 382 LEU A CA 1
ATOM 2953 C C . LEU A 1 382 ? -24.116 -42.501 -21.481 1.00 81.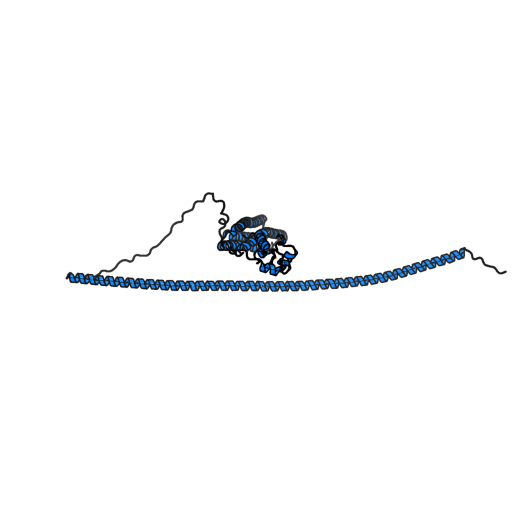62 382 LEU A C 1
ATOM 2955 O O . LEU A 1 382 ? -23.447 -42.807 -22.476 1.00 81.62 382 LEU A O 1
ATOM 2959 N N . GLY A 1 383 ? -25.449 -42.407 -21.520 1.00 79.44 383 GLY A N 1
ATOM 2960 C CA . GLY A 1 383 ? -26.266 -42.764 -22.681 1.00 79.44 383 GLY A CA 1
ATOM 2961 C C . GLY A 1 383 ? -26.114 -44.244 -23.048 1.00 79.44 383 GLY A C 1
ATOM 2962 O O . GLY A 1 383 ? -25.934 -45.097 -22.179 1.00 79.44 383 GLY A O 1
ATOM 2963 N N . ASP A 1 384 ? -26.116 -44.570 -24.344 1.00 72.31 384 ASP A N 1
ATOM 2964 C CA . ASP A 1 384 ? -25.974 -45.962 -24.809 1.00 72.31 384 ASP A CA 1
ATOM 2965 C C . ASP A 1 384 ? -24.660 -46.635 -24.371 1.00 72.31 384 ASP A C 1
ATOM 2967 O O . ASP A 1 384 ? -24.610 -47.858 -24.238 1.00 72.31 384 ASP A O 1
ATOM 2971 N N . ALA A 1 385 ? -23.615 -45.851 -24.078 1.00 65.31 385 ALA A N 1
ATOM 2972 C CA . ALA A 1 385 ? -22.333 -46.361 -23.591 1.00 65.31 385 ALA A CA 1
ATOM 2973 C C . ALA A 1 385 ? -22.397 -46.886 -22.142 1.00 65.31 385 ALA A C 1
ATOM 2975 O O . ALA A 1 385 ? -21.526 -47.649 -21.736 1.00 65.31 385 ALA A O 1
ATOM 2976 N N . GLY A 1 386 ? -23.422 -46.503 -21.371 1.00 62.84 386 GLY A N 1
ATOM 2977 C CA . GLY A 1 386 ? -23.635 -46.943 -19.989 1.00 62.84 386 GLY A CA 1
ATOM 2978 C C . GLY A 1 386 ? -24.481 -48.209 -19.851 1.00 62.84 386 GLY A C 1
ATOM 2979 O O . GLY A 1 386 ? -24.671 -48.690 -18.740 1.00 62.84 386 GLY A O 1
ATOM 2980 N N . ARG A 1 387 ? -24.995 -48.777 -20.953 1.00 66.44 387 ARG A N 1
ATOM 2981 C CA . ARG A 1 387 ? -25.950 -49.902 -20.906 1.00 66.44 387 ARG A CA 1
ATOM 2982 C C . ARG A 1 387 ? -25.359 -51.190 -20.312 1.00 66.44 387 ARG A C 1
ATOM 2984 O O . ARG A 1 387 ? -26.099 -51.994 -19.759 1.00 66.44 387 ARG A O 1
ATOM 2991 N N . LEU A 1 388 ? -24.045 -51.378 -20.438 1.00 65.44 388 LEU A N 1
ATOM 2992 C CA . LEU A 1 388 ? -23.295 -52.521 -19.897 1.00 65.44 388 LEU A CA 1
ATOM 2993 C C . LEU A 1 388 ? -22.415 -52.138 -18.694 1.00 65.44 388 LEU A C 1
ATOM 2995 O O . LEU A 1 388 ? -21.641 -52.963 -18.217 1.00 65.44 388 LEU A O 1
ATOM 2999 N N . ALA A 1 389 ? -22.487 -50.888 -18.232 1.00 75.75 389 ALA A N 1
ATOM 3000 C CA . ALA A 1 389 ? -21.705 -50.418 -17.098 1.00 75.75 389 ALA A CA 1
ATOM 3001 C C . ALA A 1 389 ? -22.356 -50.861 -15.781 1.00 75.75 389 ALA A C 1
ATOM 3003 O O . ALA A 1 389 ? -23.565 -50.696 -15.608 1.00 75.75 389 ALA A O 1
ATOM 3004 N N . ASN A 1 390 ? -21.557 -51.383 -14.845 1.00 84.06 390 ASN A N 1
ATOM 3005 C CA . ASN A 1 390 ? -22.025 -51.662 -13.488 1.00 84.06 390 ASN A CA 1
ATOM 3006 C C . ASN A 1 390 ? -21.930 -50.390 -12.637 1.00 84.06 390 ASN A C 1
ATOM 3008 O O . ASN A 1 390 ? -20.962 -50.152 -11.918 1.00 84.06 390 ASN A O 1
ATOM 3012 N N . VAL A 1 391 ? -22.918 -49.523 -12.827 1.00 84.88 391 VAL A N 1
ATOM 3013 C CA . VAL A 1 391 ? -22.934 -48.156 -12.303 1.00 84.88 391 VAL A CA 1
ATOM 3014 C C . VAL A 1 391 ? -23.071 -48.137 -10.779 1.00 84.88 391 VAL A C 1
ATOM 3016 O O . VAL A 1 391 ? -22.505 -47.281 -10.106 1.00 84.88 391 VAL A O 1
ATOM 3019 N N . GLU A 1 392 ? -23.776 -49.123 -10.236 1.00 86.88 392 GLU A N 1
ATOM 3020 C CA . GLU A 1 392 ? -23.908 -49.379 -8.808 1.00 86.88 392 GLU A CA 1
ATOM 3021 C C . GLU A 1 392 ? -22.553 -49.710 -8.162 1.00 86.88 392 GLU A C 1
ATOM 3023 O O . GLU A 1 392 ? -22.199 -49.113 -7.143 1.00 86.88 392 GLU A O 1
ATOM 3028 N N . ASP A 1 393 ? -21.750 -50.579 -8.787 1.00 88.19 393 ASP A N 1
ATOM 3029 C CA . ASP A 1 393 ? -20.401 -50.907 -8.299 1.00 88.19 393 ASP A CA 1
ATOM 3030 C C . ASP A 1 393 ? -19.467 -49.691 -8.333 1.00 88.19 393 ASP A C 1
ATOM 3032 O O . ASP A 1 393 ? -18.600 -49.544 -7.467 1.00 88.19 393 ASP A O 1
ATOM 3036 N N . TRP A 1 394 ? -19.632 -48.801 -9.318 1.00 91.75 394 TRP A N 1
ATOM 3037 C CA . TRP A 1 394 ? -18.842 -47.572 -9.405 1.00 91.75 394 TRP A CA 1
ATOM 3038 C C . TRP A 1 394 ? -19.137 -46.623 -8.252 1.00 91.75 394 TRP A C 1
ATOM 3040 O O . TRP A 1 394 ? -18.203 -46.049 -7.701 1.00 91.75 394 TRP A O 1
ATOM 3050 N N . ILE A 1 395 ? -20.404 -46.493 -7.852 1.00 89.62 395 ILE A N 1
ATOM 3051 C CA . ILE A 1 395 ? -20.806 -45.666 -6.707 1.00 89.62 395 ILE A CA 1
ATOM 3052 C C . ILE A 1 395 ? -20.178 -46.205 -5.416 1.00 89.62 395 ILE A C 1
ATOM 3054 O O . ILE A 1 395 ? -19.633 -45.432 -4.628 1.00 89.62 395 ILE A O 1
ATOM 3058 N N . VAL A 1 396 ? -20.195 -47.526 -5.209 1.00 88.19 396 VAL A N 1
ATOM 3059 C CA . VAL A 1 396 ? -19.600 -48.160 -4.018 1.00 88.19 396 VAL A CA 1
ATOM 3060 C C . VAL A 1 396 ? -18.083 -47.943 -3.970 1.00 88.19 396 VAL A C 1
ATOM 3062 O O . VAL A 1 396 ? -17.545 -47.531 -2.941 1.00 88.19 396 VAL A O 1
ATOM 3065 N N . GLN A 1 397 ? -17.383 -48.156 -5.088 1.00 88.25 397 GLN A N 1
ATOM 3066 C CA . GLN A 1 397 ? -15.938 -47.916 -5.172 1.00 88.25 397 GLN A CA 1
ATOM 3067 C C . GLN A 1 397 ? -15.593 -46.431 -5.004 1.00 88.25 397 GLN A C 1
ATOM 3069 O O . GLN A 1 397 ? -14.636 -46.095 -4.309 1.00 88.25 397 GLN A O 1
ATOM 3074 N N . ALA A 1 398 ? -16.396 -45.535 -5.580 1.00 89.25 398 ALA A N 1
ATOM 3075 C CA . ALA A 1 398 ? -16.232 -44.096 -5.429 1.00 89.25 398 ALA A CA 1
ATOM 3076 C C . ALA A 1 398 ? -16.399 -43.650 -3.970 1.00 89.25 398 ALA A C 1
ATOM 3078 O O . ALA A 1 398 ? -15.601 -42.844 -3.501 1.00 89.25 398 ALA A O 1
ATOM 3079 N N . ARG A 1 399 ? -17.364 -44.212 -3.225 1.00 88.81 399 ARG A N 1
ATOM 3080 C CA . ARG A 1 399 ? -17.516 -43.954 -1.780 1.00 88.81 399 ARG A CA 1
ATOM 3081 C C . ARG A 1 399 ? -16.277 -44.369 -0.998 1.00 88.81 399 ARG A C 1
ATOM 3083 O O . ARG A 1 399 ? -15.808 -43.602 -0.162 1.00 88.81 399 ARG A O 1
ATOM 3090 N N . SER A 1 400 ? -15.715 -45.539 -1.308 1.00 87.31 400 SER A N 1
ATOM 3091 C CA . SER A 1 400 ? -14.481 -46.012 -0.672 1.00 87.31 400 SER A CA 1
ATOM 3092 C C . SER A 1 400 ? -13.292 -45.090 -0.965 1.00 87.31 400 SER A C 1
ATOM 3094 O O . SER A 1 400 ? -12.562 -44.734 -0.043 1.00 87.31 400 SER A O 1
ATOM 3096 N N . LEU A 1 401 ? -13.130 -44.642 -2.216 1.00 85.25 401 LEU A N 1
ATOM 3097 C CA . LEU A 1 401 ? -12.061 -43.718 -2.619 1.00 85.25 401 LEU A CA 1
ATOM 3098 C C . LEU A 1 401 ? -12.251 -42.298 -2.065 1.00 85.25 401 LEU A C 1
ATOM 3100 O O . LEU A 1 401 ? -11.270 -41.606 -1.806 1.00 85.25 401 LEU A O 1
ATOM 3104 N N . ALA A 1 402 ? -13.497 -41.877 -1.850 1.00 83.81 402 ALA A N 1
ATOM 3105 C CA . ALA A 1 402 ? -13.849 -40.599 -1.241 1.00 83.81 402 ALA A CA 1
ATOM 3106 C C . ALA A 1 402 ? -13.785 -40.612 0.300 1.00 83.81 402 ALA A C 1
ATOM 3108 O O . ALA A 1 402 ? -14.030 -39.580 0.921 1.00 83.81 402 ALA A O 1
ATOM 3109 N N . GLY A 1 403 ? -13.491 -41.759 0.929 1.00 81.44 403 GLY A N 1
ATOM 3110 C CA . GLY A 1 403 ? -13.472 -41.894 2.390 1.00 81.44 403 GLY A CA 1
ATOM 3111 C C . GLY A 1 403 ? -14.855 -41.782 3.044 1.00 81.44 403 GLY A C 1
ATOM 3112 O O . GLY A 1 403 ? -14.948 -41.432 4.218 1.00 81.44 403 GLY A O 1
ATOM 3113 N N . MET A 1 404 ? -15.931 -42.058 2.300 1.00 75.25 404 MET A N 1
ATOM 3114 C CA . MET A 1 404 ? -17.299 -42.018 2.817 1.00 75.25 404 MET A CA 1
ATOM 3115 C C . MET A 1 404 ? -17.654 -43.325 3.548 1.00 75.25 404 MET A C 1
ATOM 3117 O O . MET A 1 404 ? -17.317 -44.407 3.056 1.00 75.25 404 MET A O 1
ATOM 3121 N N . PRO A 1 405 ? -18.357 -43.259 4.696 1.00 62.44 405 PRO A N 1
ATOM 3122 C CA . PRO A 1 405 ? -18.852 -44.451 5.378 1.00 62.44 405 PRO A CA 1
ATOM 3123 C C . PRO A 1 405 ? -19.848 -45.201 4.478 1.00 62.44 405 PRO A C 1
ATOM 3125 O O . PRO A 1 405 ? -20.665 -44.581 3.794 1.00 62.44 405 PRO A O 1
ATOM 3128 N N . SER A 1 406 ? -19.713 -46.531 4.438 1.00 53.47 406 SER A N 1
ATOM 3129 C CA . SER A 1 406 ? -20.477 -47.435 3.559 1.00 53.47 406 SER A CA 1
ATOM 3130 C C . SER A 1 406 ? -21.957 -47.513 3.903 1.00 53.47 406 SER A C 1
ATOM 3132 O O . SER A 1 406 ? -22.269 -47.583 5.114 1.00 53.47 406 SER A O 1
#

Foldseek 3Di:
DDDDDDDDPVVVVVVVVVVVVVVVVVVVVVVVVVVVVVVVVVVVVVVVVVVVVVVVVVVVVVVVVVVVVVVVVVVVVVVVVVVVVVVVVVVVVVVVVVVVVVVVVVVVVVVVVVVVVVVVVVVVVVVVVVVVVVVVVVVVVVVVVVVVVVVCVVVVDDDDDDDDDDDDDDDDDDDDDDDDDDDDDDDDDDPDPPLCVVQDLCRLLVLLLVLLVLLLVQLLVADHDPVNLVVNVCSLVVNCVSVVVVLVVCVVCVVVDDLVVLVSVLVSLVSNLVSLVVSLVCLVVGDHHPDPVCRVVSVVSSVVSNVSSVVVNVSSVVSNCVSPPDPDPPDDDDDDPDPPDFDPLPVQPQQDPVLQVLCVVLVNRALVSLLPDDLVSSCVSCDPNCPPPPSVSSNVVSCVVVVHDD

Sequence (406 aa):
MTLFQPFHSADVREAVGHQIRGYRMARQQAAADQRQFLAAQAAELHDMVAKALADMDSDLSASAEAQRNHLQTIVDTLRKDVADLLHGLSTDRRARTADLQQQRAQELRDLRQHVANYLGDLSAERADMAAAQWDRLSLDRQSRAHDVANMLAELHITRPVALPPTLPAMPATDTPTSSVPVAEPPTSDEDDLDMVQRFGQAGLVAYAQMARVTILRVLEGGAPSDDQEIQIGAQVDGLSGNVQPFLAELMRTFGRFSPAERDQMGEIVLGVQRNVVALSRELETSPWPTSPAQHEDFRRMIEDLRHRLAPLLNELDVAAQALQAPAEPVSEPEPTQARSYRDNLTTIHGIGPALQQRLDRAGICTYIQLALSSPEDLRKALGDAGRLANVEDWIVQARSLAGMPS

Mean predicted aligned error: 22.69 Å

Solvent-accessible surface area (backbone atoms only — not comparable to full-atom values): 23602 Å² total; per-residue (Å²): 141,81,85,83,82,82,83,56,76,61,60,57,51,51,53,51,50,50,51,52,53,52,51,51,52,53,52,51,48,54,53,50,54,50,50,52,53,52,52,50,51,51,52,52,51,48,52,53,50,52,48,53,52,53,52,49,51,53,51,51,51,53,51,52,50,53,50,51,56,51,52,50,52,50,51,56,49,52,54,48,54,51,50,54,49,53,52,50,52,55,50,51,53,52,50,54,52,51,51,54,52,52,48,54,57,46,52,54,50,53,51,50,52,51,52,52,50,53,53,49,52,54,51,50,54,52,51,53,52,50,50,56,50,51,53,52,52,52,50,52,52,51,49,51,53,48,50,50,50,50,52,37,58,75,66,67,59,89,77,90,82,86,84,84,85,88,86,86,88,83,85,85,90,82,86,85,92,88,82,88,82,88,82,83,85,85,79,94,87,76,93,87,75,65,69,72,62,74,42,46,88,60,42,58,33,51,49,39,44,48,44,40,52,56,44,48,58,50,44,73,74,27,74,66,52,76,72,49,49,53,49,43,50,50,42,55,52,48,50,44,67,60,47,50,61,51,51,56,52,44,74,74,45,54,88,77,48,53,71,71,53,30,51,54,51,27,54,38,42,47,44,30,42,54,34,53,53,48,41,56,53,49,57,74,68,51,69,76,40,92,48,75,88,49,46,64,59,52,50,50,51,49,51,49,55,44,61,67,46,47,62,54,53,52,54,38,50,55,51,35,51,64,39,67,45,74,83,70,70,97,67,80,98,75,84,78,86,80,75,85,76,63,51,74,58,58,78,38,87,90,36,47,75,74,51,40,56,37,34,42,74,64,69,40,35,35,41,56,51,45,37,72,49,50,63,66,56,51,37,64,54,44,42,84,78,30,75,84,52,66,53,65,61,43,25,54,49,19,25,59,76,55,71,46,86,131

Nearest PDB structures (foldseek):
  8vdr-assembly1_A  TM=2.636E-01  e=3.376E+00  Mus musculus
  8vdq-assembly1_A  TM=2.431E-01  e=5.956E+00  Mus musculus

Radius of gyration: 53.08 Å; Cα contacts (8 Å, |Δi|>4): 176; chains: 1; bounding box: 123×76×202 Å

Secondary structure (DSSP, 8-state):
--------HHHHHHHHHHHHHHHHHHHHHHHHHHHHHHHHHHHHHHHHHHHHHHHHHHHHHHHHHHHHHHHHHHHHHHHHHHHHHHHHHHHHHHHHHHHHHHHHHHHHHHHHHHHHHHHHHHHHHHHHHHHHHHHHHHHHHHHHHHHHHHHHHHTT--------------PPPPP----PPPPPPPPS---SS-STTTS-TTHHHHHHHHHHHHHHHHHHTSSPPHHHHHHHHHHHHHHHHHHHHHHHHHHHHGGGS-HHHHHHHHHHHHHHHHHHHHHHHHHHTPPPPS-GGGHHHHHHHHHHHHHHHHHHHHHHHHHHHHHHS----S------S-------GGGSTT--HHHHHHHHHTT--SHHHHHHS-HHHHHHHHGGGGTT--HHHHHHHHHHHTT---